Protein AF-A0A939KSL9-F1 (afdb_monomer_lite)

pLDDT: mean 89.33, std 11.29, range [32.47, 98.69]

Secondary structure (DSSP, 8-state):
-TT-SS-SSS--TTTHHHHHHHHHTT--TTHHHHTTT-S-TT-S--SHHHHHHHHHHTTGGG-SS-SS---IIIIIHHHHHHHTT--THHHHTT-S-TT-S--SHHHHHHHHHHHTTS----HHHHH-SSSS-TTTTPEEEEEEEEEEEEETTEEEEE-SS---SSS-SEEEEE-SS--S--TT-EEEEEEEEEEE-TT-TTS-PPPEEEEEEEEEEEEEESSPPPPPPEEESTTSBPPPSS-IIIIIHHHHHTTTT-EEEEEEEEESSPPPTTSEEEEESGGGTT-SSB-TTSSB---SS---TTPEEEE--TTT-TT-------TT-EEEEEEEEEEEETTEEEEEESS----B--S-PPP--SPPP-TT---EEEEEEEEE-TTS-HHHHHHHHHIIIIIS---SEEEEEEE--TTTT--SS----TTTT-TTSS-S---

Structure (mmCIF, N/CA/C/O backbone):
data_AF-A0A939KSL9-F1
#
_entry.id   AF-A0A939KSL9-F1
#
loop_
_atom_site.group_PDB
_atom_site.id
_atom_site.type_symbol
_atom_site.label_atom_id
_atom_site.label_alt_id
_atom_site.label_comp_id
_atom_site.label_asym_id
_atom_site.label_entity_id
_atom_site.label_seq_id
_atom_site.pdbx_PDB_ins_code
_atom_site.Cartn_x
_atom_site.Cartn_y
_atom_site.Cartn_z
_atom_site.occupancy
_atom_site.B_iso_or_equiv
_atom_site.auth_seq_id
_atom_site.auth_comp_id
_atom_site.auth_asym_id
_atom_site.auth_atom_id
_atom_site.pdbx_PDB_model_num
ATOM 1 N N . MET A 1 1 ? -15.131 7.602 24.211 1.00 62.78 1 MET A N 1
ATOM 2 C CA . MET A 1 1 ? -15.513 7.446 25.630 1.00 62.78 1 MET A CA 1
ATOM 3 C C . MET A 1 1 ? -16.311 6.162 25.730 1.00 62.78 1 MET A C 1
ATOM 5 O O . MET A 1 1 ? -17.353 6.096 25.093 1.00 62.78 1 MET A O 1
ATOM 9 N N . THR A 1 2 ? -15.886 5.193 26.543 1.00 73.69 2 THR A N 1
ATOM 10 C CA . THR A 1 2 ? -16.504 3.852 26.642 1.00 73.69 2 THR A CA 1
ATOM 11 C C . THR A 1 2 ? -18.022 3.855 26.878 1.00 73.69 2 THR A C 1
ATOM 13 O O . THR A 1 2 ? -18.745 2.983 26.415 1.00 73.69 2 THR A O 1
ATOM 16 N N . TRP A 1 3 ? -18.537 4.860 27.586 1.00 85.31 3 TRP A N 1
ATOM 17 C CA . TRP A 1 3 ? -19.949 4.939 27.981 1.00 85.31 3 TRP A CA 1
ATOM 18 C C . TRP A 1 3 ? -20.827 5.797 27.052 1.00 85.31 3 TRP A C 1
ATOM 20 O O . TRP A 1 3 ? -22.041 5.865 27.239 1.00 85.31 3 TRP A O 1
ATOM 30 N N . ASP A 1 4 ? -20.230 6.443 26.048 1.00 87.38 4 ASP A N 1
ATOM 31 C CA . ASP A 1 4 ? -20.932 7.186 24.994 1.00 87.38 4 ASP A CA 1
ATOM 32 C C . ASP A 1 4 ? -21.335 6.204 23.887 1.00 87.38 4 ASP A C 1
ATOM 34 O O . ASP A 1 4 ? -20.560 5.899 22.975 1.00 87.38 4 ASP A O 1
ATOM 38 N N . LEU A 1 5 ? -22.530 5.636 24.025 1.00 87.19 5 LEU A N 1
ATOM 39 C CA . LEU A 1 5 ? -23.007 4.486 23.265 1.00 87.19 5 LEU A CA 1
ATOM 40 C C . LEU A 1 5 ? -23.417 4.867 21.842 1.00 87.19 5 LEU A C 1
ATOM 42 O O . LEU A 1 5 ? -23.200 4.082 20.918 1.00 87.19 5 LEU A O 1
ATOM 46 N N . ASP A 1 6 ? -23.962 6.068 21.637 1.00 86.25 6 ASP A N 1
ATOM 47 C CA . ASP A 1 6 ? -24.262 6.589 20.295 1.00 86.25 6 ASP A CA 1
ATOM 48 C C . ASP A 1 6 ? -23.074 7.343 19.655 1.00 86.25 6 ASP A C 1
ATOM 50 O O . ASP A 1 6 ? -23.085 7.639 18.453 1.00 86.25 6 ASP A O 1
ATOM 54 N N . GLY A 1 7 ? -22.010 7.589 20.426 1.00 85.75 7 GLY A N 1
ATOM 55 C CA . GLY A 1 7 ? -20.744 8.141 19.949 1.00 85.75 7 GLY A CA 1
ATOM 56 C C . GLY A 1 7 ? -20.835 9.624 19.598 1.00 85.75 7 GLY A C 1
ATOM 57 O O . GLY A 1 7 ? -20.157 10.078 18.672 1.00 85.75 7 GLY A O 1
ATOM 58 N N . ASN A 1 8 ? -21.721 10.373 20.257 1.00 82.44 8 ASN A N 1
ATOM 59 C CA . ASN A 1 8 ? -21.965 11.789 19.972 1.00 82.44 8 ASN A CA 1
ATOM 60 C C . ASN A 1 8 ? -21.000 12.746 20.715 1.00 82.44 8 ASN A C 1
ATOM 62 O O . ASN A 1 8 ? -21.068 13.971 20.535 1.00 82.44 8 ASN A O 1
ATOM 66 N N . GLY A 1 9 ? -20.124 12.203 21.562 1.00 80.75 9 GLY A N 1
ATOM 67 C CA . GLY A 1 9 ? -19.184 12.915 22.422 1.00 80.75 9 GLY A CA 1
ATOM 68 C C . GLY A 1 9 ? -19.764 13.369 23.766 1.00 80.75 9 GLY A C 1
ATOM 69 O O . GLY A 1 9 ? -19.126 14.173 24.455 1.00 80.75 9 GLY A O 1
ATOM 70 N N . ARG A 1 10 ? -20.974 12.934 24.145 1.00 83.75 10 ARG A N 1
ATOM 71 C CA . ARG A 1 10 ? -21.661 13.317 25.390 1.00 83.75 10 ARG A CA 1
ATOM 72 C C . ARG A 1 10 ? -22.447 12.154 25.971 1.00 83.75 10 ARG A C 1
ATOM 74 O O . ARG A 1 10 ? -23.261 11.557 25.288 1.00 83.75 10 ARG A O 1
ATOM 81 N N . LEU A 1 11 ? -22.297 11.979 27.279 1.00 87.69 11 LEU A N 1
ATOM 82 C CA . LEU A 1 11 ? -23.104 11.063 28.075 1.00 87.69 11 LEU A CA 1
ATOM 83 C C . LEU A 1 11 ? -24.486 11.675 28.366 1.00 87.69 11 LEU A C 1
ATOM 85 O O . LEU A 1 11 ? -24.571 12.706 29.042 1.00 87.69 11 LEU A O 1
ATOM 89 N N . ASP A 1 12 ? -25.563 11.052 27.888 1.00 87.69 12 ASP A N 1
ATOM 90 C CA . ASP A 1 12 ? -26.943 11.519 28.060 1.00 87.69 12 ASP A CA 1
ATOM 91 C C . ASP A 1 12 ? -27.935 10.377 28.371 1.00 87.69 12 ASP A C 1
ATOM 93 O O . ASP A 1 12 ? -27.934 9.294 27.787 1.00 87.69 12 ASP A O 1
ATOM 97 N N . ALA A 1 13 ? -28.836 10.614 29.330 1.00 89.88 13 ALA A N 1
ATOM 98 C CA . ALA A 1 13 ? -29.796 9.608 29.797 1.00 89.88 13 ALA A CA 1
ATOM 99 C C . ALA A 1 13 ? -30.855 9.215 28.748 1.00 89.88 13 ALA A C 1
ATOM 101 O O . ALA A 1 13 ? -31.442 8.134 28.838 1.00 89.88 13 ALA A O 1
ATOM 102 N N . LEU A 1 14 ? -31.159 10.102 27.798 1.00 87.56 14 LEU A N 1
ATOM 103 C CA . LEU A 1 14 ? -32.162 9.906 26.753 1.00 87.56 14 LEU A CA 1
ATOM 104 C C . LEU A 1 14 ? -31.592 9.231 25.507 1.00 87.56 14 LEU A C 1
ATOM 106 O O . LEU A 1 14 ? -32.386 8.658 24.757 1.00 87.56 14 LEU A O 1
ATOM 110 N N . THR A 1 15 ? -30.276 9.270 25.309 1.00 89.94 15 THR A N 1
ATOM 111 C CA . THR A 1 15 ? -29.587 8.512 24.261 1.00 89.94 15 THR A CA 1
ATOM 112 C C . THR A 1 15 ? -28.905 7.287 24.869 1.00 89.94 15 THR A C 1
ATOM 114 O O . THR A 1 15 ? -29.488 6.202 24.852 1.00 89.94 15 THR A O 1
ATOM 117 N N . ASP A 1 16 ? -27.771 7.447 25.550 1.00 89.25 16 ASP A N 1
ATOM 118 C CA . ASP A 1 16 ? -26.969 6.348 26.110 1.00 89.25 16 ASP A CA 1
ATOM 119 C C . ASP A 1 16 ? -27.738 5.539 27.158 1.00 89.25 16 ASP A C 1
ATOM 121 O O . ASP A 1 16 ? -27.824 4.310 27.101 1.00 89.25 16 ASP A O 1
ATOM 125 N N . GLY A 1 17 ? -28.397 6.225 28.095 1.00 89.44 17 GLY A N 1
ATOM 126 C CA . GLY A 1 17 ? -29.172 5.562 29.146 1.00 89.44 17 GLY A CA 1
ATOM 127 C C . GLY A 1 17 ? -30.304 4.687 28.597 1.00 89.44 17 GLY A C 1
ATOM 128 O O . GLY A 1 17 ? -30.648 3.662 29.186 1.00 89.44 17 GLY A O 1
ATOM 129 N N . ARG A 1 18 ? -30.878 5.052 27.445 1.00 87.69 18 ARG A N 1
ATOM 130 C CA . ARG A 1 18 ? -31.910 4.244 26.783 1.00 87.69 18 ARG A CA 1
ATOM 131 C C . ARG A 1 18 ? -31.327 3.077 26.009 1.00 87.69 18 ARG A C 1
ATOM 133 O O . ARG A 1 18 ? -31.924 2.001 26.047 1.00 87.69 18 ARG A O 1
ATOM 140 N N . LEU A 1 19 ? -30.200 3.281 25.330 1.00 89.12 19 LEU A N 1
ATOM 141 C CA . LEU A 1 19 ? -29.538 2.236 24.554 1.00 89.12 19 LEU A CA 1
ATOM 142 C C . LEU A 1 19 ? -29.119 1.068 25.450 1.00 89.12 19 LEU A C 1
ATOM 144 O O . LEU A 1 19 ? -29.474 -0.071 25.141 1.00 89.12 19 LEU A O 1
ATOM 148 N N . ILE A 1 20 ? -28.491 1.337 26.604 1.00 87.25 20 ILE A N 1
ATOM 149 C CA . ILE A 1 20 ? -28.108 0.262 27.532 1.00 87.25 20 ILE A CA 1
ATOM 150 C C . ILE A 1 20 ? -29.333 -0.476 28.078 1.00 87.25 20 ILE A C 1
ATOM 152 O O . ILE A 1 20 ? -29.357 -1.701 28.125 1.00 87.25 20 ILE A O 1
ATOM 156 N N . VAL A 1 21 ? -30.392 0.251 28.453 1.00 87.00 21 VAL A N 1
ATOM 157 C CA . VAL A 1 21 ? -31.592 -0.357 29.036 1.00 87.00 21 VAL A CA 1
ATOM 158 C C . VAL A 1 21 ? -32.284 -1.228 27.992 1.00 87.00 21 VAL A C 1
ATOM 160 O O . VAL A 1 21 ? -32.668 -2.355 28.296 1.00 87.00 21 VAL A O 1
ATOM 163 N N . GLY A 1 22 ? -32.404 -0.740 26.755 1.00 84.88 22 GLY A N 1
ATOM 164 C CA . GLY A 1 22 ? -32.956 -1.509 25.645 1.00 84.88 22 GLY A CA 1
ATOM 165 C C . GLY A 1 22 ? -32.161 -2.786 25.371 1.00 84.88 22 GLY A C 1
ATOM 166 O O . GLY A 1 22 ? -32.752 -3.862 25.266 1.00 84.88 22 GLY A O 1
ATOM 167 N N . TYR A 1 23 ? -30.834 -2.681 25.328 1.00 85.25 23 TYR A N 1
ATOM 168 C CA . TYR A 1 23 ? -29.939 -3.818 25.127 1.00 85.25 23 TYR A CA 1
ATOM 169 C C . TYR A 1 23 ? -30.057 -4.863 26.244 1.00 85.25 23 TYR A C 1
ATOM 171 O O . TYR A 1 23 ? -30.270 -6.041 25.960 1.00 85.25 23 TYR A O 1
ATOM 179 N N . LEU A 1 24 ? -30.029 -4.442 27.513 1.00 85.62 24 LEU A N 1
ATOM 180 C CA . LEU A 1 24 ? -30.132 -5.348 28.663 1.00 85.62 24 LEU A CA 1
ATOM 181 C C . LEU A 1 24 ? -31.531 -5.964 28.835 1.00 85.62 24 LEU A C 1
ATOM 183 O O . LEU A 1 24 ? -31.664 -7.037 29.420 1.00 85.62 24 LEU A O 1
ATOM 187 N N . PHE A 1 25 ? -32.580 -5.348 28.280 1.00 83.44 25 PHE A N 1
ATOM 188 C CA . PHE A 1 25 ? -33.901 -5.978 28.146 1.00 83.44 25 PHE A CA 1
ATOM 189 C C . PHE A 1 25 ? -33.981 -7.013 27.007 1.00 83.44 25 PHE A C 1
ATOM 191 O O . PHE A 1 25 ? -35.041 -7.606 26.795 1.00 83.44 25 PHE A O 1
ATOM 198 N N . GLY A 1 26 ? -32.882 -7.254 26.285 1.00 74.88 26 GLY A N 1
ATOM 199 C CA . GLY A 1 26 ? -32.810 -8.227 25.197 1.00 74.88 26 GLY A CA 1
ATOM 200 C C . GLY A 1 26 ? -33.486 -7.757 23.910 1.00 74.88 26 GLY A C 1
ATOM 201 O O . GLY A 1 26 ? -33.899 -8.588 23.097 1.00 74.88 26 GLY A O 1
ATOM 202 N N . LEU A 1 27 ? -33.640 -6.442 23.715 1.00 71.12 27 LEU A N 1
ATOM 203 C CA . LEU A 1 27 ? -34.115 -5.910 22.440 1.00 71.12 27 LEU A CA 1
ATOM 204 C C . LEU A 1 27 ? -33.048 -6.154 21.362 1.00 71.12 27 LEU A C 1
ATOM 206 O O . LEU A 1 27 ? -31.877 -5.841 21.547 1.00 71.12 27 LEU A O 1
ATOM 210 N N . THR A 1 28 ? -33.465 -6.723 20.232 1.00 62.31 28 THR A N 1
ATOM 211 C CA . THR A 1 28 ? -32.606 -7.046 19.079 1.00 62.31 28 THR A CA 1
ATOM 212 C C . THR A 1 28 ? -33.155 -6.406 17.801 1.00 62.31 28 THR A C 1
ATOM 214 O O . THR A 1 28 ? -34.316 -5.981 17.764 1.00 62.31 28 THR A O 1
ATOM 217 N N . GLY A 1 29 ? -32.326 -6.321 16.753 1.00 62.28 29 GLY A N 1
ATOM 218 C CA . GLY A 1 29 ? -32.662 -5.622 15.506 1.00 62.28 29 GLY A CA 1
ATOM 219 C C . GLY A 1 29 ? -32.848 -4.119 15.728 1.00 62.28 29 GLY A C 1
ATOM 220 O O . GLY A 1 29 ? -32.265 -3.560 16.645 1.00 62.28 29 GLY A O 1
ATOM 221 N N . GLU A 1 30 ? -33.716 -3.467 14.952 1.00 60.66 30 GLU A N 1
ATOM 222 C CA . GLU A 1 30 ? -33.975 -2.015 15.041 1.00 60.66 30 GLU A CA 1
ATOM 223 C C . GLU A 1 30 ? -34.706 -1.560 16.319 1.00 60.66 30 GLU A C 1
ATOM 225 O O . GLU A 1 30 ? -34.912 -0.368 16.530 1.00 60.66 30 GLU A O 1
ATOM 230 N N . ALA A 1 31 ? -35.140 -2.471 17.193 1.00 62.88 31 ALA A N 1
ATOM 231 C CA . ALA A 1 31 ? -35.944 -2.126 18.368 1.00 62.88 31 ALA A CA 1
ATOM 232 C C . ALA A 1 31 ? -35.275 -1.141 19.364 1.00 62.88 31 ALA A C 1
ATOM 234 O O . ALA A 1 31 ? -35.998 -0.280 19.878 1.00 62.88 31 ALA A O 1
ATOM 235 N N . PRO A 1 32 ? -33.951 -1.197 19.631 1.00 58.12 32 PRO A N 1
ATOM 236 C CA . PRO A 1 32 ? -33.267 -0.223 20.489 1.00 58.12 32 PRO A CA 1
ATOM 237 C C . PRO A 1 32 ? -33.258 1.207 19.913 1.00 58.12 32 PRO A C 1
ATOM 239 O O . PRO A 1 32 ? -33.351 2.176 20.670 1.00 58.12 32 PRO A O 1
ATOM 242 N N . ILE A 1 33 ? -33.216 1.351 18.581 1.00 56.69 33 ILE A N 1
ATOM 243 C CA . ILE A 1 33 ? -33.162 2.650 17.882 1.00 56.69 33 ILE A CA 1
ATOM 244 C C . ILE A 1 33 ? -34.561 3.175 17.541 1.00 56.69 33 ILE A C 1
ATOM 246 O O . ILE A 1 33 ? -34.879 4.348 17.759 1.00 56.69 33 ILE A O 1
ATOM 250 N N . GLY A 1 34 ? -35.418 2.299 17.019 1.00 51.97 34 GLY A N 1
ATOM 251 C CA . GLY A 1 34 ? -36.643 2.649 16.309 1.00 51.97 34 GLY A CA 1
ATOM 252 C C . GLY A 1 34 ? -37.822 3.082 17.176 1.00 51.97 34 GLY A C 1
ATOM 253 O O . GLY A 1 34 ? -38.814 3.562 16.629 1.00 51.97 34 GLY A O 1
ATOM 254 N N . GLN A 1 35 ? -37.769 2.943 18.506 1.00 54.12 35 GLN A N 1
ATOM 255 C CA . GLN A 1 35 ? -38.936 3.295 19.321 1.00 54.12 35 GLN A CA 1
ATOM 256 C C . GLN A 1 35 ? -39.058 4.790 19.654 1.00 54.12 35 GLN A C 1
ATOM 258 O O . GLN A 1 35 ? -40.195 5.241 19.778 1.00 54.12 35 GLN A O 1
ATOM 263 N N . LEU A 1 36 ? -37.982 5.587 19.782 1.00 50.16 36 LEU A N 1
ATOM 264 C CA . LEU A 1 36 ? -38.104 6.936 20.381 1.00 50.16 36 LEU A CA 1
ATOM 265 C C . LEU A 1 36 ? -36.989 7.962 20.044 1.00 50.16 36 LEU A C 1
ATOM 267 O O . LEU A 1 36 ? -36.752 8.848 20.867 1.00 50.16 36 LEU A O 1
ATOM 271 N N . ASN A 1 37 ? -36.323 7.906 18.881 1.00 64.62 37 ASN A N 1
ATOM 272 C CA . ASN A 1 37 ? -35.124 8.729 18.598 1.00 64.62 37 ASN A CA 1
ATOM 273 C C . ASN A 1 37 ? -34.044 8.529 19.683 1.00 64.62 37 ASN A C 1
ATOM 275 O O . ASN A 1 37 ? -33.632 9.481 20.341 1.00 64.62 37 ASN A O 1
ATOM 279 N N . SER A 1 38 ? -33.641 7.277 19.919 1.00 74.94 38 SER A N 1
ATOM 280 C CA . SER A 1 38 ? -32.711 6.897 20.998 1.00 74.94 38 SER A CA 1
ATOM 281 C C . SER A 1 38 ? -31.243 7.290 20.751 1.00 74.94 38 SER A C 1
ATOM 283 O O . SER A 1 38 ? -30.382 6.864 21.509 1.00 74.94 38 SER A O 1
ATOM 285 N N . ILE A 1 39 ? -30.951 8.062 19.701 1.00 86.44 39 ILE A N 1
ATOM 286 C CA . ILE A 1 39 ? -29.606 8.538 19.344 1.00 86.44 39 ILE A CA 1
ATOM 287 C C . ILE A 1 39 ? -29.626 10.050 19.110 1.00 86.44 39 ILE A C 1
ATOM 289 O O . ILE A 1 39 ? -30.642 10.610 18.678 1.00 86.44 39 ILE A O 1
ATOM 293 N N . ALA A 1 40 ? -28.512 10.721 19.383 1.00 86.56 40 ALA A N 1
ATOM 294 C CA . ALA A 1 40 ? -28.361 12.150 19.157 1.00 86.56 40 ALA A CA 1
ATOM 295 C C . ALA A 1 40 ? -28.288 12.499 17.655 1.00 86.56 40 ALA A C 1
ATOM 297 O O . ALA A 1 40 ? -27.831 11.694 16.844 1.00 86.56 40 ALA A O 1
ATOM 298 N N . PRO A 1 41 ? -28.659 13.732 17.249 1.00 85.25 41 PRO A N 1
ATOM 299 C CA . PRO A 1 41 ? -28.536 14.174 15.855 1.00 85.25 41 PRO A CA 1
ATOM 300 C C . PRO A 1 41 ? -27.108 14.144 15.290 1.00 85.25 41 PRO A C 1
ATOM 302 O O . PRO A 1 41 ? -26.942 14.107 14.076 1.00 85.25 41 PRO A O 1
ATOM 305 N N . ASN A 1 42 ? -26.093 14.212 16.155 1.00 82.06 42 ASN A N 1
ATOM 306 C CA . ASN A 1 42 ? -24.672 14.146 15.810 1.00 82.06 42 ASN A CA 1
ATOM 307 C C . ASN A 1 42 ? -24.020 12.819 16.242 1.00 82.06 42 ASN A C 1
ATOM 309 O O . ASN A 1 42 ? -22.804 12.780 16.410 1.00 82.06 42 ASN A O 1
ATOM 313 N N . ALA A 1 43 ? -24.819 11.774 16.474 1.00 84.94 43 ALA A N 1
ATOM 314 C CA . ALA A 1 43 ? -24.319 10.435 16.758 1.00 84.94 43 ALA A CA 1
ATOM 315 C C . ALA A 1 43 ? -23.473 9.909 15.589 1.00 84.94 43 ALA A C 1
ATOM 317 O O . ALA A 1 43 ? -23.813 10.113 14.421 1.00 84.94 43 ALA A O 1
ATOM 318 N N . THR A 1 44 ? -22.387 9.212 15.911 1.00 79.81 44 THR A N 1
ATOM 319 C CA . THR A 1 44 ? -21.519 8.539 14.929 1.00 79.81 44 THR A CA 1
ATOM 320 C C . THR A 1 44 ? -21.919 7.072 14.746 1.00 79.81 44 THR A C 1
ATOM 322 O O . THR A 1 44 ? -21.790 6.522 13.649 1.00 79.81 44 THR A O 1
ATOM 325 N N . ARG A 1 45 ? -22.517 6.454 15.776 1.00 84.69 45 ARG A N 1
ATOM 326 C CA . ARG A 1 45 ? -23.131 5.119 15.714 1.00 84.69 45 ARG A CA 1
ATOM 327 C C . ARG A 1 45 ? -24.634 5.260 15.490 1.00 84.69 45 ARG A C 1
ATOM 329 O O . ARG A 1 45 ? -25.411 5.439 16.423 1.00 84.69 45 ARG A O 1
ATOM 336 N N . THR A 1 46 ? -25.042 5.222 14.224 1.00 85.12 46 THR A N 1
ATOM 337 C CA . THR A 1 46 ? -26.413 5.566 13.801 1.00 85.12 46 THR A CA 1
ATOM 338 C C . THR A 1 46 ? -27.297 4.367 13.455 1.00 85.12 46 THR A C 1
ATOM 340 O O . THR A 1 46 ? -28.497 4.547 13.248 1.00 85.12 46 THR A O 1
ATOM 343 N N . THR A 1 47 ? -26.739 3.153 13.405 1.00 80.19 47 THR A N 1
ATOM 344 C CA . THR A 1 47 ? -27.452 1.915 13.047 1.00 80.19 47 THR A CA 1
ATOM 345 C C . THR A 1 47 ? -27.510 0.940 14.217 1.00 80.19 47 THR A C 1
ATOM 347 O O . THR A 1 47 ? -26.667 0.976 15.119 1.00 80.19 47 THR A O 1
ATOM 350 N N . ALA A 1 48 ? -28.525 0.067 14.227 1.00 79.75 48 ALA A N 1
ATOM 351 C CA . ALA A 1 48 ? -28.751 -0.843 15.349 1.00 79.75 48 ALA A CA 1
ATOM 352 C C . ALA A 1 48 ? -27.601 -1.836 15.486 1.00 79.75 48 ALA A C 1
ATOM 354 O O . ALA A 1 48 ? -27.164 -2.114 16.601 1.00 79.75 48 ALA A O 1
ATOM 355 N N . ASP A 1 49 ? -27.067 -2.285 14.354 1.00 75.12 49 ASP A N 1
ATOM 356 C CA . ASP A 1 49 ? -25.927 -3.191 14.302 1.00 75.12 49 ASP A CA 1
ATOM 357 C C . ASP A 1 49 ? -24.667 -2.550 14.886 1.00 75.12 49 ASP A C 1
ATOM 359 O O . ASP A 1 49 ? -24.034 -3.166 15.738 1.00 75.12 49 ASP A O 1
ATOM 363 N N . ARG A 1 50 ? -24.362 -1.282 14.560 1.00 79.06 50 ARG A N 1
ATOM 364 C CA . ARG A 1 50 ? -23.212 -0.568 15.148 1.00 79.06 50 ARG A CA 1
ATOM 365 C C . ARG A 1 50 ? -23.329 -0.412 16.661 1.00 79.06 50 ARG A C 1
ATOM 367 O O . ARG A 1 50 ? -22.359 -0.630 17.382 1.00 79.06 50 ARG A O 1
ATOM 374 N N . ILE A 1 51 ? -24.515 -0.058 17.156 1.00 82.75 51 ILE A N 1
ATOM 375 C CA . ILE A 1 51 ? -24.737 0.121 18.597 1.00 82.75 51 ILE A CA 1
ATOM 376 C C . ILE A 1 51 ? -24.678 -1.220 19.334 1.00 82.75 51 ILE A C 1
ATOM 378 O O . ILE A 1 51 ? -24.052 -1.319 20.387 1.00 82.75 51 ILE A O 1
ATOM 382 N N . ILE A 1 52 ? -25.319 -2.261 18.798 1.00 82.00 52 ILE A N 1
ATOM 383 C CA . ILE A 1 52 ? -25.304 -3.600 19.401 1.00 82.00 52 ILE A CA 1
ATOM 384 C C . ILE A 1 52 ? -23.897 -4.201 19.338 1.00 82.00 52 ILE A C 1
ATOM 386 O O . ILE A 1 52 ? -23.478 -4.835 20.304 1.00 82.00 52 ILE A O 1
ATOM 390 N N . GLY A 1 53 ? -23.173 -4.008 18.235 1.00 77.62 53 GLY A N 1
ATOM 391 C CA . GLY A 1 53 ? -21.776 -4.409 18.085 1.00 77.62 53 GLY A CA 1
ATOM 392 C C . GLY A 1 53 ? -20.907 -3.771 19.162 1.00 77.62 53 GLY A C 1
ATOM 393 O O . GLY A 1 53 ? -20.243 -4.486 19.907 1.00 77.62 53 GLY A O 1
ATOM 394 N N . TYR A 1 54 ? -21.009 -2.452 19.328 1.00 80.38 54 TYR A N 1
ATOM 395 C CA . TYR A 1 54 ? -20.292 -1.732 20.377 1.00 80.38 54 TYR A CA 1
ATOM 396 C C . TYR A 1 54 ? -20.664 -2.212 21.789 1.00 80.38 54 TYR A C 1
ATOM 398 O O . TYR A 1 54 ? -19.801 -2.525 22.594 1.00 80.38 54 TYR A O 1
ATOM 406 N N . LEU A 1 55 ? -21.952 -2.382 22.096 1.00 84.75 55 LEU A N 1
ATOM 407 C CA . LEU A 1 55 ? -22.393 -2.891 23.405 1.00 84.75 55 LEU A CA 1
ATOM 408 C C . LEU A 1 55 ? -21.948 -4.330 23.697 1.00 84.75 55 LEU A C 1
ATOM 410 O O . LEU A 1 55 ? -21.889 -4.738 24.858 1.00 84.75 55 LEU A O 1
ATOM 414 N N . ARG A 1 56 ? -21.676 -5.125 22.658 1.00 83.44 56 ARG A N 1
ATOM 415 C CA . ARG A 1 56 ? -21.075 -6.454 22.806 1.00 83.44 56 ARG A CA 1
ATOM 416 C C . ARG A 1 56 ? -19.577 -6.380 23.046 1.00 83.44 56 ARG A C 1
ATOM 418 O O . ARG A 1 56 ? -19.083 -7.251 23.754 1.00 83.44 56 ARG A O 1
ATOM 425 N N . SER A 1 57 ? -18.885 -5.401 22.467 1.00 75.12 57 SER A N 1
ATOM 426 C CA . SER A 1 57 ? -17.451 -5.239 22.687 1.00 75.12 57 SER A CA 1
ATOM 427 C C . SER A 1 57 ? -17.157 -4.763 24.098 1.00 75.12 57 SER A C 1
ATOM 429 O O . SER A 1 57 ? -16.332 -5.362 24.765 1.00 75.12 57 SER A O 1
ATOM 431 N N . ILE A 1 58 ? -17.929 -3.795 24.600 1.00 79.75 58 ILE A N 1
ATOM 432 C CA . ILE A 1 58 ? -17.775 -3.283 25.969 1.00 79.75 58 ILE A CA 1
ATOM 433 C C . ILE A 1 58 ? -18.546 -4.109 27.012 1.00 79.75 58 ILE A C 1
ATOM 435 O O . ILE A 1 58 ? -18.981 -3.596 28.044 1.00 79.75 58 ILE A O 1
ATOM 439 N N . ARG A 1 59 ? -18.860 -5.375 26.704 1.00 84.06 59 ARG A N 1
ATOM 440 C CA . ARG A 1 59 ? -19.813 -6.164 27.495 1.00 84.06 59 ARG A CA 1
ATOM 441 C C . ARG A 1 59 ? -19.347 -6.325 28.937 1.00 84.06 59 ARG A C 1
ATOM 443 O O . ARG A 1 59 ? -20.174 -6.209 29.838 1.00 84.06 59 ARG A O 1
ATOM 450 N N . ASP A 1 60 ? -18.069 -6.603 29.147 1.00 82.31 60 ASP A N 1
ATOM 451 C CA . ASP A 1 60 ? -17.522 -6.839 30.483 1.00 82.31 60 ASP A CA 1
ATOM 452 C C . ASP A 1 60 ? -17.485 -5.541 31.309 1.00 82.31 60 ASP A C 1
ATOM 454 O O . ASP A 1 60 ? -17.602 -5.572 32.536 1.00 82.31 60 ASP A O 1
ATOM 458 N N . GLU A 1 61 ? -17.432 -4.390 30.637 1.00 87.12 61 GLU A N 1
ATOM 459 C CA . GLU A 1 61 ? -17.530 -3.063 31.231 1.00 87.12 61 GLU A CA 1
ATOM 460 C C . GLU A 1 61 ? -18.952 -2.741 31.710 1.00 87.12 61 GLU A C 1
ATOM 462 O O . GLU A 1 61 ? -19.132 -1.913 32.603 1.00 87.12 61 GLU A O 1
ATOM 467 N N . LEU A 1 62 ? -19.977 -3.406 31.160 1.00 89.62 62 LEU A N 1
ATOM 468 C CA . LEU A 1 62 ? -21.376 -3.171 31.524 1.00 89.62 62 LEU A CA 1
ATOM 469 C C . LEU A 1 62 ? -21.752 -3.697 32.916 1.00 89.62 62 LEU A C 1
ATOM 471 O O . LEU A 1 62 ? -22.846 -3.387 33.373 1.00 89.62 62 LEU A O 1
ATOM 475 N N . ASP A 1 63 ? -20.905 -4.474 33.593 1.00 93.56 63 ASP A N 1
ATOM 476 C CA . ASP A 1 63 ? -21.125 -4.910 34.980 1.00 93.56 63 ASP A CA 1
ATOM 477 C C . ASP A 1 63 ? -20.721 -3.782 35.947 1.00 93.56 63 ASP A C 1
ATOM 479 O O . ASP A 1 63 ? -19.607 -3.744 36.465 1.00 93.56 63 ASP A O 1
ATOM 483 N N . LEU A 1 64 ? -21.604 -2.814 36.200 1.00 93.31 64 LEU A N 1
ATOM 484 C CA . LEU A 1 64 ? -21.303 -1.667 37.058 1.00 93.31 64 LEU A CA 1
ATOM 485 C C . LEU A 1 64 ? -21.127 -2.074 38.522 1.00 93.31 64 LEU A C 1
ATOM 487 O O . LEU A 1 64 ? -20.290 -1.484 39.210 1.00 93.31 64 LEU A O 1
ATOM 491 N N . ASP A 1 65 ? -21.893 -3.041 39.031 1.00 94.81 65 ASP A N 1
ATOM 492 C CA . ASP A 1 65 ? -21.828 -3.426 40.448 1.00 94.81 65 ASP A CA 1
ATOM 493 C C . ASP A 1 65 ? -20.778 -4.514 40.761 1.00 94.81 65 ASP A C 1
ATOM 495 O O . ASP A 1 65 ? -20.385 -4.715 41.921 1.00 94.81 65 ASP A O 1
ATOM 499 N N . GLY A 1 66 ? -20.214 -5.124 39.721 1.00 95.31 66 GLY A N 1
ATOM 500 C CA . GLY A 1 66 ? -19.098 -6.057 39.795 1.00 95.31 66 GLY A CA 1
ATOM 501 C C . GLY A 1 66 ? -19.478 -7.400 40.397 1.00 95.31 66 GLY A C 1
ATOM 502 O O . GLY A 1 66 ? -18.669 -7.967 41.142 1.00 95.31 66 GLY A O 1
ATOM 503 N N . ASN A 1 67 ? -20.708 -7.865 40.189 1.00 94.50 67 ASN A N 1
ATOM 504 C CA . ASN A 1 67 ? -21.176 -9.173 40.652 1.00 94.50 67 ASN A CA 1
ATOM 505 C C . ASN A 1 67 ? -20.938 -10.301 39.623 1.00 94.50 67 ASN A C 1
ATOM 507 O O . ASN A 1 67 ? -21.219 -11.463 39.929 1.00 94.50 67 ASN A O 1
ATOM 511 N N . GLY A 1 68 ? -20.423 -9.982 38.431 1.00 92.19 68 GLY A N 1
ATOM 512 C CA . GLY A 1 68 ? -20.207 -10.913 37.323 1.00 92.19 68 GLY A CA 1
ATOM 513 C C . GLY A 1 68 ? -21.456 -11.218 36.486 1.00 92.19 68 GLY A C 1
ATOM 514 O O . GLY A 1 68 ? -21.397 -12.099 35.629 1.00 92.19 68 GLY A O 1
ATOM 515 N N . ASN A 1 69 ? -22.580 -10.535 36.724 1.00 92.12 69 ASN A N 1
ATOM 516 C CA . ASN A 1 69 ? -23.816 -10.638 35.952 1.00 92.12 69 ASN A CA 1
ATOM 517 C C . ASN A 1 69 ? -24.218 -9.253 35.446 1.00 92.12 69 ASN A C 1
ATOM 519 O O . ASN A 1 69 ? -24.440 -8.343 36.230 1.00 92.12 69 ASN A O 1
ATOM 523 N N . ILE A 1 70 ? -24.395 -9.121 34.136 1.00 90.69 70 ILE A N 1
ATOM 524 C CA . ILE A 1 70 ? -24.809 -7.859 33.527 1.00 90.69 70 ILE A CA 1
ATOM 525 C C . ILE A 1 70 ? -26.337 -7.850 33.442 1.00 90.69 70 ILE A C 1
ATOM 527 O O . ILE A 1 70 ? -26.916 -8.466 32.541 1.00 90.69 70 ILE A O 1
ATOM 531 N N . ASP A 1 71 ? -26.990 -7.156 34.369 1.00 88.44 71 ASP A N 1
ATOM 532 C CA . ASP A 1 71 ? -28.443 -7.155 34.518 1.00 88.44 71 ASP A CA 1
ATOM 533 C C . ASP A 1 71 ? -29.028 -5.737 34.442 1.00 88.44 71 ASP A C 1
ATOM 535 O O . ASP A 1 71 ? -28.521 -4.764 34.997 1.00 88.44 71 ASP A O 1
ATOM 539 N N . VAL A 1 72 ? -30.198 -5.595 33.811 1.00 90.81 72 VAL A N 1
ATOM 540 C CA . VAL A 1 72 ? -30.843 -4.275 33.667 1.00 90.81 72 VAL A CA 1
ATOM 541 C C . VAL A 1 72 ? -31.201 -3.627 35.011 1.00 90.81 72 VAL A C 1
ATOM 543 O O . VAL A 1 72 ? -31.223 -2.404 35.117 1.00 90.81 72 VAL A O 1
ATOM 546 N N . LEU A 1 73 ? -31.504 -4.429 36.038 1.00 91.38 73 LEU A N 1
ATOM 547 C CA . LEU A 1 73 ? -31.980 -3.938 37.337 1.00 91.38 73 LEU A CA 1
ATOM 548 C C . LEU A 1 73 ? -30.857 -3.483 38.272 1.00 91.38 73 LEU A C 1
ATOM 550 O O . LEU A 1 73 ? -31.128 -2.735 39.214 1.00 91.38 73 LEU A O 1
ATOM 554 N N . THR A 1 74 ? -29.634 -3.933 38.027 1.00 94.38 74 THR A N 1
ATOM 555 C CA . THR A 1 74 ? -28.450 -3.546 38.790 1.00 94.38 74 THR A CA 1
ATOM 556 C C . THR A 1 74 ? -27.637 -2.573 37.962 1.00 94.38 74 THR A C 1
ATOM 558 O O . THR A 1 74 ? -27.568 -1.395 38.292 1.00 94.38 74 THR A O 1
ATOM 561 N N . ASP A 1 75 ? -27.184 -2.990 36.792 1.00 93.50 75 ASP A N 1
ATOM 562 C CA . ASP A 1 75 ? -26.227 -2.238 35.991 1.00 93.50 75 ASP A CA 1
ATOM 563 C C . ASP A 1 75 ? -26.896 -1.153 35.156 1.00 93.50 75 ASP A C 1
ATOM 565 O O . ASP A 1 75 ? -26.551 0.028 35.249 1.00 93.50 75 ASP A O 1
ATOM 569 N N . GLY A 1 76 ? -27.949 -1.524 34.423 1.00 91.75 76 GLY A N 1
ATOM 570 C CA . GLY A 1 76 ? -28.713 -0.579 33.606 1.00 91.75 76 GLY A CA 1
ATOM 571 C C . GLY A 1 76 ? -29.328 0.553 34.437 1.00 91.75 76 GLY A C 1
ATOM 572 O O . GLY A 1 76 ? -29.286 1.719 34.040 1.00 91.75 76 GLY A O 1
ATOM 573 N N . ILE A 1 77 ? -29.865 0.237 35.623 1.00 93.31 77 ILE A N 1
ATOM 574 C CA . ILE A 1 77 ? -30.409 1.244 36.547 1.00 93.31 77 ILE A CA 1
ATOM 575 C C . ILE A 1 77 ? -29.298 2.110 37.150 1.00 93.31 77 ILE A C 1
ATOM 577 O O . ILE A 1 77 ? -29.503 3.322 37.261 1.00 93.31 77 ILE A O 1
ATOM 581 N N . LEU A 1 78 ? -28.157 1.535 37.548 1.00 95.19 78 LEU A N 1
ATOM 582 C CA . LEU A 1 78 ? -27.028 2.313 38.069 1.00 95.19 78 LEU A CA 1
ATOM 583 C C . LEU A 1 78 ? -26.529 3.317 37.028 1.00 95.19 78 LEU A C 1
ATOM 585 O O . LEU A 1 78 ? -26.389 4.498 37.353 1.00 95.19 78 LEU A O 1
ATOM 589 N N . TYR A 1 79 ? -26.353 2.880 35.779 1.00 93.50 79 TYR A N 1
ATOM 590 C CA . TYR A 1 79 ? -25.901 3.746 34.694 1.00 93.50 79 TYR A CA 1
ATOM 591 C C . TYR A 1 79 ? -26.925 4.843 34.381 1.00 93.50 79 TYR A C 1
ATOM 593 O O . TYR A 1 79 ? -26.590 6.027 34.349 1.00 93.50 79 TYR A O 1
ATOM 601 N N . LEU A 1 80 ? -28.212 4.491 34.262 1.00 92.81 80 LEU A N 1
ATOM 602 C CA . LEU A 1 80 ? -29.274 5.471 34.019 1.00 92.81 80 LEU A CA 1
ATOM 603 C C . LEU A 1 80 ? -29.367 6.516 35.142 1.00 92.81 80 LEU A C 1
ATOM 605 O O . LEU A 1 80 ? -29.544 7.705 34.879 1.00 92.81 80 LEU A O 1
ATOM 609 N N . ARG A 1 81 ? -29.247 6.097 36.405 1.00 95.19 81 ARG A N 1
ATOM 610 C CA . ARG A 1 81 ? -29.255 7.013 37.556 1.00 95.19 81 ARG A CA 1
ATOM 611 C C . ARG A 1 81 ? -28.043 7.931 37.558 1.00 95.19 81 ARG A C 1
ATOM 613 O O . ARG A 1 81 ? -28.201 9.116 37.850 1.00 95.19 81 ARG A O 1
ATOM 620 N N . TYR A 1 82 ? -26.872 7.403 37.217 1.00 94.25 82 TYR A N 1
ATOM 621 C CA . TYR A 1 82 ? -25.664 8.201 37.058 1.00 94.25 82 TYR A CA 1
ATOM 622 C C . TYR A 1 82 ? -25.860 9.300 36.004 1.00 94.25 82 TYR A C 1
ATOM 624 O O . TYR A 1 82 ? -25.666 10.474 36.316 1.00 94.25 82 TYR A O 1
ATOM 632 N N . LEU A 1 83 ? -26.360 8.950 34.812 1.00 92.75 83 LEU A N 1
ATOM 633 C CA . LEU A 1 83 ? -26.642 9.910 33.735 1.00 92.75 83 LEU A CA 1
ATOM 634 C C . LEU A 1 83 ? -27.700 10.956 34.122 1.00 92.75 83 LEU A C 1
ATOM 636 O O . LEU A 1 83 ? -27.639 12.106 33.694 1.00 92.75 83 LEU A O 1
ATOM 640 N N . LEU A 1 84 ? -28.665 10.580 34.965 1.00 93.56 84 LEU A N 1
ATOM 641 C CA . LEU A 1 84 ? -29.665 11.496 35.523 1.00 93.56 84 LEU A CA 1
ATOM 642 C C . LEU A 1 84 ? -29.131 12.362 36.684 1.00 93.56 84 LEU A C 1
ATOM 644 O O . LEU A 1 84 ? -29.890 13.151 37.251 1.00 93.56 84 LEU A O 1
ATOM 648 N N . GLY A 1 85 ? -27.855 12.226 37.059 1.00 92.44 85 GLY A N 1
ATOM 649 C CA . GLY A 1 85 ? -27.201 13.028 38.095 1.00 92.44 85 GLY A CA 1
ATOM 650 C C . GLY A 1 85 ? -27.509 12.598 39.533 1.00 92.44 85 GLY A C 1
ATOM 651 O O . GLY A 1 85 ? -27.336 13.389 40.464 1.00 92.44 85 GLY A O 1
ATOM 652 N N . PHE A 1 86 ? -27.983 11.368 39.745 1.00 95.25 86 PHE A N 1
ATOM 653 C CA . PHE A 1 86 ? -28.194 10.830 41.089 1.00 95.25 86 PHE A CA 1
ATOM 654 C C . PHE A 1 86 ? -26.843 10.578 41.767 1.00 95.25 86 PHE A C 1
ATOM 656 O O . PHE A 1 86 ? -25.891 10.106 41.150 1.00 95.25 86 PHE A O 1
ATOM 663 N N . THR A 1 87 ? -26.759 10.871 43.063 1.00 95.00 87 THR A N 1
ATOM 664 C CA . THR A 1 87 ? -25.523 10.742 43.849 1.00 95.00 87 THR A CA 1
ATOM 665 C C . THR A 1 87 ? -25.798 10.095 45.204 1.00 95.00 87 THR A C 1
ATOM 667 O O . THR A 1 87 ? -26.948 9.983 45.635 1.00 95.00 87 THR A O 1
ATOM 670 N N . GLY A 1 88 ? -24.741 9.648 45.890 1.00 93.88 88 GLY A N 1
ATOM 671 C CA . GLY A 1 88 ? -24.856 9.043 47.219 1.00 93.88 88 GLY A CA 1
ATOM 672 C C . GLY A 1 88 ? -25.781 7.823 47.229 1.00 93.88 88 GLY A C 1
ATOM 673 O O . GLY A 1 88 ? -25.824 7.051 46.275 1.00 93.88 88 GLY A O 1
ATOM 674 N N . GLU A 1 89 ? -26.554 7.640 48.300 1.00 94.44 89 GLU A N 1
ATOM 675 C CA . GLU A 1 89 ? -27.486 6.508 48.379 1.00 94.44 89 GLU A CA 1
ATOM 676 C C . GLU A 1 89 ? -28.526 6.497 47.255 1.00 94.44 89 GLU A C 1
ATOM 678 O O . GLU A 1 89 ? -28.989 5.425 46.882 1.00 94.44 89 GLU A O 1
ATOM 683 N N . ASP A 1 90 ? -28.908 7.649 46.702 1.00 96.44 90 ASP A N 1
ATOM 684 C CA . ASP A 1 90 ? -29.932 7.693 45.657 1.00 96.44 90 ASP A CA 1
ATOM 685 C C . ASP A 1 90 ? -29.435 7.068 44.342 1.00 96.44 90 ASP A C 1
ATOM 687 O O . ASP A 1 90 ? -30.244 6.540 43.577 1.00 96.44 90 ASP A O 1
ATOM 691 N N . LEU A 1 91 ? -28.114 7.036 44.118 1.00 95.88 91 LEU A N 1
ATOM 692 C CA . LEU A 1 91 ? -27.505 6.285 43.020 1.00 95.88 91 LEU A CA 1
ATOM 693 C C . LEU A 1 91 ? -27.683 4.772 43.232 1.00 95.88 91 LEU A C 1
ATOM 695 O O . LEU A 1 91 ? -28.215 4.083 42.365 1.00 95.88 91 LEU A O 1
ATOM 699 N N . THR A 1 92 ? -27.331 4.250 44.410 1.00 96.81 92 THR A N 1
ATOM 700 C CA . THR A 1 92 ? -27.207 2.797 44.640 1.00 96.81 92 THR A CA 1
ATOM 701 C C . THR A 1 92 ? -28.437 2.117 45.244 1.00 96.81 92 THR A C 1
ATOM 703 O O . THR A 1 92 ? -28.560 0.891 45.186 1.00 96.81 92 THR A O 1
ATOM 706 N N . ARG A 1 93 ? -29.380 2.862 45.835 1.00 95.75 93 ARG A N 1
ATOM 707 C CA . ARG A 1 93 ? -30.493 2.287 46.612 1.00 95.75 93 ARG A CA 1
ATOM 708 C C . ARG A 1 93 ? -31.343 1.338 45.765 1.00 95.75 93 ARG A C 1
ATOM 710 O O . ARG A 1 93 ? -32.057 1.769 44.857 1.00 95.75 93 ARG A O 1
ATOM 717 N N . GLY A 1 94 ? -31.291 0.050 46.110 1.00 93.38 94 GLY A N 1
ATOM 718 C CA . GLY A 1 94 ? -32.055 -1.014 45.453 1.00 93.38 94 GLY A CA 1
ATOM 719 C C . GLY A 1 94 ? -31.593 -1.365 44.036 1.00 93.38 94 GLY A C 1
ATOM 720 O O . GLY A 1 94 ? -32.336 -2.053 43.350 1.00 93.38 94 GLY A O 1
ATOM 721 N N . ALA A 1 95 ? -30.419 -0.885 43.615 1.00 95.12 95 ALA A N 1
ATOM 722 C CA . ALA A 1 95 ? -29.835 -1.115 42.290 1.00 95.12 95 ALA A CA 1
ATOM 723 C C . ALA A 1 95 ? -28.448 -1.781 42.370 1.00 95.12 95 ALA A C 1
ATOM 725 O O . ALA A 1 95 ? -27.690 -1.737 41.421 1.00 95.12 95 ALA A O 1
ATOM 726 N N . VAL A 1 96 ? -28.089 -2.355 43.520 1.00 96.25 96 VAL A N 1
ATOM 727 C CA . VAL A 1 96 ? -26.821 -3.068 43.731 1.00 96.25 96 VAL A CA 1
ATOM 728 C C . VAL A 1 96 ? -27.152 -4.488 44.172 1.00 96.25 96 VAL A C 1
ATOM 730 O O . VAL A 1 96 ? -27.936 -4.674 45.114 1.00 96.25 96 VAL A O 1
ATOM 733 N N . ALA A 1 97 ? -26.569 -5.480 43.507 1.00 95.06 97 ALA A N 1
ATOM 734 C CA . ALA A 1 97 ? -26.739 -6.885 43.821 1.00 95.06 97 ALA A CA 1
ATOM 735 C C . ALA A 1 97 ? -26.194 -7.231 45.211 1.00 95.06 97 ALA A C 1
ATOM 737 O O . ALA A 1 97 ? -25.355 -6.552 45.807 1.00 95.06 97 ALA A O 1
ATOM 738 N N . ARG A 1 98 ? -26.673 -8.344 45.769 1.00 94.31 98 ARG A N 1
ATOM 739 C CA . ARG A 1 98 ? -26.264 -8.775 47.114 1.00 94.31 98 ARG A CA 1
ATOM 740 C C . ARG A 1 98 ? -24.803 -9.241 47.157 1.00 94.31 98 ARG A C 1
ATOM 742 O O . ARG A 1 98 ? -24.147 -9.127 48.197 1.00 94.31 98 ARG A O 1
ATOM 749 N N . ASP A 1 99 ? -24.336 -9.801 46.056 1.00 95.00 99 ASP A N 1
ATOM 750 C CA . ASP A 1 99 ? -22.994 -10.311 45.795 1.00 95.00 99 ASP A CA 1
ATOM 751 C C . ASP A 1 99 ? -22.083 -9.304 45.078 1.00 95.00 99 ASP A C 1
ATOM 753 O O . ASP A 1 99 ? -20.906 -9.603 44.902 1.00 95.00 99 ASP A O 1
ATOM 757 N N . ALA A 1 100 ? -22.570 -8.088 44.801 1.00 96.56 100 ALA A N 1
ATOM 758 C CA . ALA A 1 100 ? -21.792 -6.993 44.224 1.00 96.56 100 ALA A CA 1
ATOM 759 C C . ALA A 1 100 ? -20.483 -6.726 44.982 1.00 96.56 100 ALA A C 1
ATOM 761 O O . ALA A 1 100 ? -20.440 -6.722 46.228 1.00 96.56 100 ALA A O 1
ATOM 762 N N . THR A 1 101 ? -19.424 -6.449 44.222 1.00 96.69 101 THR A N 1
ATOM 763 C CA . THR A 1 101 ? -18.104 -6.059 44.737 1.00 96.69 101 THR A CA 1
ATOM 764 C C . THR A 1 101 ? -17.964 -4.538 44.848 1.00 96.69 101 THR A C 1
ATOM 766 O O . THR A 1 101 ? -17.313 -4.053 45.781 1.00 96.69 101 THR A O 1
ATOM 769 N N . ARG A 1 102 ? -18.663 -3.775 43.996 1.00 96.38 102 ARG A N 1
ATOM 770 C CA . ARG A 1 102 ? -18.817 -2.315 44.060 1.00 96.38 102 ARG A CA 1
ATOM 771 C C . ARG A 1 102 ? -20.173 -1.978 44.682 1.00 96.38 102 ARG A C 1
ATOM 773 O O . ARG A 1 102 ? -21.225 -2.153 44.082 1.00 96.38 102 ARG A O 1
ATOM 780 N N . ARG A 1 103 ? -20.169 -1.527 45.940 1.00 95.06 103 ARG A N 1
ATOM 781 C CA . ARG A 1 103 ? -21.383 -1.455 46.782 1.00 95.06 103 ARG A CA 1
ATOM 782 C C . ARG A 1 103 ? -21.897 -0.057 47.075 1.00 95.06 103 ARG A C 1
ATOM 784 O O . ARG A 1 103 ? -23.007 0.092 47.587 1.00 95.06 103 ARG A O 1
ATOM 791 N N . ASN A 1 104 ? -21.086 0.963 46.837 1.00 94.75 104 ASN A N 1
ATOM 792 C CA . ASN A 1 104 ? -21.427 2.338 47.166 1.00 94.75 104 ASN A CA 1
ATOM 793 C C . ASN A 1 104 ? -21.236 3.262 45.960 1.00 94.75 104 ASN A C 1
ATOM 795 O O . ASN A 1 104 ? -20.574 2.913 44.987 1.00 94.75 104 ASN A O 1
ATOM 799 N N . ALA A 1 105 ? -21.841 4.447 46.035 1.00 96.00 105 ALA A N 1
ATOM 800 C CA . ALA A 1 105 ? -21.824 5.404 44.936 1.00 96.00 105 ALA A CA 1
ATOM 801 C C . ALA A 1 105 ? -20.407 5.835 44.546 1.00 96.00 105 ALA A C 1
ATOM 803 O O . ALA A 1 105 ? -20.151 6.054 43.373 1.00 96.00 105 ALA A O 1
ATOM 804 N N . GLU A 1 106 ? -19.490 5.927 45.508 1.00 95.44 106 GLU A N 1
ATOM 805 C CA . GLU A 1 106 ? -18.099 6.315 45.256 1.00 95.44 106 GLU A CA 1
ATOM 806 C C . GLU A 1 106 ? -17.383 5.274 44.391 1.00 95.44 106 GLU A C 1
ATOM 808 O O . GLU A 1 106 ? -16.718 5.645 43.434 1.00 95.44 106 GLU A O 1
ATOM 813 N N . GLN A 1 107 ? -17.567 3.982 44.674 1.00 95.69 107 GLN A N 1
ATOM 814 C CA . GLN A 1 107 ? -16.998 2.882 43.891 1.00 95.69 107 GLN A CA 1
ATOM 815 C C . GLN A 1 107 ? -17.604 2.797 42.488 1.00 95.69 107 GLN A C 1
ATOM 817 O O . GLN A 1 107 ? -16.868 2.595 41.528 1.00 95.69 107 GLN A O 1
ATOM 822 N N . ILE A 1 108 ? -18.924 2.974 42.366 1.00 94.50 108 ILE A N 1
ATOM 823 C CA . ILE A 1 108 ? -19.609 2.976 41.064 1.00 94.50 108 ILE A CA 1
ATOM 824 C C . ILE A 1 108 ? -19.148 4.164 40.218 1.00 94.50 108 ILE A C 1
ATOM 826 O O . ILE A 1 108 ? -18.787 3.998 39.059 1.00 94.50 108 ILE A O 1
ATOM 830 N N . VAL A 1 109 ? -19.115 5.366 40.799 1.00 92.81 109 VAL A N 1
ATOM 831 C CA . VAL A 1 109 ? -18.650 6.567 40.098 1.00 92.81 109 VAL A CA 1
ATOM 832 C C . VAL A 1 109 ? -17.168 6.454 39.758 1.00 92.81 109 VAL A C 1
ATOM 834 O O . VAL A 1 109 ? -16.793 6.843 38.663 1.00 92.81 109 VAL A O 1
ATOM 837 N N . ALA A 1 110 ? -16.329 5.905 40.640 1.00 89.88 110 ALA A N 1
ATOM 838 C CA . ALA A 1 110 ? -14.919 5.674 40.335 1.00 89.88 110 ALA A CA 1
ATOM 839 C C . ALA A 1 110 ? -14.749 4.727 39.142 1.00 89.88 110 ALA A C 1
ATOM 841 O O . ALA A 1 110 ? -13.990 5.052 38.241 1.00 89.88 110 ALA A O 1
ATOM 842 N N . TYR A 1 111 ? -15.503 3.626 39.100 1.00 90.19 111 TYR A N 1
ATOM 843 C CA . TYR A 1 111 ? -15.491 2.687 37.980 1.00 90.19 111 TYR A CA 1
ATOM 844 C C . TYR A 1 111 ? -15.940 3.340 36.668 1.00 90.19 111 TYR A C 1
ATOM 846 O O . TYR A 1 111 ? -15.258 3.232 35.656 1.00 90.19 111 TYR A O 1
ATOM 854 N N . LEU A 1 112 ? -17.041 4.098 36.701 1.00 87.69 112 LEU A N 1
ATOM 855 C CA . LEU A 1 112 ? -17.514 4.853 35.541 1.00 87.69 112 LEU A CA 1
ATOM 856 C C . LEU A 1 112 ? -16.491 5.903 35.095 1.00 87.69 112 LEU A C 1
ATOM 858 O O . LEU A 1 112 ? -16.256 6.049 33.904 1.00 87.69 112 LEU A O 1
ATOM 862 N N . LEU A 1 113 ? -15.845 6.605 36.029 1.00 81.69 113 LEU A N 1
ATOM 863 C CA . LEU A 1 113 ? -14.833 7.614 35.714 1.00 81.69 113 LEU A CA 1
ATOM 864 C C . LEU A 1 113 ? -13.522 7.010 35.191 1.00 81.69 113 LEU A C 1
ATOM 866 O O . LEU A 1 113 ? -12.865 7.624 34.352 1.00 81.69 113 LEU A O 1
ATOM 870 N N . GLU A 1 114 ? -13.139 5.833 35.678 1.00 73.62 114 GLU A N 1
ATOM 871 C CA . GLU A 1 114 ? -11.998 5.050 35.195 1.00 73.62 114 GLU A CA 1
ATOM 872 C C . GLU A 1 114 ? -12.265 4.543 33.776 1.00 73.62 114 GLU A C 1
ATOM 874 O O . GLU A 1 114 ? -11.465 4.785 32.878 1.00 73.62 114 GLU A O 1
ATOM 879 N N . ALA A 1 115 ? -13.453 3.993 33.531 1.00 64.00 115 ALA A N 1
ATOM 880 C CA . ALA A 1 115 ? -13.880 3.577 32.203 1.00 64.00 115 ALA A CA 1
ATOM 881 C C . ALA A 1 115 ? -14.126 4.763 31.243 1.00 64.00 115 ALA A C 1
ATOM 883 O O . ALA A 1 115 ? -13.954 4.624 30.042 1.00 64.00 115 ALA A O 1
ATOM 884 N N . THR A 1 116 ? -14.444 5.974 31.723 1.00 55.62 116 THR A N 1
ATOM 885 C CA . THR A 1 116 ? -14.425 7.188 30.871 1.00 55.62 116 THR A CA 1
ATOM 886 C C . THR A 1 116 ? -13.021 7.749 30.618 1.00 55.62 116 THR A C 1
ATOM 888 O O . THR A 1 116 ? -12.871 8.630 29.773 1.00 55.62 116 THR A O 1
ATOM 891 N N . GLN A 1 117 ? -12.009 7.277 31.355 1.00 45.81 117 GLN A N 1
ATOM 892 C CA . GLN A 1 117 ? -10.595 7.627 31.172 1.00 45.81 117 GLN A CA 1
ATOM 893 C C . GLN A 1 117 ? -9.829 6.612 30.323 1.00 45.81 117 GLN A C 1
ATOM 895 O O . GLN A 1 117 ? -8.658 6.854 30.029 1.00 45.81 117 GLN A O 1
ATOM 900 N N . GLN A 1 118 ? -10.471 5.526 29.886 1.00 47.16 118 GLN A N 1
ATOM 901 C CA . GLN A 1 118 ? -9.967 4.742 28.772 1.00 47.16 118 GLN A CA 1
ATOM 902 C C . GLN A 1 118 ? -10.082 5.634 27.534 1.00 47.16 118 GLN A C 1
ATOM 904 O O . GLN A 1 118 ? -11.157 5.864 26.978 1.00 47.16 118 GLN A O 1
ATOM 909 N N . THR A 1 119 ? -8.972 6.283 27.202 1.00 53.12 119 THR A N 1
ATOM 910 C CA . THR A 1 119 ? -8.810 6.952 25.922 1.00 53.12 119 THR A CA 1
ATOM 911 C C . THR A 1 119 ? -8.979 5.867 24.872 1.00 53.12 119 THR A C 1
ATOM 913 O O . THR A 1 119 ? -8.165 4.946 24.857 1.00 53.12 119 THR A O 1
ATOM 916 N N . ASP A 1 120 ? -10.036 5.933 24.061 1.00 69.88 120 ASP A N 1
ATOM 917 C CA . ASP A 1 120 ? -10.139 5.096 22.864 1.00 69.88 120 ASP A CA 1
ATOM 918 C C . ASP A 1 120 ? -8.850 5.349 22.069 1.00 69.88 120 ASP A C 1
ATOM 920 O O . ASP A 1 120 ? -8.630 6.467 21.596 1.00 69.88 120 ASP A O 1
ATOM 924 N N . ILE A 1 121 ? -7.942 4.372 22.049 1.00 81.94 121 ILE A N 1
ATOM 925 C CA . ILE A 1 121 ? -6.660 4.503 21.361 1.00 81.94 121 ILE A CA 1
ATOM 926 C C . ILE A 1 121 ? -6.982 4.439 19.869 1.00 81.94 121 ILE A C 1
ATOM 928 O O . ILE A 1 121 ? -7.490 3.423 19.397 1.00 81.94 121 ILE A O 1
ATOM 932 N N . SER A 1 122 ? -6.720 5.525 19.141 1.00 89.00 122 SER A N 1
ATOM 933 C CA . SER A 1 122 ? -6.847 5.522 17.681 1.00 89.00 122 SER A CA 1
ATOM 934 C C . SER A 1 122 ? -5.633 4.869 17.030 1.00 89.00 122 SER A C 1
ATOM 936 O O . SER A 1 122 ? -4.551 4.811 17.627 1.00 89.00 122 SER A O 1
ATOM 938 N N . ILE A 1 123 ? -5.775 4.434 15.778 1.00 94.94 123 ILE A N 1
ATOM 939 C CA . ILE A 1 123 ? -4.633 3.935 15.007 1.00 94.94 123 ILE A CA 1
ATOM 940 C C . ILE A 1 123 ? -3.589 5.042 14.847 1.00 94.94 123 ILE A C 1
ATOM 942 O O . ILE A 1 123 ? -2.396 4.793 15.017 1.00 94.94 123 ILE A O 1
ATOM 946 N N . GLY A 1 124 ? -4.029 6.286 14.648 1.00 92.62 124 GLY A N 1
ATOM 947 C CA . GLY A 1 124 ? -3.133 7.438 14.647 1.00 92.62 124 GLY A CA 1
ATOM 948 C C . GLY A 1 124 ? -2.332 7.624 15.937 1.00 92.62 124 GLY A C 1
ATOM 949 O O . GLY A 1 124 ? -1.188 8.070 15.880 1.00 92.62 124 GLY A O 1
ATOM 950 N N . ASP A 1 125 ? -2.883 7.305 17.108 1.00 91.25 125 ASP A N 1
ATOM 951 C CA . ASP A 1 125 ? -2.124 7.381 18.363 1.00 91.25 125 ASP A CA 1
ATOM 952 C C . ASP A 1 125 ? -1.094 6.249 18.463 1.00 91.25 125 ASP A C 1
ATOM 954 O O . ASP A 1 125 ? 0.016 6.485 18.943 1.00 91.25 125 ASP A O 1
ATOM 958 N N . ILE A 1 126 ? -1.436 5.055 17.961 1.00 95.06 126 ILE A N 1
ATOM 959 C CA . ILE A 1 126 ? -0.517 3.911 17.863 1.00 95.06 126 ILE A CA 1
ATOM 960 C C . ILE A 1 126 ? 0.639 4.231 16.928 1.00 95.06 126 ILE A C 1
ATOM 962 O O . ILE A 1 126 ? 1.778 3.974 17.294 1.00 95.06 126 ILE A O 1
ATOM 966 N N . GLN A 1 127 ? 0.371 4.809 15.762 1.00 95.00 127 GLN A N 1
ATOM 967 C CA . GLN A 1 127 ? 1.411 5.202 14.815 1.00 95.00 127 GLN A CA 1
ATOM 968 C C . GLN A 1 127 ? 2.311 6.298 15.406 1.00 95.00 127 GLN A C 1
ATOM 970 O O . GLN A 1 127 ? 3.529 6.157 15.500 1.00 95.00 127 GLN A O 1
ATOM 975 N N . GLY A 1 128 ? 1.709 7.382 15.902 1.00 90.88 128 GLY A N 1
ATOM 976 C CA . GLY A 1 128 ? 2.456 8.558 16.345 1.00 90.88 128 GLY A CA 1
ATOM 977 C C . GLY A 1 128 ? 3.161 9.282 15.187 1.00 90.88 128 GLY A C 1
ATOM 978 O O . GLY A 1 128 ? 3.055 8.909 14.028 1.00 90.88 128 GLY A O 1
ATOM 979 N N . SER A 1 129 ? 3.857 10.380 15.487 1.00 87.19 129 SER A N 1
ATOM 980 C CA . SER A 1 129 ? 4.477 11.249 14.467 1.00 87.19 129 SER A CA 1
ATOM 981 C C . SER A 1 129 ? 5.969 10.963 14.234 1.00 87.19 129 SER A C 1
ATOM 983 O O . SER A 1 129 ? 6.698 11.843 13.778 1.00 87.19 129 SER A O 1
ATOM 985 N N . GLY A 1 130 ? 6.472 9.823 14.704 1.00 86.06 130 GLY A N 1
ATOM 986 C CA . GLY A 1 130 ? 7.890 9.464 14.651 1.00 86.06 130 GLY A CA 1
ATOM 987 C C . GLY A 1 130 ? 8.094 8.138 13.934 1.00 86.06 130 GLY A C 1
ATOM 988 O O . GLY A 1 130 ? 7.145 7.394 13.757 1.00 86.06 130 GLY A O 1
ATOM 989 N N . ALA A 1 131 ? 9.345 7.813 13.604 1.00 86.06 131 ALA A N 1
ATOM 990 C CA . ALA A 1 131 ? 9.714 6.570 12.911 1.00 86.06 131 ALA A CA 1
ATOM 991 C C . ALA A 1 131 ? 9.520 5.277 13.737 1.00 86.06 131 ALA A C 1
ATOM 993 O O . ALA A 1 131 ? 9.967 4.216 13.328 1.00 86.06 131 ALA A O 1
ATOM 994 N N . THR A 1 132 ? 8.970 5.379 14.949 1.00 92.75 132 THR A N 1
ATOM 995 C CA . THR A 1 132 ? 8.627 4.239 15.805 1.00 92.75 132 THR A CA 1
ATOM 996 C C . THR A 1 132 ? 7.405 4.594 16.632 1.00 92.75 132 THR A C 1
ATOM 998 O O . THR A 1 132 ? 7.340 5.700 17.190 1.00 92.75 132 THR A O 1
ATOM 1001 N N . SER A 1 133 ? 6.520 3.625 16.817 1.00 96.19 133 SER A N 1
ATOM 1002 C CA . SER A 1 133 ? 5.318 3.753 17.623 1.00 96.19 133 SER A CA 1
ATOM 1003 C C . SER A 1 133 ? 5.612 4.126 19.088 1.00 96.19 133 SER A C 1
ATOM 1005 O O . SER A 1 133 ? 6.456 3.494 19.738 1.00 96.19 133 SER A O 1
ATOM 1007 N N . PRO A 1 134 ? 4.868 5.078 19.691 1.00 95.25 134 PRO A N 1
ATOM 1008 C CA . PRO A 1 134 ? 4.902 5.313 21.136 1.00 95.25 134 PRO A CA 1
ATOM 1009 C C . PRO A 1 134 ? 4.291 4.166 21.963 1.00 95.25 134 PRO A C 1
ATOM 1011 O O . PRO A 1 134 ? 4.440 4.167 23.184 1.00 95.25 134 PRO A O 1
ATOM 1014 N N . PHE A 1 135 ? 3.633 3.199 21.316 1.00 95.50 135 PHE A N 1
ATOM 1015 C CA . PHE A 1 135 ? 3.037 2.011 21.931 1.00 95.50 135 PHE A CA 1
ATOM 1016 C C . PHE A 1 135 ? 3.856 0.738 21.676 1.00 95.50 135 PHE A C 1
ATOM 1018 O O . PHE A 1 135 ? 3.417 -0.344 22.051 1.00 95.50 135 PHE A O 1
ATOM 1025 N N . ALA A 1 136 ? 5.044 0.823 21.068 1.00 96.69 136 ALA A N 1
ATOM 1026 C CA . ALA A 1 136 ? 5.864 -0.351 20.777 1.00 96.69 136 ALA A CA 1
ATOM 1027 C C . ALA A 1 136 ? 6.119 -1.216 22.033 1.00 96.69 136 ALA A C 1
ATOM 1029 O O . ALA A 1 136 ? 6.720 -0.773 23.012 1.00 96.69 136 ALA A O 1
ATOM 1030 N N . GLY A 1 137 ? 5.687 -2.480 21.978 1.00 92.62 137 GLY A N 1
ATOM 1031 C CA . GLY A 1 137 ? 5.766 -3.455 23.069 1.00 92.62 137 GLY A CA 1
ATOM 1032 C C . GLY A 1 137 ? 4.566 -3.462 24.025 1.00 92.62 137 GLY A C 1
ATOM 1033 O O . GLY A 1 137 ? 4.478 -4.367 24.856 1.00 92.62 137 GLY A O 1
ATOM 1034 N N . GLU A 1 138 ? 3.647 -2.506 23.906 1.00 93.50 138 GLU A N 1
ATOM 1035 C CA . GLU A 1 138 ? 2.432 -2.422 24.715 1.00 93.50 138 GLU A CA 1
ATOM 1036 C C . GLU A 1 138 ? 1.284 -3.226 24.091 1.00 93.50 138 GLU A C 1
ATOM 1038 O O . GLU A 1 138 ? 1.219 -3.447 22.877 1.00 93.50 138 GLU A O 1
ATOM 1043 N N . VAL A 1 139 ? 0.353 -3.663 24.941 1.00 91.75 139 VAL A N 1
ATOM 1044 C CA . VAL A 1 139 ? -0.905 -4.276 24.505 1.00 91.75 139 VAL A CA 1
ATOM 1045 C C . VAL A 1 139 ? -1.951 -3.181 24.346 1.00 91.75 139 VAL A C 1
ATOM 1047 O O . VAL A 1 139 ? -2.231 -2.446 25.293 1.00 91.75 139 VAL A O 1
ATOM 1050 N N . VAL A 1 140 ? -2.544 -3.103 23.160 1.00 89.56 140 VAL A N 1
ATOM 1051 C CA . VAL A 1 140 ? -3.705 -2.259 22.868 1.00 89.56 140 VAL A CA 1
ATOM 1052 C C . VAL A 1 140 ? -4.966 -3.115 22.859 1.00 89.56 140 VAL A C 1
ATOM 1054 O O . VAL A 1 140 ? -4.924 -4.311 22.561 1.00 89.56 140 VAL A O 1
ATOM 1057 N N . THR A 1 141 ? -6.091 -2.519 23.239 1.00 86.88 141 THR A N 1
ATOM 1058 C CA . THR A 1 141 ? -7.369 -3.220 23.393 1.00 86.88 141 THR A CA 1
ATOM 1059 C C . THR A 1 141 ? -8.460 -2.454 22.672 1.00 86.88 141 THR A C 1
ATOM 1061 O O . THR A 1 141 ? -8.537 -1.235 22.808 1.00 86.88 141 THR A O 1
ATOM 1064 N N . ASP A 1 142 ? -9.270 -3.191 21.918 1.00 86.50 142 ASP A N 1
ATOM 1065 C CA . ASP A 1 142 ? -10.434 -2.711 21.178 1.00 86.50 142 ASP A CA 1
ATOM 1066 C C . ASP A 1 142 ? -10.164 -1.473 20.312 1.00 86.50 142 ASP A C 1
ATOM 1068 O O . ASP A 1 142 ? -10.938 -0.517 20.298 1.00 86.50 142 ASP A O 1
ATOM 1072 N N . VAL A 1 143 ? -9.058 -1.498 19.564 1.00 92.00 143 VAL A N 1
ATOM 1073 C CA . VAL A 1 143 ? -8.709 -0.453 18.596 1.00 92.00 143 VAL A CA 1
ATOM 1074 C C . VAL A 1 143 ? -9.690 -0.524 17.423 1.00 92.00 143 VAL A C 1
ATOM 1076 O O . VAL A 1 143 ? -9.724 -1.552 16.737 1.00 92.00 143 VAL A O 1
ATOM 1079 N N . PRO A 1 144 ? -10.501 0.519 17.177 1.00 89.38 144 PRO A N 1
ATOM 1080 C CA . PRO A 1 144 ? -11.473 0.512 16.095 1.00 89.38 144 PRO A CA 1
ATOM 1081 C C . PRO A 1 144 ? -10.835 0.808 14.738 1.00 89.38 144 PRO A C 1
ATOM 1083 O O . PRO A 1 144 ? -9.899 1.595 14.641 1.00 89.38 144 PRO A O 1
ATOM 1086 N N . GLY A 1 145 ? -11.404 0.250 13.671 1.00 94.25 145 GLY A N 1
ATOM 1087 C CA . GLY A 1 145 ? -11.054 0.635 12.305 1.00 94.25 145 GLY A CA 1
ATOM 1088 C C . GLY A 1 145 ? -11.889 -0.066 11.237 1.00 94.25 145 GLY A C 1
ATOM 1089 O O . GLY A 1 145 ? -12.669 -0.973 11.532 1.00 94.25 145 GLY A O 1
ATOM 1090 N N . ILE A 1 146 ? -11.711 0.364 9.988 1.00 97.31 146 ILE A N 1
ATOM 1091 C CA . ILE A 1 146 ? -12.259 -0.284 8.792 1.00 97.31 146 ILE A CA 1
ATOM 1092 C C . ILE A 1 146 ? -11.158 -1.093 8.111 1.00 97.31 146 ILE A C 1
ATOM 1094 O O . ILE A 1 146 ? -10.069 -0.571 7.865 1.00 97.31 146 ILE A O 1
ATOM 1098 N N . VAL A 1 147 ? -11.446 -2.352 7.789 1.00 98.50 147 VAL A N 1
ATOM 1099 C CA . VAL A 1 147 ? -10.556 -3.210 7.002 1.00 98.50 147 VAL A CA 1
ATOM 1100 C C . VAL A 1 147 ? -10.505 -2.691 5.564 1.00 98.50 147 VAL A C 1
ATOM 1102 O O . VAL A 1 147 ? -11.534 -2.624 4.888 1.00 98.50 147 VAL A O 1
ATOM 1105 N N . THR A 1 148 ? -9.321 -2.316 5.082 1.00 97.94 148 THR A N 1
ATOM 1106 C CA . THR A 1 148 ? -9.125 -1.747 3.734 1.00 97.94 148 THR A CA 1
ATOM 1107 C C . THR A 1 148 ? -8.566 -2.750 2.729 1.00 97.94 148 THR A C 1
ATOM 1109 O O . THR A 1 148 ? -8.811 -2.606 1.533 1.00 97.94 148 THR A O 1
ATOM 1112 N N . ALA A 1 149 ? -7.847 -3.770 3.200 1.00 97.31 149 ALA A N 1
ATOM 1113 C CA . ALA A 1 149 ? -7.256 -4.829 2.386 1.00 97.31 149 ALA A CA 1
ATOM 1114 C C . ALA A 1 149 ? -6.969 -6.066 3.248 1.00 97.31 149 ALA A C 1
ATOM 1116 O O . ALA A 1 149 ? -6.635 -5.918 4.421 1.00 97.31 149 ALA A O 1
ATOM 1117 N N . VAL A 1 150 ? -7.060 -7.270 2.681 1.00 97.12 150 VAL A N 1
ATOM 1118 C CA . VAL A 1 150 ? -6.784 -8.542 3.377 1.00 97.12 150 VAL A CA 1
ATOM 1119 C C . VAL A 1 150 ? -5.780 -9.343 2.556 1.00 97.12 150 VAL A C 1
ATOM 1121 O O . VAL A 1 150 ? -5.948 -9.462 1.349 1.00 97.12 150 VAL A O 1
ATOM 1124 N N . VAL A 1 151 ? -4.746 -9.868 3.208 1.00 95.31 151 VAL A N 1
ATOM 1125 C CA . VAL A 1 151 ? -3.661 -10.652 2.595 1.00 95.31 151 VAL A CA 1
ATOM 1126 C C . VAL A 1 151 ? -3.486 -11.986 3.330 1.00 95.31 151 VAL A C 1
ATOM 1128 O O . VAL A 1 151 ? -4.148 -12.255 4.335 1.00 95.31 151 VAL A O 1
ATOM 1131 N N . ASP A 1 152 ? -2.590 -12.838 2.839 1.00 94.56 152 ASP A N 1
ATOM 1132 C CA . ASP A 1 152 ? -2.382 -14.207 3.324 1.00 94.56 152 ASP A CA 1
ATOM 1133 C C . ASP A 1 152 ? -1.959 -14.341 4.799 1.00 94.56 152 ASP A C 1
ATOM 1135 O O . ASP A 1 152 ? -2.087 -15.423 5.373 1.00 94.56 152 ASP A O 1
ATOM 1139 N N . ASN A 1 153 ? -1.464 -13.273 5.425 1.00 95.44 153 ASN A N 1
ATOM 1140 C CA . ASN A 1 153 ? -0.928 -13.283 6.788 1.00 95.44 153 ASN A CA 1
ATOM 1141 C C . ASN A 1 153 ? -1.493 -12.180 7.703 1.00 95.44 153 ASN A C 1
ATOM 1143 O O . ASN A 1 153 ? -0.996 -11.995 8.824 1.00 95.44 153 ASN A O 1
ATOM 1147 N N . GLY A 1 154 ? -2.498 -11.436 7.239 1.00 97.75 154 GLY A N 1
ATOM 1148 C CA . GLY A 1 154 ? -3.031 -10.288 7.961 1.00 97.75 154 GLY A CA 1
ATOM 1149 C C . GLY A 1 154 ? -3.956 -9.413 7.128 1.00 97.75 154 GLY A C 1
ATOM 1150 O O . GLY A 1 154 ? -4.497 -9.823 6.103 1.00 97.75 154 GLY A O 1
ATOM 1151 N N . PHE A 1 155 ? -4.161 -8.187 7.589 1.00 98.44 155 PHE A N 1
ATOM 1152 C CA . PHE A 1 155 ? -5.019 -7.212 6.925 1.00 98.44 155 PHE A CA 1
ATOM 1153 C C . PHE A 1 155 ? -4.606 -5.785 7.275 1.00 98.44 155 PHE A C 1
ATOM 1155 O O . PHE A 1 155 ? -3.975 -5.529 8.299 1.00 98.44 155 PHE A O 1
ATOM 1162 N N . TYR A 1 156 ? -4.980 -4.848 6.415 1.00 98.44 156 TYR A N 1
ATOM 1163 C CA . TYR A 1 156 ? -4.808 -3.419 6.626 1.00 98.44 156 TYR A CA 1
ATOM 1164 C C . TYR A 1 156 ? -6.062 -2.858 7.287 1.00 98.44 156 TYR A C 1
ATOM 1166 O O . TYR A 1 156 ? -7.183 -3.115 6.841 1.00 98.44 156 TYR A O 1
ATOM 1174 N N . LEU A 1 157 ? -5.864 -2.100 8.360 1.00 98.50 157 LEU A N 1
ATOM 1175 C CA . LEU A 1 157 ? -6.908 -1.480 9.163 1.00 98.50 157 LEU A CA 1
ATOM 1176 C C . LEU A 1 157 ? -6.683 0.030 9.182 1.00 98.50 157 LEU A C 1
ATOM 1178 O O . LEU A 1 157 ? -5.553 0.477 9.363 1.00 98.50 157 LEU A O 1
ATOM 1182 N N . GLN A 1 158 ? -7.740 0.820 9.021 1.00 97.69 158 GLN A N 1
ATOM 1183 C CA . GLN A 1 158 ? -7.625 2.277 9.004 1.00 97.69 158 GLN A CA 1
ATOM 1184 C C . GLN A 1 158 ? -8.741 2.959 9.796 1.00 97.69 158 GLN A C 1
ATOM 1186 O O . GLN A 1 158 ? -9.894 2.521 9.771 1.00 97.69 158 GLN A O 1
ATOM 1191 N N . ASP A 1 159 ? -8.408 4.060 10.474 1.00 92.12 159 ASP A N 1
ATOM 1192 C CA . ASP A 1 159 ? -9.394 4.897 11.152 1.00 92.12 159 ASP A CA 1
ATOM 1193 C C . ASP A 1 159 ? -10.422 5.413 10.115 1.00 92.12 159 ASP A C 1
ATOM 1195 O O . ASP A 1 159 ? -10.035 5.887 9.040 1.00 92.12 159 ASP A O 1
ATOM 1199 N N . PRO A 1 160 ? -11.737 5.399 10.414 1.00 78.69 160 PRO A N 1
ATOM 1200 C CA . PRO A 1 160 ? -12.754 5.914 9.492 1.00 78.69 160 PRO A CA 1
ATOM 1201 C C . PRO A 1 160 ? -12.577 7.400 9.139 1.00 78.69 160 PRO A C 1
ATOM 1203 O O . PRO A 1 160 ? -13.003 7.844 8.074 1.00 78.69 160 PRO A O 1
ATOM 1206 N N . ALA A 1 161 ? -11.988 8.182 10.048 1.00 75.06 161 ALA A N 1
ATOM 1207 C CA . ALA A 1 161 ? -11.657 9.583 9.835 1.00 75.06 161 ALA A CA 1
ATOM 1208 C C . ALA A 1 161 ? -10.145 9.722 9.647 1.00 75.06 161 ALA A C 1
ATOM 1210 O O . ALA A 1 161 ? -9.376 9.366 10.536 1.00 75.06 161 ALA A O 1
ATOM 1211 N N . ILE A 1 162 ? -9.728 10.284 8.513 1.00 71.00 162 ILE A N 1
ATOM 1212 C CA . ILE A 1 162 ? -8.318 10.598 8.275 1.00 71.00 162 ILE A CA 1
ATOM 1213 C C . ILE A 1 162 ? -7.883 11.675 9.276 1.00 71.00 162 ILE A C 1
ATOM 1215 O O . ILE A 1 162 ? -8.572 12.687 9.450 1.00 71.00 162 ILE A O 1
ATOM 1219 N N . GLY A 1 163 ? -6.748 11.451 9.939 1.00 67.19 163 GLY A N 1
ATOM 1220 C CA . GLY A 1 163 ? -6.134 12.418 10.843 1.00 67.19 163 GLY A CA 1
ATOM 1221 C C . GLY A 1 163 ? -5.700 13.718 10.149 1.00 67.19 163 GLY A C 1
ATOM 1222 O O . GLY A 1 163 ? -6.000 14.003 8.994 1.00 67.19 163 GLY A O 1
ATOM 1223 N N . ASN A 1 164 ? -4.935 14.543 10.857 1.00 67.56 164 ASN A N 1
ATOM 1224 C CA . ASN A 1 164 ? -4.420 15.823 10.345 1.00 67.56 164 ASN A CA 1
ATOM 1225 C C . ASN A 1 164 ? -3.245 15.684 9.343 1.00 67.56 164 ASN A C 1
ATOM 1227 O O . ASN A 1 164 ? -2.668 16.702 8.957 1.00 67.56 164 ASN A O 1
ATOM 1231 N N . GLY A 1 165 ? -2.882 14.455 8.952 1.00 75.12 165 GLY A N 1
ATOM 1232 C CA . GLY A 1 165 ? -1.801 14.144 8.012 1.00 75.12 165 GLY A CA 1
ATOM 1233 C C . GLY A 1 165 ? -0.384 14.187 8.595 1.00 75.12 165 GLY A C 1
ATOM 1234 O O . GLY A 1 165 ? 0.566 14.046 7.829 1.00 75.12 165 GLY A O 1
ATOM 1235 N N . ASP A 1 166 ? -0.221 14.389 9.912 1.00 77.62 166 ASP A N 1
ATOM 1236 C CA . ASP A 1 166 ? 1.092 14.353 10.588 1.00 77.62 166 ASP A CA 1
ATOM 1237 C C . ASP A 1 166 ? 1.553 12.947 10.995 1.00 77.62 166 ASP A C 1
ATOM 1239 O O . ASP A 1 166 ? 2.714 12.752 11.353 1.00 77.62 166 ASP A O 1
ATOM 1243 N N . ARG A 1 167 ? 0.639 11.983 10.920 1.00 86.19 167 ARG A N 1
ATOM 1244 C CA . ARG A 1 167 ? 0.834 10.572 11.222 1.00 86.19 167 ARG A CA 1
ATOM 1245 C C . ARG A 1 167 ? -0.136 9.733 10.417 1.00 86.19 167 ARG A C 1
ATOM 1247 O O . ARG A 1 167 ? -1.206 10.222 10.035 1.00 86.19 167 ARG A O 1
ATOM 1254 N N . SER A 1 168 ? 0.233 8.478 10.206 1.00 94.12 168 SER A N 1
ATOM 1255 C CA . SER A 1 168 ? -0.653 7.535 9.549 1.00 94.12 168 SER A CA 1
ATOM 1256 C C . SER A 1 168 ? -1.910 7.293 10.391 1.00 94.12 168 SER A C 1
ATOM 1258 O O . SER A 1 168 ? -1.864 7.294 11.616 1.00 94.12 168 SER A O 1
ATOM 1260 N N . SER A 1 169 ? -3.048 7.111 9.725 1.00 95.06 169 SER A N 1
ATOM 1261 C CA . SER A 1 169 ? -4.284 6.597 10.335 1.00 95.06 169 SER A CA 1
ATOM 1262 C C . SER A 1 169 ? -4.551 5.137 9.946 1.00 95.06 169 SER A C 1
ATOM 1264 O O . SER A 1 169 ? -5.622 4.614 10.234 1.00 95.06 169 SER A O 1
ATOM 1266 N N . GLY A 1 170 ? -3.607 4.505 9.246 1.00 97.12 170 GLY A N 1
ATOM 1267 C CA . GLY A 1 170 ? -3.621 3.104 8.845 1.00 97.12 170 GLY A CA 1
ATOM 1268 C C . GLY A 1 170 ? -2.590 2.292 9.625 1.00 97.12 170 GLY A C 1
ATOM 1269 O O . GLY A 1 170 ? -1.622 2.832 10.155 1.00 97.12 170 GLY A O 1
ATOM 1270 N N . ILE A 1 171 ? -2.809 0.987 9.726 1.00 98.06 171 ILE A N 1
ATOM 1271 C CA . ILE A 1 171 ? -1.892 0.044 10.364 1.00 98.06 171 ILE A CA 1
ATOM 1272 C C . ILE A 1 171 ? -2.083 -1.344 9.768 1.00 98.06 171 ILE A C 1
ATOM 1274 O O . ILE A 1 171 ? -3.189 -1.723 9.375 1.00 98.06 171 ILE A O 1
ATOM 1278 N N . PHE A 1 172 ? -1.007 -2.120 9.725 1.00 98.50 172 PHE A N 1
ATOM 1279 C CA . PHE A 1 172 ? -1.101 -3.532 9.399 1.00 98.50 172 PHE A CA 1
ATOM 1280 C C . PHE A 1 172 ? -1.376 -4.361 10.661 1.00 98.50 172 PHE A C 1
ATOM 1282 O O . PHE A 1 172 ? -0.743 -4.174 11.704 1.00 98.50 172 PHE A O 1
ATOM 1289 N N . VAL A 1 173 ? -2.324 -5.291 10.575 1.00 98.69 173 VAL A N 1
ATOM 1290 C CA . VAL A 1 173 ? -2.634 -6.253 11.635 1.00 98.69 173 VAL A CA 1
ATOM 1291 C C . VAL A 1 173 ? -2.123 -7.620 11.198 1.00 98.69 173 VAL A C 1
ATOM 1293 O O . VAL A 1 173 ? -2.692 -8.258 10.312 1.00 98.69 173 VAL A O 1
ATOM 1296 N N . PHE A 1 174 ? -1.039 -8.070 11.825 1.00 98.38 174 PHE A N 1
ATOM 1297 C CA . PHE A 1 174 ? -0.397 -9.345 11.530 1.00 98.38 174 PHE A CA 1
ATOM 1298 C C . PHE A 1 174 ? -1.028 -10.469 12.353 1.00 98.38 174 PHE A C 1
ATOM 1300 O O . PHE A 1 174 ? -0.886 -10.518 13.578 1.00 98.38 174 PHE A O 1
ATOM 1307 N N . THR A 1 175 ? -1.679 -11.407 11.672 1.00 97.81 175 THR A N 1
ATOM 1308 C CA . THR A 1 175 ? -2.328 -12.578 12.282 1.00 97.81 175 THR A CA 1
ATOM 1309 C C . THR A 1 175 ? -1.551 -13.874 12.055 1.00 97.81 175 THR A C 1
ATOM 1311 O O . THR A 1 175 ? -1.831 -14.873 12.714 1.00 97.81 175 THR A O 1
ATOM 1314 N N . GLY A 1 176 ? -0.554 -13.867 11.164 1.00 95.62 176 GLY A N 1
ATOM 1315 C CA . GLY A 1 176 ? 0.295 -15.020 10.838 1.00 95.62 176 GLY A CA 1
ATOM 1316 C C . GLY A 1 176 ? -0.299 -15.980 9.805 1.00 95.62 176 GLY A C 1
ATOM 1317 O O . GLY A 1 176 ? 0.461 -16.677 9.143 1.00 95.62 176 GLY A O 1
ATOM 1318 N N . ASP A 1 177 ? -1.619 -15.951 9.638 1.00 93.88 177 ASP A N 1
ATOM 1319 C CA . ASP A 1 177 ? -2.410 -16.623 8.605 1.00 93.88 177 ASP A CA 1
ATOM 1320 C C . ASP A 1 177 ? -3.549 -15.683 8.167 1.00 93.88 177 ASP A C 1
ATOM 1322 O O . ASP A 1 177 ? -3.847 -14.708 8.867 1.00 93.88 177 ASP A O 1
ATOM 1326 N N . ALA A 1 178 ? -4.216 -15.995 7.055 1.00 91.38 178 ALA A N 1
ATOM 1327 C CA . ALA A 1 178 ? -5.322 -15.209 6.519 1.00 91.38 178 ALA A CA 1
ATOM 1328 C C . ALA A 1 178 ? -6.489 -15.153 7.531 1.00 91.38 178 ALA A C 1
ATOM 1330 O O . ALA A 1 178 ? -7.023 -16.207 7.904 1.00 91.38 178 ALA A O 1
ATOM 1331 N N . PRO A 1 179 ? -6.892 -13.960 8.001 1.00 94.62 179 PRO A N 1
ATOM 1332 C CA . PRO A 1 179 ? -7.977 -13.820 8.964 1.00 94.62 179 PRO A CA 1
ATOM 1333 C C . PRO A 1 179 ? -9.360 -13.924 8.305 1.00 94.62 179 PRO A C 1
ATOM 1335 O O . PRO A 1 179 ? -9.525 -13.650 7.122 1.00 94.62 179 PRO A O 1
ATOM 1338 N N . ASP A 1 180 ? -10.377 -14.280 9.096 1.00 95.31 180 ASP A N 1
ATOM 1339 C CA . ASP A 1 180 ? -11.786 -14.362 8.664 1.00 95.31 180 ASP A CA 1
ATOM 1340 C C . ASP A 1 180 ? -12.471 -12.982 8.743 1.00 95.31 180 ASP A C 1
ATOM 1342 O O . ASP A 1 180 ? -13.452 -12.790 9.461 1.00 95.31 180 ASP A O 1
ATOM 1346 N N . VAL A 1 181 ? -11.881 -11.995 8.063 1.00 97.56 181 VAL A N 1
ATOM 1347 C CA . VAL A 1 181 ? -12.439 -10.649 7.846 1.00 97.56 181 VAL A CA 1
ATOM 1348 C C . VAL A 1 181 ? -12.419 -10.336 6.357 1.00 97.56 181 VAL A C 1
ATOM 1350 O O . VAL A 1 181 ? -11.631 -10.908 5.604 1.00 97.56 181 VAL A O 1
ATOM 1353 N N . ILE A 1 182 ? -13.263 -9.405 5.928 1.00 96.62 182 ILE A N 1
ATOM 1354 C CA . ILE A 1 182 ? -13.288 -8.913 4.550 1.00 96.62 182 ILE A CA 1
ATOM 1355 C C . ILE A 1 182 ? -13.074 -7.400 4.511 1.00 96.62 182 ILE A C 1
ATOM 1357 O O . ILE A 1 182 ? -13.298 -6.693 5.494 1.00 96.62 182 ILE A O 1
ATOM 1361 N N . ALA A 1 183 ? -12.640 -6.883 3.358 1.00 96.62 183 ALA A N 1
ATOM 1362 C CA . ALA A 1 183 ? -12.622 -5.441 3.134 1.00 96.62 183 ALA A CA 1
ATOM 1363 C C . ALA A 1 183 ? -14.013 -4.846 3.415 1.00 96.62 183 ALA A C 1
ATOM 1365 O O . ALA A 1 183 ? -15.026 -5.478 3.115 1.00 96.62 183 ALA A O 1
ATOM 1366 N N . ALA A 1 184 ? -14.043 -3.633 3.972 1.00 96.50 184 ALA A N 1
ATOM 1367 C CA . ALA A 1 184 ? -15.238 -2.940 4.462 1.00 96.50 184 ALA A CA 1
ATOM 1368 C C . ALA A 1 184 ? -15.874 -3.489 5.759 1.00 96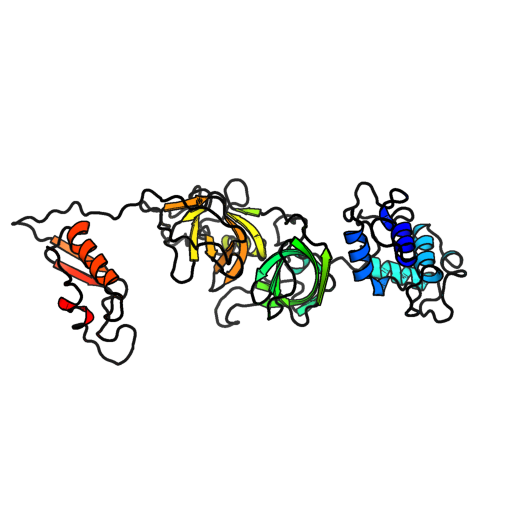.50 184 ALA A C 1
ATOM 1370 O O . ALA A 1 184 ? -16.902 -2.957 6.203 1.00 96.50 184 ALA A O 1
ATOM 1371 N N . ASP A 1 185 ? -15.261 -4.470 6.425 1.00 97.62 185 ASP A N 1
ATOM 1372 C CA . ASP A 1 185 ? -15.609 -4.779 7.813 1.00 97.62 185 ASP A CA 1
ATOM 1373 C C . ASP A 1 185 ? -15.165 -3.648 8.753 1.00 97.62 185 ASP A C 1
ATOM 1375 O O . ASP A 1 185 ? -14.040 -3.156 8.686 1.00 97.62 185 ASP A O 1
ATOM 1379 N N . GLU A 1 186 ? -16.058 -3.243 9.654 1.00 94.75 186 GLU A N 1
ATOM 1380 C CA . GLU A 1 186 ? -15.735 -2.430 10.825 1.00 94.75 186 GLU A CA 1
ATOM 1381 C C . GLU A 1 186 ? -15.415 -3.378 11.976 1.00 94.75 186 GLU A C 1
ATOM 1383 O O . GLU A 1 186 ? -16.255 -4.198 12.362 1.00 94.75 186 GLU A O 1
ATOM 1388 N N . VAL A 1 187 ? -14.210 -3.273 12.527 1.00 94.44 187 VAL A N 1
ATOM 1389 C CA . VAL A 1 187 ? -13.703 -4.208 13.533 1.00 94.44 187 VAL A CA 1
ATOM 1390 C C . VAL A 1 187 ? -13.138 -3.483 14.747 1.00 94.44 187 VAL A C 1
ATOM 1392 O O . VAL A 1 187 ? -12.759 -2.315 14.676 1.00 94.44 187 VAL A O 1
ATOM 1395 N N . LEU A 1 188 ? -13.052 -4.213 15.856 1.00 91.31 188 LEU A N 1
ATOM 1396 C CA . LEU A 1 188 ? -12.196 -3.884 16.990 1.00 91.31 188 LEU A CA 1
ATOM 1397 C C . LEU A 1 188 ? -11.062 -4.896 17.054 1.00 91.31 188 LEU A C 1
ATOM 1399 O O . LEU A 1 188 ? -11.309 -6.105 17.001 1.00 91.31 188 LEU A O 1
ATOM 1403 N N . VAL A 1 189 ? -9.835 -4.400 17.175 1.00 96.12 189 VAL A N 1
ATOM 1404 C CA . VAL A 1 189 ? -8.627 -5.221 17.224 1.00 96.12 189 VAL A CA 1
ATOM 1405 C C . VAL A 1 189 ? -7.915 -5.016 18.553 1.00 96.12 189 VAL A C 1
ATOM 1407 O O . VAL A 1 189 ? -7.632 -3.889 18.954 1.00 96.12 189 VAL A O 1
ATOM 1410 N N . SER A 1 190 ? -7.584 -6.115 19.224 1.00 94.25 190 SER A N 1
ATOM 1411 C CA . SER A 1 190 ? -6.660 -6.108 20.361 1.00 94.25 190 SER A CA 1
ATOM 1412 C C . SER A 1 190 ? -5.424 -6.928 20.027 1.00 94.25 190 SER A C 1
ATOM 1414 O O . SER A 1 190 ? -5.513 -7.928 19.317 1.00 94.25 190 SER A O 1
ATOM 1416 N N . GLY A 1 191 ? -4.271 -6.524 20.550 1.00 96.44 191 GLY A N 1
ATOM 1417 C CA . GLY A 1 191 ? -3.005 -7.211 20.312 1.00 96.44 191 GLY A CA 1
ATOM 1418 C C . GLY A 1 191 ? -1.817 -6.421 20.844 1.00 96.44 191 GLY A C 1
ATOM 1419 O O . GLY A 1 191 ? -1.974 -5.401 21.514 1.00 96.44 191 GLY A O 1
ATOM 1420 N N . THR A 1 192 ? -0.609 -6.895 20.562 1.00 97.81 192 THR A N 1
ATOM 1421 C CA . THR A 1 192 ? 0.637 -6.209 20.923 1.00 97.81 192 THR A CA 1
ATOM 1422 C C . THR A 1 192 ? 1.126 -5.359 19.761 1.00 97.81 192 THR A C 1
ATOM 1424 O O . THR A 1 192 ? 1.266 -5.860 18.646 1.00 97.81 192 THR A O 1
ATOM 1427 N N . VAL A 1 193 ? 1.440 -4.093 20.020 1.00 98.44 193 VAL A N 1
ATOM 1428 C CA . VAL A 1 193 ? 2.055 -3.212 19.022 1.00 98.44 193 VAL A CA 1
ATOM 1429 C C . VAL A 1 193 ? 3.543 -3.538 18.899 1.00 98.44 193 VAL A C 1
ATOM 1431 O O . VAL A 1 193 ? 4.237 -3.719 19.902 1.00 98.44 193 VAL A O 1
ATOM 1434 N N . SER A 1 194 ? 4.060 -3.618 17.676 1.00 97.38 194 SER A N 1
ATOM 1435 C CA . SER A 1 194 ? 5.470 -3.927 17.419 1.00 97.38 194 SER A CA 1
ATOM 1436 C C . SER A 1 194 ? 6.013 -3.218 16.184 1.00 97.38 194 SER A C 1
ATOM 1438 O O . SER A 1 194 ? 5.275 -2.965 15.239 1.00 97.38 194 SER A O 1
ATOM 1440 N N . GLU A 1 195 ? 7.323 -2.980 16.198 1.00 97.06 195 GLU A N 1
ATOM 1441 C CA . GLU A 1 195 ? 8.107 -2.549 15.041 1.00 97.06 195 GLU A CA 1
ATOM 1442 C C . GLU A 1 195 ? 8.578 -3.783 14.264 1.00 97.06 195 GLU A C 1
ATOM 1444 O O . GLU A 1 195 ? 9.416 -4.556 14.748 1.00 97.06 195 GLU A O 1
ATOM 1449 N N . PHE A 1 196 ? 8.042 -3.989 13.065 1.00 96.19 196 PHE A N 1
ATOM 1450 C CA . PHE A 1 196 ? 8.416 -5.101 12.200 1.00 96.19 196 PHE A CA 1
ATOM 1451 C C . PHE A 1 196 ? 9.428 -4.662 11.148 1.00 96.19 196 PHE A C 1
ATOM 1453 O O . PHE A 1 196 ? 9.184 -3.728 10.402 1.00 96.19 196 PHE A O 1
ATOM 1460 N N . ILE A 1 197 ? 10.559 -5.364 11.050 1.00 95.62 197 ILE A N 1
ATOM 1461 C CA . ILE A 1 197 ? 11.574 -5.110 10.019 1.00 95.62 197 ILE A CA 1
ATOM 1462 C C . ILE A 1 197 ? 11.549 -6.280 9.030 1.00 95.62 197 ILE A C 1
ATOM 1464 O O . ILE A 1 197 ? 11.984 -7.380 9.405 1.00 95.62 197 ILE A O 1
ATOM 1468 N N . PRO A 1 198 ? 11.103 -6.086 7.773 1.00 92.56 198 PRO A N 1
ATOM 1469 C CA . PRO A 1 198 ? 11.098 -7.153 6.778 1.00 92.56 198 PRO A CA 1
ATOM 1470 C C . PRO A 1 198 ? 12.487 -7.774 6.597 1.00 92.56 198 PRO A C 1
ATOM 1472 O O . PRO A 1 198 ? 13.487 -7.076 6.443 1.00 92.56 198 PRO A O 1
ATOM 1475 N N . GLY A 1 199 ? 12.574 -9.104 6.648 1.00 91.56 199 GLY A N 1
ATOM 1476 C CA . GLY A 1 199 ? 13.848 -9.836 6.578 1.00 91.56 199 GLY A CA 1
ATOM 1477 C C . GLY A 1 199 ? 14.751 -9.697 7.818 1.00 91.56 199 GLY A C 1
ATOM 1478 O O . GLY A 1 199 ? 15.832 -10.286 7.861 1.00 91.56 199 GLY A O 1
ATOM 1479 N N . GLY A 1 200 ? 14.301 -8.975 8.847 1.00 93.00 200 GLY A N 1
ATOM 1480 C CA . GLY A 1 200 ? 14.941 -8.855 10.151 1.00 93.00 200 GLY A CA 1
ATOM 1481 C C . GLY A 1 200 ? 15.933 -7.689 10.285 1.00 93.00 200 GLY A C 1
ATOM 1482 O O . GLY A 1 200 ? 16.305 -7.057 9.294 1.00 93.00 200 GLY A O 1
ATOM 1483 N N . PRO A 1 201 ? 16.426 -7.418 11.512 1.00 90.56 201 PRO A N 1
ATOM 1484 C CA . PRO A 1 201 ? 17.176 -6.197 11.843 1.00 90.56 201 PRO A CA 1
ATOM 1485 C C . PRO A 1 201 ? 18.513 -5.999 11.109 1.00 90.56 201 PRO A C 1
ATOM 1487 O O . PRO A 1 201 ? 19.104 -4.928 11.185 1.00 90.56 201 PRO A O 1
ATOM 1490 N N . SER A 1 202 ? 19.034 -7.026 10.430 1.00 92.69 202 SER A N 1
ATOM 1491 C CA . SER A 1 202 ? 20.306 -6.964 9.696 1.00 92.69 202 SER A CA 1
ATOM 1492 C C . SER A 1 202 ? 20.172 -6.506 8.240 1.00 92.69 202 SER A C 1
ATOM 1494 O O . SER A 1 202 ? 21.177 -6.455 7.536 1.00 92.69 202 SER A O 1
ATOM 1496 N N . THR A 1 203 ? 18.957 -6.227 7.764 1.00 89.19 203 THR A N 1
ATOM 1497 C CA . THR A 1 203 ? 18.673 -5.941 6.345 1.00 89.19 203 THR A CA 1
ATOM 1498 C C . THR A 1 203 ? 18.782 -4.465 5.961 1.00 89.19 203 THR A C 1
ATOM 1500 O O . THR A 1 203 ? 18.719 -4.159 4.775 1.00 89.19 203 THR A O 1
ATOM 1503 N N . ASN A 1 204 ? 18.972 -3.557 6.929 1.00 88.38 204 ASN A N 1
ATOM 1504 C CA . ASN A 1 204 ? 18.860 -2.097 6.758 1.00 88.38 204 ASN A CA 1
ATOM 1505 C C . ASN A 1 204 ? 17.491 -1.619 6.230 1.00 88.38 204 ASN A C 1
ATOM 1507 O O . ASN A 1 204 ? 17.377 -0.474 5.798 1.00 88.38 204 ASN A O 1
ATOM 1511 N N . ASN A 1 205 ? 16.468 -2.474 6.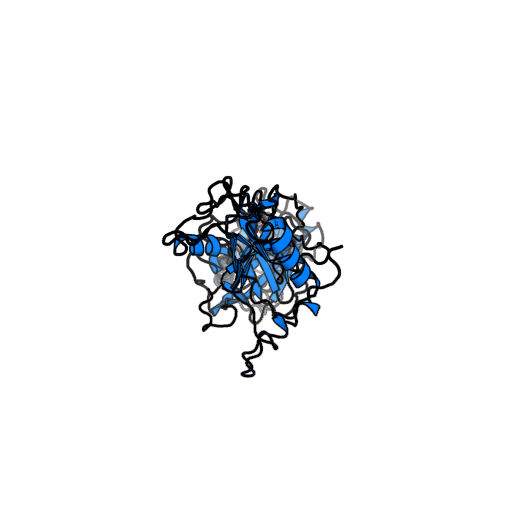269 1.00 92.69 205 ASN A N 1
ATOM 1512 C CA . ASN A 1 205 ? 15.089 -2.072 6.025 1.00 92.69 205 ASN A CA 1
ATOM 1513 C C . ASN A 1 205 ? 14.589 -1.156 7.148 1.00 92.69 205 ASN A C 1
ATOM 1515 O O . ASN A 1 205 ? 15.048 -1.257 8.291 1.00 92.69 205 ASN A O 1
ATOM 1519 N N . LEU A 1 206 ? 13.633 -0.293 6.809 1.00 92.25 206 LEU A N 1
ATOM 1520 C CA . LEU A 1 206 ? 12.846 0.445 7.793 1.00 92.25 206 LEU A CA 1
ATOM 1521 C C . LEU A 1 206 ? 11.968 -0.532 8.584 1.00 92.25 206 LEU A C 1
ATOM 1523 O O . LEU A 1 206 ? 11.649 -1.626 8.097 1.00 92.25 206 LEU A O 1
ATOM 1527 N N . SER A 1 207 ? 11.640 -0.159 9.820 1.00 94.75 207 SER A N 1
ATOM 1528 C CA . SER A 1 207 ? 10.563 -0.825 10.540 1.00 94.75 207 SER A CA 1
ATOM 1529 C C . SER A 1 207 ? 9.220 -0.279 10.079 1.00 94.75 207 SER A C 1
ATOM 1531 O O . SER A 1 207 ? 9.150 0.854 9.627 1.00 94.75 207 SER A O 1
ATOM 1533 N N . THR A 1 208 ? 8.181 -1.095 10.203 1.00 96.12 208 THR A N 1
ATOM 1534 C CA . THR A 1 208 ? 6.790 -0.661 10.107 1.00 96.12 208 THR A CA 1
ATOM 1535 C C . THR A 1 208 ? 6.058 -0.952 11.403 1.00 96.12 208 THR A C 1
ATOM 1537 O O . THR A 1 208 ? 6.309 -1.990 12.035 1.00 96.12 208 THR A O 1
ATOM 1540 N N . THR A 1 209 ? 5.105 -0.103 11.769 1.00 97.62 209 THR A N 1
ATOM 1541 C CA . THR A 1 209 ? 4.260 -0.331 12.938 1.00 97.62 209 THR A CA 1
ATOM 1542 C C . THR A 1 209 ? 3.166 -1.342 12.599 1.00 97.62 209 THR A C 1
ATOM 1544 O O . THR A 1 209 ? 2.456 -1.233 11.601 1.00 97.62 209 THR A O 1
ATOM 1547 N N . GLN A 1 210 ? 2.987 -2.347 13.454 1.00 98.25 210 GLN A N 1
ATOM 1548 C CA . GLN A 1 210 ? 1.904 -3.320 13.307 1.00 98.25 210 GLN A CA 1
ATOM 1549 C C . GLN A 1 210 ? 1.301 -3.720 14.653 1.00 98.25 210 GLN A C 1
ATOM 1551 O O . GLN A 1 210 ? 1.982 -3.692 15.684 1.00 98.25 210 GLN A O 1
ATOM 1556 N N . ILE A 1 211 ? 0.048 -4.179 14.632 1.00 98.62 211 ILE A N 1
ATOM 1557 C CA . ILE A 1 211 ? -0.563 -4.924 15.742 1.00 98.62 211 ILE A CA 1
ATOM 1558 C C . ILE A 1 211 ? -0.398 -6.418 15.453 1.00 98.62 211 ILE A C 1
ATOM 1560 O O . ILE A 1 211 ? -0.758 -6.885 14.378 1.00 98.62 211 ILE A O 1
ATOM 1564 N N . GLY A 1 212 ? 0.142 -7.177 16.403 1.00 97.50 212 GLY A N 1
ATOM 1565 C CA . GLY A 1 212 ? 0.361 -8.617 16.267 1.00 97.50 212 GLY A CA 1
ATOM 1566 C C . GLY A 1 212 ? 0.357 -9.348 17.611 1.00 97.50 212 GLY A C 1
ATOM 1567 O O . GLY A 1 212 ? -0.243 -8.897 18.587 1.00 97.50 212 GLY A O 1
ATOM 1568 N N . GLY A 1 213 ? 1.050 -10.488 17.679 1.00 95.06 213 GLY A N 1
ATOM 1569 C CA . GLY A 1 213 ? 1.088 -11.328 18.881 1.00 95.06 213 GLY A CA 1
ATOM 1570 C C . GLY A 1 213 ? -0.187 -12.160 19.037 1.00 95.06 213 GLY A C 1
ATOM 1571 O O . GLY A 1 213 ? -0.604 -12.828 18.094 1.00 95.06 213 GLY A O 1
ATOM 1572 N N . GLU A 1 214 ? -0.798 -12.148 20.224 1.00 93.88 214 GLU A N 1
ATOM 1573 C CA . GLU A 1 214 ? -2.136 -12.723 20.422 1.00 93.88 214 GLU A CA 1
ATOM 1574 C C . GLU A 1 214 ? -3.193 -11.704 19.979 1.00 93.88 214 GLU A C 1
ATOM 1576 O O . GLU A 1 214 ? -3.630 -10.866 20.765 1.00 93.88 214 GLU A O 1
ATOM 1581 N N . VAL A 1 215 ? -3.564 -11.761 18.698 1.00 97.44 215 VAL A N 1
ATOM 1582 C CA . VAL A 1 215 ? -4.556 -10.854 18.111 1.00 97.44 215 VAL A CA 1
ATOM 1583 C C . VAL A 1 215 ? -5.973 -11.374 18.355 1.00 97.44 215 VAL A C 1
ATOM 1585 O O . VAL A 1 215 ? -6.276 -12.534 18.066 1.00 97.44 215 VAL A O 1
ATOM 1588 N N . THR A 1 216 ? -6.862 -10.507 18.839 1.00 95.19 216 THR A N 1
ATOM 1589 C CA . THR A 1 216 ? -8.311 -10.747 18.850 1.00 95.19 216 THR A CA 1
ATOM 1590 C C . THR A 1 216 ? -9.011 -9.736 17.953 1.00 95.19 216 THR A C 1
ATOM 1592 O O . THR A 1 216 ? -8.640 -8.565 17.908 1.00 95.19 216 THR A O 1
ATOM 1595 N N . ILE A 1 217 ? -10.019 -10.208 17.219 1.00 96.62 217 ILE A N 1
ATOM 1596 C CA . ILE A 1 217 ? -10.768 -9.407 16.251 1.00 96.62 217 ILE A CA 1
ATOM 1597 C C . ILE A 1 217 ? -12.253 -9.589 16.540 1.00 96.62 217 ILE A C 1
ATOM 1599 O O . ILE A 1 217 ? -12.750 -10.718 16.576 1.00 96.62 217 ILE A O 1
ATOM 1603 N N . ALA A 1 218 ? -12.964 -8.484 16.735 1.00 91.06 218 ALA A N 1
ATOM 1604 C CA . ALA A 1 218 ? -14.416 -8.465 16.836 1.00 91.06 218 ALA A CA 1
ATOM 1605 C C . ALA A 1 218 ? -14.999 -7.677 15.661 1.00 91.06 218 ALA A C 1
ATOM 1607 O O . ALA A 1 218 ? -14.865 -6.457 15.606 1.00 91.06 218 ALA A O 1
ATOM 1608 N N . VAL A 1 219 ? -15.668 -8.370 14.736 1.00 93.19 219 VAL A N 1
ATOM 1609 C CA . VAL A 1 219 ? -16.399 -7.726 13.635 1.00 93.19 219 VAL A CA 1
ATOM 1610 C C . VAL A 1 219 ? -17.684 -7.105 14.178 1.00 93.19 219 VAL A C 1
ATOM 1612 O O . VAL A 1 219 ? -18.533 -7.793 14.752 1.00 93.19 219 VAL A O 1
ATOM 1615 N N . LEU A 1 220 ? -17.815 -5.790 14.015 1.00 83.44 220 LEU A N 1
ATOM 1616 C CA . LEU A 1 220 ? -18.964 -5.005 14.458 1.00 83.44 220 LEU A CA 1
ATOM 1617 C C . LEU A 1 220 ? -20.026 -4.901 13.365 1.00 83.44 220 LEU A C 1
ATOM 1619 O O . LEU A 1 220 ? -21.220 -5.020 13.648 1.00 83.44 220 LEU A O 1
ATOM 1623 N N . SER A 1 221 ? -19.593 -4.657 12.129 1.00 86.44 221 SER A N 1
ATOM 1624 C CA . SER A 1 221 ? -20.454 -4.550 10.954 1.00 86.44 221 SER A CA 1
ATOM 1625 C C . SER A 1 221 ? -19.661 -4.818 9.670 1.00 86.44 221 SER A C 1
ATOM 1627 O O . SER A 1 221 ? -18.436 -4.761 9.687 1.00 86.44 221 SER A O 1
ATOM 1629 N N . SER A 1 222 ? -20.362 -5.082 8.569 1.00 93.62 222 SER A N 1
ATOM 1630 C CA . SER A 1 222 ? -19.785 -5.363 7.245 1.00 93.62 222 SER A CA 1
ATOM 1631 C C . SER A 1 222 ? -20.375 -4.425 6.191 1.00 93.62 222 SER A C 1
ATOM 1633 O O . SER A 1 222 ? -21.366 -3.741 6.459 1.00 93.62 222 SER A O 1
ATOM 1635 N N . ASP A 1 223 ? -19.786 -4.410 4.990 1.00 94.00 223 ASP A N 1
ATOM 1636 C CA . ASP A 1 223 ? -20.216 -3.580 3.851 1.00 94.00 223 ASP A CA 1
ATOM 1637 C C . ASP A 1 223 ? -20.239 -2.066 4.157 1.00 94.00 223 ASP A C 1
ATOM 1639 O O . ASP A 1 223 ? -21.072 -1.306 3.647 1.00 94.00 223 ASP A O 1
ATOM 1643 N N . ASN A 1 224 ? -19.325 -1.600 5.011 1.00 92.50 224 ASN A N 1
ATOM 1644 C CA . ASN A 1 224 ? -19.174 -0.179 5.299 1.00 92.50 224 ASN A CA 1
ATOM 1645 C C . ASN A 1 224 ? -18.527 0.578 4.125 1.00 92.50 224 ASN A C 1
ATOM 1647 O O . ASN A 1 224 ? -17.771 0.012 3.339 1.00 92.50 224 ASN A O 1
ATOM 1651 N N . PRO A 1 225 ? -18.748 1.896 4.004 1.00 91.56 225 PRO A N 1
ATOM 1652 C CA . PRO A 1 225 ? -17.902 2.715 3.148 1.00 91.56 225 PRO A CA 1
ATOM 1653 C C . PRO A 1 225 ? -16.437 2.599 3.588 1.00 91.56 225 PRO A C 1
ATOM 1655 O O . PRO A 1 225 ? -16.139 2.750 4.775 1.00 91.56 225 PRO A O 1
ATOM 1658 N N . LEU A 1 226 ? -15.535 2.367 2.633 1.00 94.75 226 LEU A N 1
ATOM 1659 C CA . LEU A 1 226 ? -14.101 2.480 2.888 1.00 94.75 226 LEU A CA 1
ATOM 1660 C C . LEU A 1 226 ? -13.744 3.933 3.252 1.00 94.75 226 LEU A C 1
ATOM 1662 O O . LEU A 1 226 ? -14.414 4.859 2.777 1.00 94.75 226 LEU A O 1
ATOM 1666 N N . PRO A 1 227 ? -12.693 4.151 4.065 1.00 93.19 227 PRO A N 1
ATOM 1667 C CA . PRO A 1 227 ? -12.125 5.479 4.262 1.00 93.19 227 PRO A CA 1
ATOM 1668 C C . PRO A 1 227 ? -11.787 6.133 2.918 1.00 93.19 227 PRO A C 1
ATOM 1670 O O . PRO A 1 227 ? -11.368 5.455 1.979 1.00 93.19 227 PRO A O 1
ATOM 1673 N N . GLU A 1 228 ? -11.963 7.451 2.820 1.00 92.56 228 GLU A N 1
ATOM 1674 C CA . GLU A 1 228 ? -11.573 8.193 1.618 1.00 92.56 228 GLU A CA 1
ATOM 1675 C C . GLU A 1 228 ? -10.058 8.017 1.385 1.00 92.56 228 GLU A C 1
ATOM 1677 O O . GLU A 1 228 ? -9.275 8.247 2.311 1.00 92.56 228 GLU A O 1
ATOM 1682 N N . PRO A 1 229 ? -9.609 7.573 0.197 1.00 95.62 229 PRO A N 1
ATOM 1683 C CA . PRO A 1 229 ? -8.185 7.414 -0.056 1.00 95.62 229 PRO A CA 1
ATOM 1684 C C . PRO A 1 229 ? -7.457 8.759 -0.025 1.00 95.62 229 PRO A C 1
ATOM 1686 O O . PRO A 1 229 ? -7.942 9.756 -0.564 1.00 95.62 229 PRO A O 1
ATOM 1689 N N . VAL A 1 230 ? -6.244 8.788 0.528 1.00 95.69 230 VAL A N 1
ATOM 1690 C CA . VAL A 1 230 ? -5.386 9.973 0.402 1.00 95.69 230 VAL A CA 1
ATOM 1691 C C . VAL A 1 230 ? -4.860 10.060 -1.029 1.00 95.69 230 VAL A C 1
ATOM 1693 O O . VAL A 1 230 ? -4.158 9.167 -1.499 1.00 95.69 230 VAL A O 1
ATOM 1696 N N . VAL A 1 231 ? -5.179 11.150 -1.722 1.00 96.94 231 VAL A N 1
ATOM 1697 C CA . VAL A 1 231 ? -4.687 11.398 -3.082 1.00 96.94 231 VAL A CA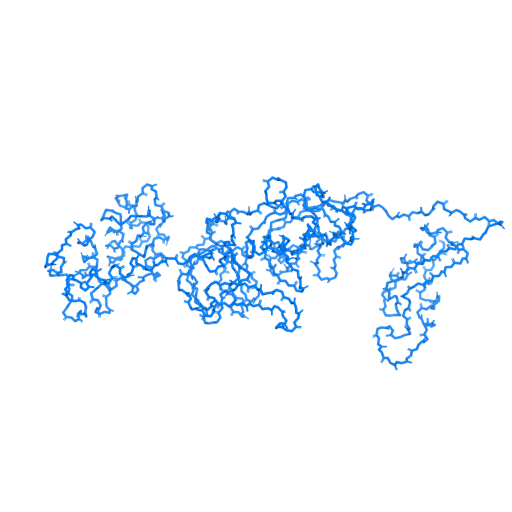 1
ATOM 1698 C C . VAL A 1 231 ? -3.198 11.747 -3.042 1.00 96.94 231 VAL A C 1
ATOM 1700 O O . VAL A 1 231 ? -2.792 12.662 -2.324 1.00 96.94 231 VAL A O 1
ATOM 1703 N N . ILE A 1 232 ? -2.391 11.036 -3.823 1.00 96.69 232 ILE A N 1
ATOM 1704 C CA . ILE A 1 232 ? -0.975 11.294 -4.077 1.00 96.69 232 ILE A CA 1
ATOM 1705 C C . ILE A 1 232 ? -0.866 11.920 -5.468 1.00 96.69 232 ILE A C 1
ATOM 1707 O O . ILE A 1 232 ? -1.204 11.288 -6.467 1.00 96.69 232 ILE A O 1
ATOM 1711 N N . GLY A 1 233 ? -0.397 13.166 -5.510 1.00 95.00 233 GLY A N 1
ATOM 1712 C CA . GLY A 1 233 ? -0.350 13.987 -6.718 1.00 95.00 233 GLY A CA 1
ATOM 1713 C C . GLY A 1 233 ? -0.602 15.469 -6.429 1.00 95.00 233 GLY A C 1
ATOM 1714 O O . GLY A 1 233 ? -0.723 15.887 -5.274 1.00 95.00 233 GLY A O 1
ATOM 1715 N N . ALA A 1 234 ? -0.689 16.276 -7.481 1.00 92.44 234 ALA A N 1
ATOM 1716 C CA . ALA A 1 234 ? -0.733 17.736 -7.441 1.00 92.44 234 ALA A CA 1
ATOM 1717 C C . ALA A 1 234 ? -1.955 18.303 -6.699 1.00 92.44 234 ALA A C 1
ATOM 1719 O O . ALA A 1 234 ? -1.853 19.351 -6.061 1.00 92.44 234 ALA A O 1
ATOM 1720 N N . GLU A 1 235 ? -3.094 17.607 -6.762 1.00 91.38 235 GLU A N 1
ATOM 1721 C CA . GLU A 1 235 ? -4.347 17.981 -6.083 1.00 91.38 235 GLU A CA 1
ATOM 1722 C C . GLU A 1 235 ? -4.459 17.396 -4.661 1.00 91.38 235 GLU A C 1
ATOM 1724 O O . GLU A 1 235 ? -5.427 17.662 -3.947 1.00 91.38 235 GLU A O 1
ATOM 1729 N N . GLY A 1 236 ? -3.474 16.601 -4.236 1.00 92.94 236 GLY A N 1
ATOM 1730 C CA . GLY A 1 236 ? -3.437 15.946 -2.933 1.00 92.94 236 GLY A CA 1
ATOM 1731 C C . GLY A 1 236 ? -2.104 16.161 -2.224 1.00 92.94 236 GLY A C 1
ATOM 1732 O O . GLY A 1 236 ? -1.632 17.287 -2.046 1.00 92.94 236 GLY A O 1
ATOM 1733 N N . ARG A 1 237 ? -1.495 15.066 -1.771 1.00 92.12 237 ARG A N 1
ATOM 1734 C CA . ARG A 1 237 ? -0.156 15.074 -1.192 1.00 92.12 237 ARG A CA 1
ATOM 1735 C C . ARG A 1 237 ? 0.889 15.010 -2.300 1.00 92.12 237 ARG A C 1
ATOM 1737 O O . ARG A 1 237 ? 1.031 13.999 -2.982 1.00 92.12 237 ARG A O 1
ATOM 1744 N N . VAL A 1 238 ? 1.645 16.095 -2.431 1.00 91.88 238 VAL A N 1
ATOM 1745 C CA . VAL A 1 238 ? 2.760 16.210 -3.376 1.00 91.88 238 VAL A CA 1
ATOM 1746 C C . VAL A 1 238 ? 3.978 15.471 -2.826 1.00 91.88 238 VAL A C 1
ATOM 1748 O O . VAL A 1 238 ? 4.370 15.708 -1.679 1.00 91.88 238 VAL A O 1
ATOM 1751 N N . LEU A 1 239 ? 4.581 14.599 -3.637 1.00 91.44 239 LEU A N 1
ATOM 1752 C CA . LEU A 1 239 ? 5.783 13.869 -3.240 1.00 91.44 239 LEU A CA 1
ATOM 1753 C C . LEU A 1 239 ? 7.006 14.802 -3.177 1.00 91.44 239 LEU A C 1
ATOM 1755 O O . LEU A 1 239 ? 7.145 15.698 -4.016 1.00 91.44 239 LEU A O 1
ATOM 1759 N N . PRO A 1 240 ? 7.928 14.586 -2.228 1.00 89.44 240 PRO A N 1
ATOM 1760 C CA . PRO A 1 240 ? 9.268 15.161 -2.289 1.00 89.44 240 PRO A CA 1
ATOM 1761 C C . PRO A 1 240 ? 10.002 14.688 -3.550 1.00 89.44 240 PRO A C 1
ATOM 1763 O O . PRO A 1 240 ? 9.826 13.545 -3.956 1.00 89.44 240 PRO A O 1
ATOM 1766 N N . THR A 1 241 ? 10.858 15.537 -4.129 1.00 84.06 241 THR A N 1
ATOM 1767 C CA . THR A 1 241 ? 11.526 15.256 -5.421 1.00 84.06 241 THR A CA 1
ATOM 1768 C C . THR A 1 241 ? 13.057 15.343 -5.362 1.00 84.06 241 THR A C 1
ATOM 1770 O O . THR A 1 241 ? 13.710 15.501 -6.379 1.00 84.06 241 THR A O 1
ATOM 1773 N N . GLN A 1 242 ? 13.671 15.399 -4.175 1.00 75.00 242 GLN A N 1
ATOM 1774 C CA . GLN A 1 242 ? 15.136 15.559 -4.068 1.00 75.00 242 GLN A CA 1
ATOM 1775 C C . GLN A 1 242 ? 15.718 14.784 -2.887 1.00 75.00 242 GLN A C 1
ATOM 1777 O O . GLN A 1 242 ? 16.644 13.986 -3.030 1.00 75.00 242 GLN A O 1
ATOM 1782 N N . ILE A 1 243 ? 15.169 15.005 -1.691 1.00 74.25 243 ILE A N 1
ATOM 1783 C CA . ILE A 1 243 ? 15.714 14.464 -0.446 1.00 74.25 243 ILE A CA 1
ATOM 1784 C C . ILE A 1 243 ? 14.964 13.180 -0.073 1.00 74.25 243 ILE A C 1
ATOM 1786 O O . ILE A 1 243 ? 13.783 13.221 0.254 1.00 74.25 243 ILE A O 1
ATOM 1790 N N . ILE A 1 244 ? 15.662 12.035 -0.073 1.00 65.00 244 ILE A N 1
ATOM 1791 C CA . ILE A 1 244 ? 15.093 10.768 0.425 1.00 65.00 244 ILE A CA 1
ATOM 1792 C C . ILE A 1 244 ? 14.838 10.842 1.933 1.00 65.00 244 ILE A C 1
ATOM 1794 O O . ILE A 1 244 ? 13.774 10.450 2.387 1.00 65.00 244 ILE A O 1
ATOM 1798 N N . ALA A 1 245 ? 15.804 11.330 2.714 1.00 63.91 245 ALA A N 1
ATOM 1799 C CA . ALA A 1 245 ? 15.697 11.424 4.168 1.00 63.91 245 ALA A CA 1
ATOM 1800 C C . ALA A 1 245 ? 16.113 12.830 4.641 1.00 63.91 245 ALA A C 1
ATOM 1802 O O . ALA A 1 245 ? 17.218 13.266 4.296 1.00 63.91 245 ALA A O 1
ATOM 1803 N N . PRO A 1 246 ? 15.285 13.536 5.431 1.00 62.84 246 PRO A N 1
ATOM 1804 C CA . PRO A 1 246 ? 14.067 13.030 6.076 1.00 62.84 246 PRO A CA 1
ATOM 1805 C C . PRO A 1 246 ? 12.834 13.005 5.153 1.00 62.84 246 PRO A C 1
ATOM 1807 O O . PRO A 1 246 ? 11.982 12.144 5.313 1.00 62.84 246 PRO A O 1
ATOM 1810 N N . ASP A 1 247 ? 12.786 13.877 4.144 1.00 73.25 247 ASP A N 1
ATOM 1811 C CA . ASP A 1 247 ? 11.537 14.252 3.469 1.00 73.25 247 ASP A CA 1
ATOM 1812 C C . ASP A 1 247 ? 10.774 13.088 2.803 1.00 73.25 247 ASP A C 1
ATOM 1814 O O . ASP A 1 247 ? 9.574 12.943 3.024 1.00 73.25 247 ASP A O 1
ATOM 1818 N N . GLY A 1 248 ? 11.441 12.257 1.994 1.00 79.75 248 GLY A N 1
ATOM 1819 C CA . GLY A 1 248 ? 10.814 11.121 1.305 1.00 79.75 248 GLY A CA 1
ATOM 1820 C C . GLY A 1 248 ? 10.342 10.015 2.251 1.00 79.75 248 GLY A C 1
ATOM 1821 O O . GLY A 1 248 ? 9.223 9.532 2.114 1.00 79.75 248 GLY A O 1
ATOM 1822 N N . ILE A 1 249 ? 11.172 9.629 3.222 1.00 85.50 249 ILE A N 1
ATOM 1823 C CA . ILE A 1 249 ? 10.814 8.617 4.224 1.00 85.50 249 ILE A CA 1
ATOM 1824 C C . ILE A 1 249 ? 9.655 9.128 5.080 1.00 85.50 249 ILE A C 1
ATOM 1826 O O . ILE A 1 249 ? 8.624 8.470 5.123 1.00 85.50 249 ILE A O 1
ATOM 1830 N N . ASP A 1 250 ? 9.755 10.330 5.653 1.00 87.44 250 ASP A N 1
ATOM 1831 C CA . ASP A 1 250 ? 8.700 10.908 6.497 1.00 87.44 250 ASP A CA 1
ATOM 1832 C C . ASP A 1 250 ? 7.361 11.033 5.742 1.00 87.44 250 ASP A C 1
ATOM 1834 O O . ASP A 1 250 ? 6.287 10.844 6.321 1.00 87.44 250 ASP A O 1
ATOM 1838 N N . PHE A 1 251 ? 7.404 11.321 4.433 1.00 91.38 251 PHE A N 1
ATOM 1839 C CA . PHE A 1 251 ? 6.211 11.325 3.587 1.00 91.38 251 PHE A CA 1
ATOM 1840 C C . PHE A 1 251 ? 5.508 9.966 3.599 1.00 91.38 251 PHE A C 1
ATOM 1842 O O . PHE A 1 251 ? 4.307 9.911 3.867 1.00 91.38 251 PHE A O 1
ATOM 1849 N N . TRP A 1 252 ? 6.237 8.885 3.330 1.00 92.69 252 TRP A N 1
ATOM 1850 C CA . TRP A 1 252 ? 5.652 7.549 3.240 1.00 92.69 252 TRP A CA 1
ATOM 1851 C C . TRP A 1 252 ? 5.308 6.948 4.606 1.00 92.69 252 TRP A C 1
ATOM 1853 O O . TRP A 1 252 ? 4.256 6.329 4.730 1.00 92.69 252 TRP A O 1
ATOM 1863 N N . GLU A 1 253 ? 6.111 7.212 5.637 1.00 90.88 253 GLU A N 1
ATOM 1864 C CA . GLU A 1 253 ? 5.816 6.859 7.036 1.00 90.88 253 GLU A CA 1
ATOM 1865 C C . GLU A 1 253 ? 4.475 7.464 7.482 1.00 90.88 253 GLU A C 1
ATOM 1867 O O . GLU A 1 253 ? 3.612 6.788 8.038 1.00 90.88 253 GLU A O 1
ATOM 1872 N N . SER A 1 254 ? 4.214 8.731 7.133 1.00 92.62 254 SER A N 1
ATOM 1873 C CA . SER A 1 254 ? 2.931 9.379 7.446 1.00 92.62 254 SER A CA 1
ATOM 1874 C C . SER A 1 254 ? 1.721 8.810 6.683 1.00 92.62 254 SER A C 1
ATOM 1876 O O . SER A 1 254 ? 0.599 9.260 6.914 1.00 92.62 254 SER A O 1
ATOM 1878 N N . LEU A 1 255 ? 1.934 7.858 5.769 1.00 95.00 255 LEU A N 1
ATOM 1879 C CA . LEU A 1 255 ? 0.906 7.142 5.011 1.00 95.00 255 LEU A CA 1
ATOM 1880 C C . LEU A 1 255 ? 0.930 5.627 5.260 1.00 95.00 255 LEU A C 1
ATOM 1882 O O . LEU A 1 255 ? 0.169 4.910 4.616 1.00 95.00 255 LEU A O 1
ATOM 1886 N N . GLU A 1 256 ? 1.785 5.124 6.154 1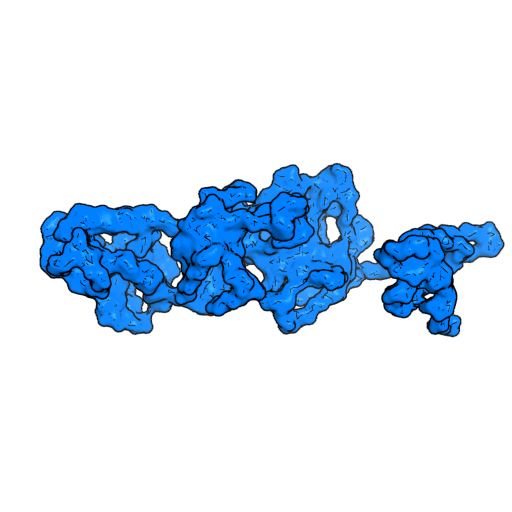.00 95.25 256 GLU A N 1
ATOM 1887 C CA . GLU A 1 256 ? 1.976 3.690 6.381 1.00 95.25 256 GLU A CA 1
ATOM 1888 C C . GLU A 1 256 ? 0.647 2.957 6.617 1.00 95.25 256 GLU A C 1
ATOM 1890 O O . GLU A 1 256 ? -0.127 3.316 7.497 1.00 95.25 256 GLU A O 1
ATOM 1895 N N . GLY A 1 257 ? 0.346 1.920 5.838 1.00 96.75 257 GLY A N 1
ATOM 1896 C CA . GLY A 1 257 ? -0.885 1.142 5.987 1.00 96.75 257 GLY A CA 1
ATOM 1897 C C . GLY A 1 257 ? -2.170 1.852 5.545 1.00 96.75 257 GLY A C 1
ATOM 1898 O O . GLY A 1 257 ? -3.235 1.238 5.584 1.00 96.75 257 GLY A O 1
ATOM 1899 N N . MET A 1 258 ? -2.109 3.120 5.122 1.00 97.75 258 MET A N 1
ATOM 1900 C CA . MET A 1 258 ? -3.285 3.860 4.660 1.00 97.75 258 MET A CA 1
ATOM 1901 C C . MET A 1 258 ? -3.673 3.485 3.233 1.00 97.75 258 MET A C 1
ATOM 1903 O O . MET A 1 258 ? -2.834 3.152 2.398 1.00 97.75 258 MET A O 1
ATOM 1907 N N . LEU A 1 259 ? -4.960 3.629 2.935 1.00 97.50 259 LEU A N 1
ATOM 1908 C CA . LEU A 1 259 ? -5.506 3.635 1.591 1.00 97.50 259 LEU A CA 1
ATOM 1909 C C . LEU A 1 259 ? -5.155 4.959 0.900 1.00 97.50 259 LEU A C 1
ATOM 1911 O O . LEU A 1 259 ? -5.471 6.047 1.392 1.00 97.50 259 LEU A O 1
ATOM 1915 N N . VAL A 1 260 ? -4.515 4.866 -0.260 1.00 97.88 260 VAL A N 1
ATOM 1916 C CA . VAL A 1 260 ? -4.108 6.005 -1.089 1.00 97.88 260 VAL A CA 1
ATOM 1917 C C . VAL A 1 260 ? -4.640 5.857 -2.505 1.00 97.88 260 VAL A C 1
ATOM 1919 O O . VAL A 1 260 ? -5.023 4.767 -2.919 1.00 97.88 260 VAL A O 1
ATOM 1922 N N . THR A 1 261 ? -4.647 6.948 -3.265 1.00 98.25 261 THR A N 1
ATOM 1923 C CA . THR A 1 261 ? -4.816 6.914 -4.723 1.00 98.25 261 THR A CA 1
ATOM 1924 C C . THR A 1 261 ? -3.679 7.671 -5.381 1.00 98.25 261 THR A C 1
ATOM 1926 O O . THR A 1 261 ? -3.494 8.851 -5.106 1.00 98.25 261 THR A O 1
ATOM 1929 N N . VAL A 1 262 ? -2.915 6.999 -6.237 1.00 98.56 262 VAL A N 1
ATOM 1930 C CA . VAL A 1 262 ? -1.937 7.643 -7.116 1.00 98.56 262 VAL A CA 1
ATOM 1931 C C . VAL A 1 262 ? -2.693 8.187 -8.316 1.00 98.56 262 VAL A C 1
ATOM 1933 O O . VAL A 1 262 ? -3.228 7.397 -9.091 1.00 98.56 262 VAL A O 1
ATOM 1936 N N . SER A 1 263 ? -2.749 9.510 -8.451 1.00 98.00 263 SER A N 1
ATOM 1937 C CA . SER A 1 263 ? -3.446 10.150 -9.568 1.00 98.00 263 SER A CA 1
ATOM 1938 C C . SER A 1 263 ? -2.709 9.915 -10.878 1.00 98.00 263 SER A C 1
ATOM 1940 O O . SER A 1 263 ? -1.493 10.114 -10.925 1.00 98.00 263 SER A O 1
ATOM 1942 N N . ASP A 1 264 ? -3.438 9.561 -11.939 1.00 97.81 264 ASP A N 1
ATOM 1943 C CA . ASP A 1 264 ? -2.942 9.537 -13.322 1.00 97.81 264 ASP A CA 1
ATOM 1944 C C . ASP A 1 264 ? -1.523 8.935 -13.462 1.00 97.81 264 ASP A C 1
ATOM 1946 O O . ASP A 1 264 ? -0.600 9.553 -14.006 1.00 97.81 264 ASP A O 1
ATOM 1950 N N . ALA A 1 265 ? -1.313 7.738 -12.919 1.00 98.44 265 ALA A N 1
ATOM 1951 C CA . ALA A 1 265 ? -0.006 7.106 -12.873 1.00 98.44 265 ALA A CA 1
ATOM 1952 C C . ALA A 1 265 ? 0.559 6.846 -14.284 1.00 98.44 265 ALA A C 1
ATOM 1954 O O . ALA A 1 265 ? -0.148 6.389 -15.184 1.00 98.44 265 ALA A O 1
ATOM 1955 N N . VAL A 1 266 ? 1.861 7.082 -14.469 1.00 98.25 266 VAL A N 1
ATOM 1956 C CA . VAL A 1 266 ? 2.604 6.729 -15.694 1.00 98.25 266 VAL A CA 1
ATOM 1957 C C . VAL A 1 266 ? 3.766 5.803 -15.363 1.00 98.25 266 VAL A C 1
ATOM 1959 O O . VAL A 1 266 ? 4.492 6.039 -14.396 1.00 98.25 266 VAL A O 1
ATOM 1962 N N . ALA A 1 267 ? 3.957 4.753 -16.157 1.00 98.44 267 ALA A N 1
ATOM 1963 C CA . ALA A 1 267 ? 5.051 3.808 -15.989 1.00 98.44 267 ALA A CA 1
ATOM 1964 C C . ALA A 1 267 ? 6.407 4.442 -16.333 1.00 98.44 267 ALA A C 1
ATOM 1966 O O . ALA A 1 267 ? 6.606 4.983 -17.421 1.00 98.44 267 ALA A O 1
ATOM 1967 N N . VAL A 1 268 ? 7.373 4.304 -15.426 1.00 97.69 268 VAL A N 1
ATOM 1968 C CA . VAL A 1 268 ? 8.793 4.637 -15.646 1.00 97.69 268 VAL A CA 1
ATOM 1969 C C . VAL A 1 268 ? 9.688 3.394 -15.697 1.00 97.69 268 VAL A C 1
ATOM 1971 O O . VAL A 1 268 ? 10.902 3.507 -15.869 1.00 97.69 268 VAL A O 1
ATOM 1974 N N . SER A 1 269 ? 9.091 2.207 -15.580 1.00 95.88 269 SER A N 1
ATOM 1975 C CA . SER A 1 269 ? 9.702 0.901 -15.833 1.00 95.88 269 SER A CA 1
ATOM 1976 C C . SER A 1 269 ? 8.701 -0.019 -16.536 1.00 95.88 269 SER A C 1
ATOM 1978 O O . SER A 1 269 ? 7.496 0.188 -16.384 1.00 95.88 269 SER A O 1
ATOM 1980 N N . PRO A 1 270 ? 9.158 -1.069 -17.240 1.00 95.94 270 PRO A N 1
ATOM 1981 C CA . PRO A 1 270 ? 8.266 -2.163 -17.587 1.00 95.94 270 PRO A CA 1
ATOM 1982 C C . PRO A 1 270 ? 7.801 -2.921 -16.333 1.00 95.94 270 PRO A C 1
ATOM 1984 O O . PRO A 1 270 ? 8.431 -2.803 -15.271 1.00 95.94 270 PRO A O 1
ATOM 1987 N N . THR A 1 271 ? 6.732 -3.714 -16.459 1.00 97.69 271 THR A N 1
ATOM 1988 C CA . THR A 1 271 ? 6.325 -4.660 -15.406 1.00 97.69 271 THR A CA 1
ATOM 1989 C C . THR A 1 271 ? 7.461 -5.650 -15.145 1.00 97.69 271 THR A C 1
ATOM 1991 O O . THR A 1 271 ? 7.962 -6.297 -16.065 1.00 97.69 271 THR A O 1
ATOM 1994 N N . THR A 1 272 ? 7.908 -5.763 -13.894 1.00 95.38 272 THR A N 1
ATOM 1995 C CA . THR A 1 272 ? 8.989 -6.689 -13.533 1.00 95.38 272 THR A CA 1
ATOM 1996 C C . THR A 1 272 ? 8.467 -8.120 -13.406 1.00 95.38 272 THR A C 1
ATOM 1998 O O . THR A 1 272 ? 7.280 -8.362 -13.197 1.00 95.38 272 THR A O 1
ATOM 2001 N N . ARG A 1 273 ? 9.378 -9.101 -13.413 1.00 91.25 273 ARG A N 1
ATOM 2002 C CA . ARG A 1 273 ? 9.056 -10.511 -13.114 1.00 91.25 273 ARG A CA 1
ATOM 2003 C C . ARG A 1 273 ? 8.480 -10.751 -11.709 1.00 91.25 273 ARG A C 1
ATOM 2005 O O . ARG A 1 273 ? 8.066 -11.865 -11.411 1.00 91.25 273 ARG A O 1
ATOM 2012 N N . PHE A 1 274 ? 8.542 -9.747 -10.835 1.00 92.75 274 PHE A N 1
ATOM 2013 C CA . PHE A 1 274 ? 7.990 -9.774 -9.480 1.00 92.75 274 PHE A CA 1
ATOM 2014 C C . PHE A 1 274 ? 6.636 -9.053 -9.399 1.00 92.75 274 PHE A C 1
ATOM 2016 O O . PHE A 1 274 ? 6.160 -8.766 -8.303 1.00 92.75 274 PHE A O 1
ATOM 2023 N N . ASN A 1 275 ? 6.024 -8.770 -10.556 1.00 95.44 275 ASN A N 1
ATOM 2024 C CA . ASN A 1 275 ? 4.762 -8.050 -10.689 1.00 95.44 275 ASN A CA 1
ATOM 2025 C C . ASN A 1 275 ? 4.821 -6.637 -10.085 1.00 95.44 275 ASN A C 1
ATOM 2027 O O . ASN A 1 275 ? 3.880 -6.161 -9.454 1.00 95.44 275 ASN A O 1
ATOM 2031 N N . GLU A 1 276 ? 5.952 -5.961 -10.274 1.00 97.12 276 GLU A N 1
ATOM 2032 C CA . GLU A 1 276 ? 6.167 -4.593 -9.806 1.00 97.12 276 GLU A CA 1
ATOM 2033 C C . GLU A 1 276 ? 6.133 -3.637 -10.993 1.00 97.12 276 GLU A C 1
ATOM 2035 O O . GLU A 1 276 ? 6.677 -3.941 -12.056 1.00 97.12 276 GLU A O 1
ATOM 2040 N N . ILE A 1 277 ? 5.552 -2.457 -10.801 1.00 98.00 277 ILE A N 1
ATOM 2041 C CA . ILE A 1 277 ? 5.606 -1.365 -11.773 1.00 98.00 277 ILE A CA 1
ATOM 2042 C C . ILE A 1 277 ? 6.090 -0.124 -11.035 1.00 98.00 277 ILE A C 1
ATOM 2044 O O . ILE A 1 277 ? 5.491 0.286 -10.043 1.00 98.00 277 ILE A O 1
ATOM 2048 N N . TYR A 1 278 ? 7.172 0.493 -11.505 1.00 97.88 278 TYR A N 1
ATOM 2049 C CA . TYR A 1 278 ? 7.579 1.798 -11.000 1.00 97.88 278 TYR A CA 1
ATOM 2050 C C . TYR A 1 278 ? 6.882 2.891 -11.798 1.00 97.88 278 TYR A C 1
ATOM 2052 O O . TYR A 1 278 ? 6.915 2.884 -13.030 1.00 97.88 278 TYR A O 1
ATOM 2060 N N . THR A 1 279 ? 6.272 3.838 -11.096 1.00 98.25 279 THR A N 1
ATOM 2061 C CA . THR A 1 279 ? 5.451 4.895 -11.679 1.00 98.25 279 THR A CA 1
ATOM 2062 C C . THR A 1 279 ? 5.799 6.275 -11.129 1.00 98.25 279 THR A C 1
ATOM 2064 O O . THR A 1 279 ? 6.549 6.425 -10.159 1.00 98.25 279 THR A O 1
ATOM 2067 N N . LEU A 1 280 ? 5.240 7.294 -11.778 1.00 97.94 280 LEU A N 1
ATOM 2068 C CA . LEU A 1 280 ? 5.111 8.656 -11.266 1.00 97.94 280 LEU A CA 1
ATOM 2069 C C . LEU A 1 280 ? 3.629 9.041 -11.248 1.00 97.94 280 LEU A C 1
ATOM 2071 O O . LEU A 1 280 ? 2.880 8.600 -12.121 1.00 97.94 280 LEU A O 1
ATOM 2075 N N . ALA A 1 281 ? 3.227 9.880 -10.293 1.00 97.75 281 ALA A N 1
ATOM 2076 C CA . ALA A 1 281 ? 1.894 10.484 -10.262 1.00 97.75 281 ALA A CA 1
ATOM 2077 C C . ALA A 1 281 ? 1.739 11.581 -11.335 1.00 97.75 281 ALA A C 1
ATOM 2079 O O . ALA A 1 281 ? 2.731 12.088 -11.867 1.00 97.75 281 ALA A O 1
ATOM 2080 N N . ASP A 1 282 ? 0.496 11.955 -11.640 1.00 97.56 282 ASP A N 1
ATOM 2081 C CA . ASP A 1 282 ? 0.105 13.063 -12.523 1.00 97.56 282 ASP A CA 1
ATOM 2082 C C . ASP A 1 282 ? 0.772 13.021 -13.908 1.00 97.56 282 ASP A C 1
ATOM 2084 O O . ASP A 1 282 ? 1.181 14.042 -14.469 1.00 97.56 282 ASP A O 1
ATOM 2088 N N . ASN A 1 283 ? 0.937 11.823 -14.470 1.00 96.12 283 ASN A N 1
ATOM 2089 C CA . ASN A 1 283 ? 1.693 11.570 -15.694 1.00 96.12 283 ASN A CA 1
ATOM 2090 C C . ASN A 1 283 ? 3.129 12.140 -15.671 1.00 96.12 283 ASN A C 1
ATOM 2092 O O . ASN A 1 283 ? 3.658 12.565 -16.702 1.00 96.12 283 ASN A O 1
ATOM 2096 N N . GLY A 1 284 ? 3.757 12.173 -14.494 1.00 95.19 284 GLY A N 1
ATOM 2097 C CA . GLY A 1 284 ? 5.097 12.717 -14.272 1.00 95.19 284 GLY A CA 1
ATOM 2098 C C . GLY A 1 284 ? 5.146 14.237 -14.098 1.00 95.19 284 GLY A C 1
ATOM 2099 O O . GLY A 1 284 ? 6.238 14.810 -14.058 1.00 95.19 284 GLY A O 1
ATOM 2100 N N . LEU A 1 285 ? 4.002 14.923 -14.005 1.00 94.38 285 LEU A N 1
ATOM 2101 C CA . LEU A 1 285 ? 3.979 16.360 -13.749 1.00 94.38 285 LEU A CA 1
ATOM 2102 C C . LEU A 1 285 ? 4.572 16.664 -12.366 1.00 94.38 285 LEU A C 1
ATOM 2104 O O . LEU A 1 285 ? 4.100 16.182 -11.346 1.00 94.38 285 LEU A O 1
ATOM 2108 N N . GLY A 1 286 ? 5.596 17.517 -12.331 1.00 90.19 286 GLY A N 1
ATOM 2109 C CA . GLY A 1 286 ? 6.253 17.920 -11.084 1.00 90.19 286 GLY A CA 1
ATOM 2110 C C . GLY A 1 286 ? 7.399 17.009 -10.640 1.00 90.19 286 GLY A C 1
ATOM 2111 O O . GLY A 1 286 ? 8.155 17.426 -9.768 1.00 90.19 286 GLY A O 1
ATOM 2112 N N . ALA A 1 287 ? 7.586 15.847 -11.273 1.00 94.12 287 ALA A N 1
ATOM 2113 C CA . ALA A 1 287 ? 8.754 14.998 -11.050 1.00 94.12 287 ALA A CA 1
ATOM 2114 C C . ALA A 1 287 ? 10.039 15.643 -11.598 1.00 94.12 287 ALA A C 1
ATOM 2116 O O . ALA A 1 287 ? 10.020 16.377 -12.597 1.00 94.12 287 ALA A O 1
ATOM 2117 N N . THR A 1 288 ? 11.171 15.347 -10.965 1.00 93.56 288 THR A N 1
ATOM 2118 C CA . THR A 1 288 ? 12.507 15.700 -11.452 1.00 93.56 288 THR A CA 1
ATOM 2119 C C . THR A 1 288 ? 13.169 14.478 -12.087 1.00 93.56 288 THR A C 1
ATOM 2121 O O . THR A 1 288 ? 12.569 13.418 -12.213 1.00 93.56 288 THR A O 1
ATOM 2124 N N . GLY A 1 289 ? 14.345 14.649 -12.698 1.00 93.00 289 GLY A N 1
ATOM 2125 C CA . GLY A 1 289 ? 15.076 13.536 -13.321 1.00 93.00 289 GLY A CA 1
ATOM 2126 C C . GLY A 1 289 ? 14.435 12.881 -14.560 1.00 93.00 289 GLY A C 1
ATOM 2127 O O . GLY A 1 289 ? 15.091 12.045 -15.185 1.00 93.00 289 GLY A O 1
ATOM 2128 N N . VAL A 1 290 ? 13.208 13.244 -14.962 1.00 95.00 290 VAL A N 1
ATOM 2129 C CA . VAL A 1 290 ? 12.517 12.642 -16.118 1.00 95.00 290 VAL A CA 1
ATOM 2130 C C . VAL A 1 290 ? 13.321 12.870 -17.400 1.00 95.00 290 VAL A C 1
ATOM 2132 O O . VAL A 1 290 ? 13.610 14.004 -17.795 1.00 95.00 290 VAL A O 1
ATOM 2135 N N . ASN A 1 291 ? 13.710 11.780 -18.055 1.00 93.88 291 ASN A N 1
ATOM 2136 C CA . ASN A 1 291 ? 14.538 11.800 -19.254 1.00 93.88 291 ASN A CA 1
ATOM 2137 C C . ASN A 1 291 ? 13.700 11.731 -20.540 1.00 93.88 291 ASN A C 1
ATOM 2139 O O . ASN A 1 291 ? 12.495 11.492 -20.524 1.00 93.88 291 ASN A O 1
ATOM 2143 N N . SER A 1 292 ? 14.344 11.930 -21.693 1.00 92.81 292 SER A N 1
ATOM 2144 C CA . SER A 1 292 ? 13.662 11.971 -22.997 1.00 92.81 292 SER A CA 1
ATOM 2145 C C . SER A 1 292 ? 13.026 10.646 -23.429 1.00 92.81 292 SER A C 1
ATOM 2147 O O . SER A 1 292 ? 12.353 10.617 -24.454 1.00 92.81 292 SER A O 1
ATOM 2149 N N . ARG A 1 293 ? 13.264 9.556 -22.691 1.00 93.31 293 ARG A N 1
ATOM 2150 C CA . ARG A 1 293 ? 12.673 8.234 -22.924 1.00 93.31 293 ARG A CA 1
ATOM 2151 C C . ARG A 1 293 ? 11.529 7.931 -21.948 1.00 93.31 293 ARG A C 1
ATOM 2153 O O . ARG A 1 293 ? 11.055 6.808 -21.941 1.00 93.31 293 ARG A O 1
ATOM 2160 N N . GLY A 1 294 ? 11.112 8.892 -21.119 1.00 93.12 294 GLY A N 1
ATOM 2161 C CA . GLY A 1 294 ? 10.013 8.735 -20.158 1.00 93.12 294 GLY A CA 1
ATOM 2162 C C . GLY A 1 294 ? 10.403 8.085 -18.828 1.00 93.12 294 GLY A C 1
ATOM 2163 O O . GLY A 1 294 ? 9.602 8.088 -17.903 1.00 93.12 294 GLY A O 1
ATOM 2164 N N . GLY A 1 295 ? 11.629 7.571 -18.695 1.00 94.44 295 GLY A N 1
ATOM 2165 C CA . GLY A 1 295 ? 12.148 7.078 -17.418 1.00 94.44 295 GLY A CA 1
ATOM 2166 C C . GLY A 1 295 ? 12.648 8.211 -16.517 1.00 94.44 295 GLY A C 1
ATOM 2167 O O . GLY A 1 295 ? 12.748 9.361 -16.947 1.00 94.44 295 GLY A O 1
ATOM 2168 N N . ILE A 1 296 ? 13.042 7.874 -15.288 1.00 94.38 296 ILE A N 1
ATOM 2169 C CA . ILE A 1 296 ? 13.606 8.824 -14.320 1.00 94.38 296 ILE A CA 1
ATOM 2170 C C . ILE A 1 296 ? 15.089 8.525 -14.046 1.00 94.38 296 ILE A C 1
ATOM 2172 O O . ILE A 1 296 ? 15.473 7.396 -13.737 1.00 94.38 296 ILE A O 1
ATOM 2176 N N . THR A 1 297 ? 15.949 9.528 -14.222 1.00 94.38 297 THR A N 1
ATOM 2177 C CA . THR A 1 297 ? 17.409 9.398 -14.126 1.00 94.38 297 THR A CA 1
ATOM 2178 C C . THR A 1 297 ? 17.898 9.857 -12.762 1.00 94.38 297 THR A C 1
ATOM 2180 O O . THR A 1 297 ? 17.726 11.014 -12.400 1.00 94.38 297 THR A O 1
ATOM 2183 N N . ILE A 1 298 ? 18.577 8.966 -12.043 1.00 91.81 298 ILE A N 1
ATOM 2184 C CA . ILE A 1 298 ? 19.278 9.288 -10.795 1.00 91.81 298 ILE A CA 1
ATOM 2185 C C . ILE A 1 298 ? 20.369 10.352 -11.006 1.00 91.81 298 ILE A C 1
ATOM 2187 O O . ILE A 1 298 ? 21.144 10.292 -11.966 1.00 91.81 298 ILE A O 1
ATOM 2191 N N . ALA A 1 299 ? 20.471 11.293 -10.074 1.00 90.88 299 ALA A N 1
ATOM 2192 C CA . ALA A 1 299 ? 21.521 12.299 -9.994 1.00 90.88 299 ALA A CA 1
ATOM 2193 C C . ALA A 1 299 ? 22.190 12.286 -8.609 1.00 90.88 299 ALA A C 1
ATOM 2195 O O . ALA A 1 299 ? 21.754 11.617 -7.677 1.00 90.88 299 ALA A O 1
ATOM 2196 N N . SER A 1 300 ? 23.300 13.013 -8.459 1.00 89.06 300 SER A N 1
ATOM 2197 C CA . SER A 1 300 ? 24.063 13.043 -7.200 1.00 89.06 300 SER A CA 1
ATOM 2198 C C . SER A 1 300 ? 23.302 13.644 -6.013 1.00 89.06 300 SER A C 1
ATOM 2200 O O . SER A 1 300 ? 23.654 13.383 -4.866 1.00 89.06 300 SER A O 1
ATOM 2202 N N . ASP A 1 301 ? 22.320 14.490 -6.300 1.00 86.50 301 ASP A N 1
ATOM 2203 C CA . ASP A 1 301 ? 21.491 15.256 -5.370 1.00 86.50 301 ASP A CA 1
ATOM 2204 C C . ASP A 1 301 ? 19.996 14.926 -5.500 1.00 86.50 301 ASP A C 1
ATOM 2206 O O . ASP A 1 301 ? 19.182 15.523 -4.802 1.00 86.50 301 ASP A O 1
ATOM 2210 N N . ASP A 1 302 ? 19.653 13.968 -6.363 1.00 89.38 302 ASP A N 1
ATOM 2211 C CA . ASP A 1 302 ? 18.288 13.518 -6.604 1.00 89.38 302 ASP A CA 1
ATOM 2212 C C . ASP A 1 302 ? 18.286 12.007 -6.852 1.00 89.38 302 ASP A C 1
ATOM 2214 O O . ASP A 1 302 ? 18.735 11.507 -7.886 1.00 89.38 302 ASP A O 1
ATOM 2218 N N . PHE A 1 303 ? 17.811 11.273 -5.853 1.00 89.19 303 PHE A N 1
ATOM 2219 C CA . PHE A 1 303 ? 17.675 9.820 -5.911 1.00 89.19 303 PHE A CA 1
ATOM 2220 C C . PHE A 1 303 ? 16.232 9.384 -6.210 1.00 89.19 303 PHE A C 1
ATOM 2222 O O . PHE A 1 303 ? 15.898 8.215 -6.015 1.00 89.19 303 PHE A O 1
ATOM 2229 N N . ASN A 1 304 ? 15.412 10.306 -6.720 1.00 91.88 304 ASN A N 1
ATOM 2230 C CA . ASN A 1 304 ? 14.042 10.104 -7.176 1.00 91.88 304 ASN A CA 1
ATOM 2231 C C . ASN A 1 304 ? 13.066 9.609 -6.083 1.00 91.88 304 ASN A C 1
ATOM 2233 O O . ASN A 1 304 ? 12.438 8.556 -6.263 1.00 91.88 304 ASN A O 1
ATOM 2237 N N . PRO A 1 305 ? 12.943 10.297 -4.926 1.00 91.12 305 PRO A N 1
ATOM 2238 C CA . PRO A 1 305 ? 11.983 9.928 -3.878 1.00 91.12 305 PRO A CA 1
ATOM 2239 C C . PRO A 1 305 ? 10.509 9.985 -4.322 1.00 91.12 305 PRO A C 1
ATOM 2241 O O . PRO A 1 305 ? 9.658 9.375 -3.676 1.00 91.12 305 PRO A O 1
ATOM 2244 N N . GLU A 1 306 ? 10.207 10.662 -5.430 1.00 92.44 306 GLU A N 1
ATOM 2245 C CA . GLU A 1 306 ? 8.882 10.734 -6.046 1.00 92.44 306 GLU A CA 1
ATOM 2246 C C . GLU A 1 306 ? 8.493 9.479 -6.840 1.00 92.44 306 GLU A C 1
ATOM 2248 O O . GLU A 1 306 ? 7.360 9.374 -7.312 1.00 92.44 306 GLU A O 1
ATOM 2253 N N . ARG A 1 307 ? 9.419 8.529 -7.024 1.00 94.19 307 ARG A N 1
ATOM 2254 C CA . ARG A 1 307 ? 9.132 7.267 -7.705 1.00 94.19 307 ARG A CA 1
ATOM 2255 C C . ARG A 1 307 ? 8.263 6.390 -6.813 1.00 94.19 307 ARG A C 1
ATOM 2257 O O . ARG A 1 307 ? 8.671 6.000 -5.720 1.00 94.19 307 ARG A O 1
ATOM 2264 N N . ILE A 1 308 ? 7.115 5.985 -7.334 1.00 97.31 308 ILE A N 1
ATOM 2265 C CA . ILE A 1 308 ? 6.152 5.151 -6.623 1.00 97.31 308 ILE A CA 1
ATOM 2266 C C . ILE A 1 308 ? 6.303 3.715 -7.114 1.00 97.31 308 ILE A C 1
ATOM 2268 O O . ILE A 1 308 ? 6.347 3.463 -8.316 1.00 97.31 308 ILE A O 1
ATOM 2272 N N . LYS A 1 309 ? 6.414 2.756 -6.195 1.00 97.88 309 LYS A N 1
ATOM 2273 C CA . LYS A 1 309 ? 6.365 1.332 -6.535 1.00 97.88 309 LYS A CA 1
ATOM 2274 C C . LYS A 1 309 ? 4.923 0.850 -6.405 1.00 97.88 309 LYS A C 1
ATOM 2276 O O . LYS A 1 309 ? 4.361 0.903 -5.316 1.00 97.88 309 LYS A O 1
ATOM 2281 N N . ILE A 1 310 ? 4.348 0.352 -7.490 1.00 98.38 310 ILE A N 1
ATOM 2282 C CA . ILE A 1 310 ? 3.097 -0.404 -7.479 1.00 98.38 310 ILE A CA 1
ATOM 2283 C C . ILE A 1 310 ? 3.466 -1.882 -7.381 1.00 98.38 310 ILE A C 1
ATOM 2285 O O . ILE A 1 310 ? 4.187 -2.396 -8.237 1.00 98.38 310 ILE A O 1
ATOM 2289 N N . GLN A 1 311 ? 3.012 -2.554 -6.328 1.00 97.25 311 GLN A N 1
ATOM 2290 C CA . GLN A 1 311 ? 3.202 -3.989 -6.137 1.00 97.25 311 GLN A CA 1
ATOM 2291 C C . GLN A 1 311 ? 1.877 -4.685 -6.423 1.00 97.25 311 GLN A C 1
ATOM 2293 O O . GLN A 1 311 ? 0.924 -4.541 -5.664 1.00 97.25 311 GLN A O 1
ATOM 2298 N N . LEU A 1 312 ? 1.819 -5.432 -7.522 1.00 95.44 312 LEU A N 1
ATOM 2299 C CA . LEU A 1 312 ? 0.636 -6.201 -7.881 1.00 95.44 312 LEU A CA 1
ATOM 2300 C C . LEU A 1 312 ? 0.681 -7.518 -7.113 1.00 95.44 312 LEU A C 1
ATOM 2302 O O . LEU A 1 312 ? 1.636 -8.291 -7.234 1.00 95.44 312 LEU A O 1
ATOM 2306 N N . ASP A 1 313 ? -0.338 -7.723 -6.290 1.00 89.00 313 ASP A N 1
ATOM 2307 C CA . ASP A 1 313 ? -0.472 -8.873 -5.411 1.00 89.00 313 ASP A CA 1
ATOM 2308 C C . ASP A 1 313 ? -1.716 -9.674 -5.808 1.00 89.00 313 ASP A C 1
ATOM 2310 O O . ASP A 1 313 ? -2.828 -9.140 -5.852 1.00 89.00 313 ASP A O 1
ATOM 2314 N N . GLY A 1 314 ? -1.512 -10.954 -6.121 1.00 86.00 314 GLY A N 1
ATOM 2315 C CA . GLY A 1 314 ? -2.589 -11.858 -6.517 1.00 86.00 314 GLY A CA 1
ATOM 2316 C C . GLY A 1 314 ? -3.555 -12.171 -5.376 1.00 86.00 314 GLY A C 1
ATOM 2317 O O . GLY A 1 314 ? -4.685 -12.562 -5.650 1.00 86.00 314 GLY A O 1
ATOM 2318 N N . ASP A 1 315 ? -3.155 -11.965 -4.119 1.00 86.81 315 ASP A N 1
ATOM 2319 C CA . ASP A 1 315 ? -4.047 -12.161 -2.975 1.00 86.81 315 ASP A CA 1
ATOM 2320 C C . ASP A 1 315 ? -5.063 -11.017 -2.847 1.00 86.81 315 ASP A C 1
ATOM 2322 O O . ASP A 1 315 ? -6.199 -11.235 -2.424 1.00 86.81 315 ASP A O 1
ATOM 2326 N N . LEU A 1 316 ? -4.687 -9.804 -3.269 1.00 93.12 316 LEU A N 1
ATOM 2327 C CA . LEU A 1 316 ? -5.559 -8.627 -3.230 1.00 93.12 316 LEU A CA 1
ATOM 2328 C C . LEU A 1 316 ? -6.477 -8.531 -4.445 1.00 93.12 316 LEU A C 1
ATOM 2330 O O . LEU A 1 316 ? -7.630 -8.120 -4.314 1.00 93.12 316 LEU A O 1
ATOM 2334 N N . LEU A 1 317 ? -5.972 -8.903 -5.621 1.00 93.94 317 LEU A N 1
ATOM 2335 C CA . LEU A 1 317 ? -6.705 -8.839 -6.882 1.00 93.94 317 LEU A CA 1
ATOM 2336 C C . LEU A 1 317 ? -6.558 -10.159 -7.665 1.00 93.94 317 LEU A C 1
ATOM 2338 O O . LEU A 1 317 ? -5.900 -10.188 -8.706 1.00 93.94 317 LEU A O 1
ATOM 2342 N N . PRO A 1 318 ? -7.172 -11.262 -7.195 1.00 91.12 318 PRO A N 1
ATOM 2343 C CA . PRO A 1 318 ? -6.976 -12.597 -7.775 1.00 91.12 318 PRO A CA 1
ATOM 2344 C C . PRO A 1 318 ? -7.511 -12.746 -9.203 1.00 91.12 318 PRO A C 1
ATOM 2346 O O . PRO A 1 318 ? -7.020 -13.588 -9.954 1.00 91.12 318 PRO A O 1
ATOM 2349 N N . ASP A 1 319 ? -8.507 -11.939 -9.574 1.00 92.75 319 ASP A N 1
ATOM 2350 C CA . ASP A 1 319 ? -9.127 -11.949 -10.903 1.00 92.75 319 ASP A CA 1
ATOM 2351 C C . ASP A 1 319 ? -8.542 -10.877 -11.845 1.00 92.75 319 ASP A C 1
ATOM 2353 O O . ASP A 1 319 ? -8.944 -10.796 -13.007 1.00 92.75 319 ASP A O 1
ATOM 2357 N N . PHE A 1 320 ? -7.590 -10.063 -11.371 1.00 94.25 320 PHE A N 1
ATOM 2358 C CA . PHE A 1 320 ? -6.994 -9.001 -12.173 1.00 94.25 320 PHE A CA 1
ATOM 2359 C C . PHE A 1 320 ? -5.856 -9.538 -13.040 1.00 94.25 320 PHE A C 1
ATOM 2361 O O . PHE A 1 320 ? -4.824 -10.004 -12.549 1.00 94.25 320 PHE A O 1
ATOM 2368 N N . ASP A 1 321 ? -6.021 -9.414 -14.355 1.00 93.50 321 ASP A N 1
ATOM 2369 C CA . ASP A 1 321 ? -4.962 -9.706 -15.314 1.00 93.50 321 ASP A CA 1
ATOM 2370 C C . ASP A 1 321 ? -3.840 -8.663 -15.180 1.00 93.50 321 ASP A C 1
ATOM 2372 O O . ASP A 1 321 ? -3.944 -7.543 -15.681 1.00 93.50 321 ASP A O 1
ATOM 2376 N N . ILE A 1 322 ? -2.752 -9.048 -14.503 1.00 93.31 322 ILE A N 1
ATOM 2377 C CA . ILE A 1 322 ? -1.576 -8.203 -14.243 1.00 93.31 322 ILE A CA 1
ATOM 2378 C C . ILE A 1 322 ? -1.069 -7.587 -15.560 1.00 93.31 322 ILE A C 1
ATOM 2380 O O . ILE A 1 322 ? -0.538 -8.312 -16.417 1.00 93.31 322 ILE A O 1
ATOM 2384 N N . PRO A 1 323 ? -1.169 -6.255 -15.733 1.00 94.88 323 PRO A N 1
ATOM 2385 C CA . PRO A 1 323 ? -0.808 -5.624 -16.987 1.00 94.88 323 PRO A CA 1
ATOM 2386 C C . PRO A 1 323 ? 0.700 -5.711 -17.218 1.00 94.88 323 PRO A C 1
ATOM 2388 O O . PRO A 1 323 ? 1.511 -5.463 -16.323 1.00 94.88 323 PRO A O 1
ATOM 2391 N N . GLN A 1 324 ? 1.076 -6.043 -18.451 1.00 96.25 324 GLN A N 1
ATOM 2392 C CA . GLN A 1 324 ? 2.451 -5.939 -18.931 1.00 96.25 324 GLN A CA 1
ATOM 2393 C C . GLN A 1 324 ? 2.613 -4.571 -19.585 1.00 96.25 324 GLN A C 1
ATOM 2395 O O . GLN A 1 324 ? 2.157 -4.371 -20.710 1.00 96.25 324 GLN A O 1
ATOM 2400 N N . VAL A 1 325 ? 3.199 -3.627 -18.850 1.00 97.44 325 VAL A N 1
ATOM 2401 C CA . VAL A 1 325 ? 3.401 -2.251 -19.315 1.00 97.44 325 VAL A CA 1
ATOM 2402 C C . VAL A 1 325 ? 4.843 -2.015 -19.734 1.00 97.44 325 VAL A C 1
ATOM 2404 O O . VAL A 1 325 ? 5.749 -2.728 -19.303 1.00 97.44 325 VAL A O 1
ATOM 2407 N N . ASN A 1 326 ? 5.050 -0.982 -20.542 1.00 96.69 326 ASN A N 1
ATOM 2408 C CA . ASN A 1 326 ? 6.344 -0.412 -20.890 1.00 96.69 326 ASN A CA 1
ATOM 2409 C C . ASN A 1 326 ? 6.467 1.026 -20.371 1.00 96.69 326 ASN A C 1
ATOM 2411 O O . ASN A 1 326 ? 5.497 1.658 -19.956 1.00 96.69 326 ASN A O 1
ATOM 2415 N N . VAL A 1 327 ? 7.689 1.562 -20.408 1.00 96.75 327 VAL A N 1
ATOM 2416 C CA . VAL A 1 327 ? 7.949 2.962 -20.043 1.00 96.75 327 VAL A CA 1
ATOM 2417 C C . VAL A 1 327 ? 7.089 3.898 -20.899 1.00 96.75 327 VAL A C 1
ATOM 2419 O O . VAL A 1 327 ? 7.153 3.855 -22.126 1.00 96.75 327 VAL A O 1
ATOM 2422 N N . GLY A 1 328 ? 6.338 4.781 -20.242 1.00 96.94 328 GLY A N 1
ATOM 2423 C CA . GLY A 1 328 ? 5.449 5.755 -20.874 1.00 96.94 328 GLY A CA 1
ATOM 2424 C C . GLY A 1 328 ? 3.986 5.322 -20.984 1.00 96.94 328 GLY A C 1
ATOM 2425 O O . GLY A 1 328 ? 3.152 6.175 -21.292 1.00 96.94 328 GLY A O 1
ATOM 2426 N N . ASP A 1 329 ? 3.659 4.058 -20.704 1.00 98.44 329 ASP A N 1
ATOM 2427 C CA . ASP A 1 329 ? 2.266 3.614 -20.603 1.00 98.44 329 ASP A CA 1
ATOM 2428 C C . ASP A 1 329 ? 1.562 4.338 -19.447 1.00 98.44 329 ASP A C 1
ATOM 2430 O O . ASP A 1 329 ? 2.153 4.584 -18.390 1.00 98.44 329 ASP A O 1
ATOM 2434 N N . ARG A 1 330 ? 0.289 4.688 -19.645 1.00 98.12 330 ARG A N 1
ATOM 2435 C CA . ARG A 1 330 ? -0.552 5.369 -18.649 1.00 98.12 330 ARG A CA 1
ATOM 2436 C C . ARG A 1 330 ? -1.436 4.352 -17.951 1.00 98.12 330 ARG A C 1
ATOM 2438 O O . ARG A 1 330 ? -2.005 3.487 -18.605 1.00 98.12 330 ARG A O 1
ATOM 2445 N N . LEU A 1 331 ? -1.552 4.456 -16.636 1.00 98.06 331 LEU A N 1
ATOM 2446 C CA . LEU A 1 331 ? -2.269 3.501 -15.790 1.00 98.06 331 LEU A CA 1
ATOM 2447 C C . LEU A 1 331 ? -3.527 4.116 -15.147 1.00 98.06 331 LEU A C 1
ATOM 2449 O O . LEU A 1 331 ? -4.244 3.425 -14.428 1.00 98.06 331 LEU A O 1
ATOM 2453 N N . GLY A 1 332 ? -3.798 5.402 -15.404 1.00 97.44 332 GLY A N 1
ATOM 2454 C CA . GLY A 1 332 ? -4.883 6.138 -14.753 1.00 97.44 332 GLY A CA 1
ATOM 2455 C C . GLY A 1 332 ? -4.699 6.206 -13.236 1.00 97.44 332 GLY A C 1
ATOM 2456 O O . GLY A 1 332 ? -3.577 6.131 -12.735 1.00 97.44 332 GLY A O 1
ATOM 2457 N N . ASP A 1 333 ? -5.800 6.347 -12.505 1.00 98.06 333 ASP A N 1
ATOM 2458 C CA . ASP A 1 333 ? -5.768 6.356 -11.044 1.00 98.06 333 ASP A CA 1
ATOM 2459 C C . ASP A 1 333 ? -5.563 4.939 -10.490 1.00 98.06 333 ASP A C 1
ATOM 2461 O O . ASP A 1 333 ? -6.260 4.001 -10.880 1.00 98.06 333 ASP A O 1
ATOM 2465 N N . ILE A 1 334 ? -4.635 4.790 -9.541 1.00 98.50 334 ILE A N 1
ATOM 2466 C CA . ILE A 1 334 ? -4.375 3.516 -8.854 1.00 98.50 334 ILE A CA 1
ATOM 2467 C C . ILE A 1 334 ? -4.656 3.683 -7.364 1.00 98.50 334 ILE A C 1
ATOM 2469 O O . ILE A 1 334 ? -3.913 4.374 -6.664 1.00 98.50 334 ILE A O 1
ATOM 2473 N N . THR A 1 335 ? -5.700 3.019 -6.868 1.00 98.31 335 THR A N 1
ATOM 2474 C CA . THR A 1 335 ? -6.055 2.997 -5.442 1.00 98.31 335 THR A CA 1
ATOM 2475 C C . THR A 1 335 ? -5.512 1.740 -4.766 1.00 98.31 335 THR A C 1
ATOM 2477 O O . THR A 1 335 ? -5.692 0.632 -5.273 1.00 98.31 335 THR A O 1
ATOM 2480 N N . GLY A 1 336 ? -4.866 1.893 -3.610 1.00 98.12 336 GLY A N 1
ATOM 2481 C CA . GLY A 1 336 ? -4.281 0.766 -2.887 1.00 98.12 336 GLY A CA 1
ATOM 2482 C C . GLY A 1 336 ? -3.809 1.097 -1.477 1.00 98.12 336 GLY A C 1
ATOM 2483 O O . GLY A 1 336 ? -3.726 2.266 -1.102 1.00 98.12 336 GLY A O 1
ATOM 2484 N N . ALA A 1 337 ? -3.512 0.065 -0.690 1.00 97.88 337 ALA A N 1
ATOM 2485 C CA . ALA A 1 337 ? -2.947 0.216 0.649 1.00 97.88 337 ALA A CA 1
ATOM 2486 C C . ALA A 1 337 ? -1.427 0.442 0.580 1.00 97.88 337 ALA A C 1
ATOM 2488 O O . ALA A 1 337 ? -0.749 -0.135 -0.272 1.00 97.88 337 ALA A O 1
ATOM 2489 N N . ILE A 1 338 ? -0.874 1.259 1.476 1.00 97.81 338 ILE A N 1
ATOM 2490 C CA . ILE A 1 338 ? 0.578 1.436 1.596 1.00 97.81 338 ILE A CA 1
ATOM 2491 C C . ILE A 1 338 ? 1.180 0.297 2.414 1.00 97.81 338 ILE A C 1
ATOM 2493 O O . ILE A 1 338 ? 0.953 0.196 3.616 1.00 97.81 338 ILE A O 1
ATOM 2497 N N . GLY A 1 339 ? 1.998 -0.525 1.768 1.00 95.94 339 GLY A N 1
ATOM 2498 C CA . GLY A 1 339 ? 2.858 -1.506 2.421 1.00 95.94 339 GLY A CA 1
ATOM 2499 C C . GLY A 1 339 ? 4.334 -1.114 2.357 1.00 95.94 339 GLY A C 1
ATOM 2500 O O . GLY A 1 339 ? 4.719 -0.125 1.727 1.00 95.94 339 GLY A O 1
ATOM 2501 N N . TYR A 1 340 ? 5.182 -1.947 2.955 1.00 95.19 340 TYR A N 1
ATOM 2502 C CA . TYR A 1 340 ? 6.635 -1.821 2.872 1.00 95.19 340 TYR A CA 1
ATOM 2503 C C . TYR A 1 340 ? 7.284 -3.196 2.696 1.00 95.19 340 TYR A C 1
ATOM 2505 O O . T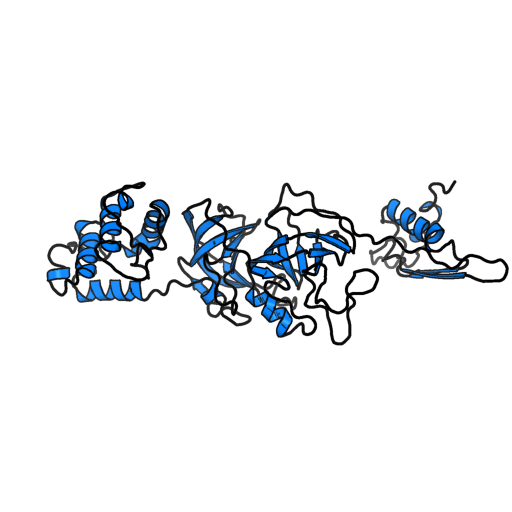YR A 1 340 ? 6.978 -4.150 3.412 1.00 95.19 340 TYR A O 1
ATOM 2513 N N . GLY A 1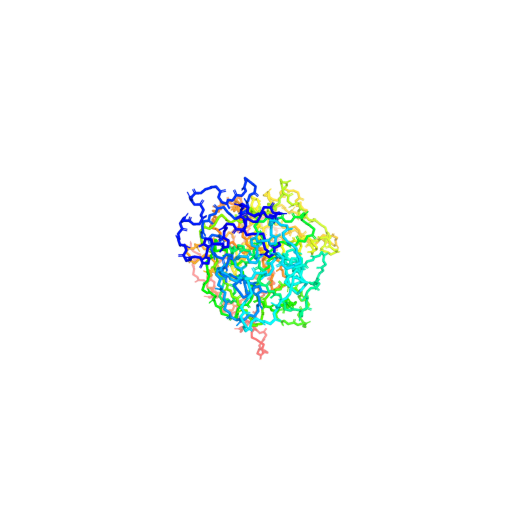 341 ? 8.199 -3.311 1.738 1.00 91.69 341 GLY A N 1
ATOM 2514 C CA . GLY A 1 341 ? 8.863 -4.572 1.430 1.00 91.69 341 GLY A CA 1
ATOM 2515 C C . GLY A 1 341 ? 10.098 -4.371 0.566 1.00 91.69 341 GLY A C 1
ATOM 2516 O O . GLY A 1 341 ? 10.163 -3.456 -0.253 1.00 91.69 341 GLY A O 1
ATOM 2517 N N . PHE A 1 342 ? 11.107 -5.227 0.757 1.00 88.88 342 PHE A N 1
ATOM 2518 C CA . PHE A 1 342 ? 12.359 -5.192 -0.016 1.00 88.88 342 PHE A CA 1
ATOM 2519 C C . PHE A 1 342 ? 12.986 -3.783 -0.104 1.00 88.88 342 PHE A C 1
ATOM 2521 O O . PHE A 1 342 ? 13.452 -3.357 -1.161 1.00 88.88 342 PHE A O 1
ATOM 2528 N N . GLY A 1 343 ? 12.967 -3.040 1.005 1.00 90.38 343 GLY A N 1
ATOM 2529 C CA . GLY A 1 343 ? 13.580 -1.715 1.114 1.00 90.38 343 GLY A CA 1
ATOM 2530 C C . GLY A 1 343 ? 12.774 -0.563 0.514 1.00 90.38 343 GLY A C 1
ATOM 2531 O O . GLY A 1 343 ? 13.312 0.536 0.405 1.00 90.38 343 GLY A O 1
ATOM 2532 N N . ASN A 1 344 ? 11.523 -0.785 0.100 1.00 92.38 344 ASN A N 1
ATOM 2533 C CA . ASN A 1 344 ? 10.697 0.234 -0.545 1.00 92.38 344 ASN A CA 1
ATOM 2534 C C . ASN A 1 344 ? 9.287 0.259 0.051 1.00 92.38 344 ASN A C 1
ATOM 2536 O O . ASN A 1 344 ? 8.686 -0.792 0.282 1.00 92.38 344 ASN A O 1
ATOM 2540 N N . PHE A 1 345 ? 8.738 1.463 0.209 1.00 94.69 345 PHE A N 1
ATOM 2541 C CA . PHE A 1 345 ? 7.291 1.629 0.296 1.00 94.69 345 PHE A CA 1
ATOM 2542 C C . PHE A 1 345 ? 6.653 1.243 -1.034 1.00 94.69 345 PHE A C 1
ATOM 2544 O O . PHE A 1 345 ? 7.241 1.444 -2.102 1.00 94.69 345 PHE A O 1
ATOM 2551 N N . GLN A 1 346 ? 5.462 0.667 -0.958 1.00 96.44 346 GLN A N 1
ATOM 2552 C CA . GLN A 1 346 ? 4.741 0.175 -2.120 1.00 96.44 346 GLN A CA 1
ATOM 2553 C C . GLN A 1 346 ? 3.245 0.413 -1.972 1.00 96.44 346 GLN A C 1
ATOM 2555 O O . GLN A 1 346 ? 2.680 0.218 -0.899 1.00 96.44 346 GLN A O 1
ATOM 2560 N N . VAL A 1 347 ? 2.607 0.808 -3.067 1.00 98.44 347 VAL A N 1
ATOM 2561 C CA . VAL A 1 347 ? 1.151 0.815 -3.183 1.00 98.44 347 VAL A CA 1
ATOM 2562 C C . VAL A 1 347 ? 0.732 -0.586 -3.603 1.00 98.44 347 VAL A C 1
ATOM 2564 O O . VAL A 1 347 ? 1.203 -1.087 -4.625 1.00 98.44 347 VAL A O 1
ATOM 2567 N N . LEU A 1 348 ? -0.133 -1.203 -2.809 1.00 98.00 348 LEU A N 1
ATOM 2568 C CA . LEU A 1 348 ? -0.735 -2.509 -3.043 1.00 98.00 348 LEU A CA 1
ATOM 2569 C C . LEU A 1 348 ? -2.160 -2.292 -3.562 1.00 98.00 348 LEU A C 1
ATOM 2571 O O . LEU A 1 348 ? -3.034 -1.958 -2.755 1.00 98.00 348 LEU A O 1
ATOM 2575 N N . PRO A 1 349 ? -2.413 -2.386 -4.881 1.00 98.25 349 PRO A N 1
ATOM 2576 C CA . PRO A 1 349 ? -3.717 -2.058 -5.440 1.00 98.25 349 PRO A CA 1
ATOM 2577 C C . PRO A 1 349 ? -4.835 -2.904 -4.832 1.00 98.25 349 PRO A C 1
ATOM 2579 O O . PRO A 1 349 ? -4.716 -4.121 -4.723 1.00 98.25 349 PRO A O 1
ATOM 2582 N N . THR A 1 350 ? -5.926 -2.243 -4.452 1.00 97.00 350 THR A N 1
ATOM 2583 C CA . THR A 1 350 ? -7.141 -2.876 -3.904 1.00 97.00 350 THR A CA 1
ATOM 2584 C C . THR A 1 350 ? -8.327 -2.774 -4.859 1.00 97.00 350 THR A C 1
ATOM 2586 O O . THR A 1 350 ? -9.414 -3.272 -4.572 1.00 97.00 350 THR A O 1
ATOM 2589 N N . ALA A 1 351 ? -8.118 -2.134 -6.010 1.00 95.62 351 ALA A N 1
ATOM 2590 C CA . ALA A 1 351 ? -9.055 -2.053 -7.114 1.00 95.62 351 ALA A CA 1
ATOM 2591 C C . ALA A 1 351 ? -8.310 -2.248 -8.439 1.00 95.62 351 ALA A C 1
ATOM 2593 O O . ALA A 1 351 ? -7.153 -1.846 -8.583 1.00 95.62 351 ALA A O 1
ATOM 2594 N N . GLU A 1 352 ? -8.991 -2.854 -9.409 1.00 96.44 352 GLU A N 1
ATOM 2595 C CA . GLU A 1 352 ? -8.489 -2.974 -10.776 1.00 96.44 352 GLU A CA 1
ATOM 2596 C C . GLU A 1 352 ? -8.321 -1.594 -11.423 1.00 96.44 352 GLU A C 1
ATOM 2598 O O . GLU A 1 352 ? -9.102 -0.670 -11.178 1.00 96.44 352 GLU A O 1
ATOM 2603 N N . PHE A 1 353 ? -7.335 -1.479 -12.308 1.00 96.50 353 PHE A N 1
ATOM 2604 C CA . PHE A 1 353 ? -7.078 -0.278 -13.097 1.00 96.50 353 PHE A CA 1
ATOM 2605 C C . PHE A 1 353 ? -6.818 -0.648 -14.559 1.00 96.50 353 PHE A C 1
ATOM 2607 O O . PHE A 1 353 ? -6.548 -1.799 -14.902 1.00 96.50 353 PHE A O 1
ATOM 2614 N N . THR A 1 354 ? -6.920 0.336 -15.445 1.00 92.88 354 THR A N 1
ATOM 2615 C CA . THR A 1 354 ? -6.745 0.143 -16.889 1.00 92.88 354 THR A CA 1
ATOM 2616 C C . THR A 1 354 ? -5.435 0.734 -17.364 1.00 92.88 354 THR A C 1
ATOM 2618 O O . THR A 1 354 ? -4.987 1.744 -16.832 1.00 92.88 354 THR A O 1
ATOM 2621 N N . THR A 1 355 ? -4.866 0.163 -18.422 1.00 96.94 355 THR A N 1
ATOM 2622 C CA . THR A 1 355 ? -3.650 0.687 -19.041 1.00 96.94 355 THR A CA 1
ATOM 2623 C C . THR A 1 355 ? -3.904 1.199 -20.455 1.00 96.94 355 THR A C 1
ATOM 2625 O O . THR A 1 355 ? -4.687 0.632 -21.220 1.00 96.94 355 THR A O 1
ATOM 2628 N N . GLU A 1 356 ? -3.224 2.285 -20.806 1.00 97.88 356 GLU A N 1
ATOM 2629 C CA . GLU A 1 356 ? -3.165 2.843 -22.151 1.00 97.88 356 GLU A CA 1
ATOM 2630 C C . GLU A 1 356 ? -1.702 2.852 -22.621 1.00 97.88 356 GLU A C 1
ATOM 2632 O O . GLU A 1 356 ? -0.854 3.426 -21.930 1.00 97.88 356 GLU A O 1
ATOM 2637 N N . PRO A 1 357 ? -1.385 2.241 -23.779 1.00 97.12 357 PRO A N 1
ATOM 2638 C CA . PRO A 1 357 ? -0.028 2.245 -24.310 1.00 97.12 357 PRO A CA 1
ATOM 2639 C C . PRO A 1 357 ? 0.503 3.660 -24.548 1.00 97.12 357 PRO A C 1
ATOM 2641 O O . PRO A 1 357 ? -0.210 4.527 -25.062 1.00 97.12 357 PRO A O 1
ATOM 2644 N N . GLY A 1 358 ? 1.767 3.876 -24.201 1.00 94.69 358 GLY A N 1
ATOM 2645 C CA . GLY A 1 358 ? 2.509 5.074 -24.561 1.00 94.69 358 GLY A CA 1
ATOM 2646 C C . GLY A 1 358 ? 2.953 5.070 -26.027 1.00 94.69 358 GLY A C 1
ATOM 2647 O O . GLY A 1 358 ? 2.805 4.091 -26.753 1.00 94.69 358 GLY A O 1
ATOM 2648 N N . ASP A 1 359 ? 3.561 6.177 -26.454 1.00 92.12 359 ASP A N 1
ATOM 2649 C CA . ASP A 1 359 ? 4.076 6.354 -27.823 1.00 92.12 359 ASP A CA 1
ATOM 2650 C C . ASP A 1 359 ? 5.569 5.972 -27.958 1.00 92.12 359 ASP A C 1
ATOM 2652 O O . ASP A 1 359 ? 6.235 6.343 -28.933 1.00 92.12 359 ASP A O 1
ATOM 2656 N N . LEU A 1 360 ? 6.152 5.325 -26.940 1.00 93.00 360 LEU A N 1
ATOM 2657 C CA . LEU A 1 360 ? 7.585 5.051 -26.905 1.00 93.00 360 LEU A CA 1
ATOM 2658 C C . LEU A 1 360 ? 7.933 3.847 -27.780 1.00 93.00 360 LEU A C 1
ATOM 2660 O O . LEU A 1 360 ? 7.729 2.700 -27.401 1.00 93.00 360 LEU A O 1
ATOM 2664 N N . GLU A 1 361 ? 8.567 4.121 -28.914 1.00 90.25 361 GLU A N 1
ATOM 2665 C CA . GLU A 1 361 ? 9.060 3.083 -29.818 1.00 90.25 361 GLU A CA 1
ATOM 2666 C C . GLU A 1 361 ? 10.561 2.790 -29.600 1.00 90.25 361 GLU A C 1
ATOM 2668 O O . GLU A 1 361 ? 11.332 3.684 -29.195 1.00 90.25 361 GLU A O 1
ATOM 2673 N N . PRO A 1 362 ? 11.021 1.558 -29.892 1.00 89.19 362 PRO A N 1
ATOM 2674 C CA . PRO A 1 362 ? 12.442 1.230 -29.964 1.00 89.19 362 PRO A CA 1
ATOM 2675 C C . PRO A 1 362 ? 13.203 2.159 -30.924 1.00 89.19 362 PRO A C 1
ATOM 2677 O O . PRO A 1 362 ? 12.734 2.480 -32.016 1.00 89.19 362 PRO A O 1
ATOM 2680 N N . GLU A 1 363 ? 14.402 2.604 -30.536 1.00 91.00 363 GLU A N 1
ATOM 2681 C CA . GLU A 1 363 ? 15.203 3.492 -31.389 1.00 91.00 363 GLU A CA 1
ATOM 2682 C C . GLU A 1 363 ? 15.847 2.734 -32.545 1.00 91.00 363 GLU A C 1
ATOM 2684 O O . GLU A 1 363 ? 16.314 1.609 -32.382 1.00 91.00 363 GLU A O 1
ATOM 2689 N N . ILE A 1 364 ? 15.932 3.388 -33.703 1.00 94.19 364 ILE A N 1
ATOM 2690 C CA . ILE A 1 364 ? 16.712 2.919 -34.848 1.00 94.19 364 ILE A CA 1
ATOM 2691 C C . ILE A 1 364 ? 17.837 3.921 -35.080 1.00 94.19 364 ILE A C 1
ATOM 2693 O O . ILE A 1 364 ? 17.608 5.132 -35.171 1.00 94.19 364 ILE A O 1
ATOM 2697 N N . THR A 1 365 ? 19.066 3.425 -35.184 1.00 94.00 365 THR A N 1
ATOM 2698 C CA . THR A 1 365 ? 20.227 4.280 -35.407 1.00 94.00 365 THR A CA 1
ATOM 2699 C C . THR A 1 365 ? 20.127 4.993 -36.760 1.00 94.00 365 THR A C 1
ATOM 2701 O O . THR A 1 365 ? 19.822 4.374 -37.782 1.00 94.00 365 THR A O 1
ATOM 2704 N N . PRO A 1 366 ? 20.446 6.297 -36.833 1.00 94.25 366 PRO A N 1
ATOM 2705 C CA . PRO A 1 366 ? 20.562 6.989 -38.114 1.00 94.25 366 PRO A CA 1
ATOM 2706 C C . PRO A 1 366 ? 21.875 6.646 -38.840 1.00 94.25 366 PRO A C 1
ATOM 2708 O O . PRO A 1 366 ? 22.103 7.112 -39.959 1.00 94.25 366 PRO A O 1
ATOM 2711 N N . ILE A 1 367 ? 22.780 5.893 -38.203 1.00 93.50 367 ILE A N 1
ATOM 2712 C CA . ILE A 1 367 ? 24.061 5.500 -38.788 1.00 93.50 367 ILE A CA 1
ATOM 2713 C C . ILE A 1 367 ? 23.806 4.407 -39.824 1.00 93.50 367 ILE A C 1
ATOM 2715 O O . ILE A 1 367 ? 23.370 3.309 -39.494 1.00 93.50 367 ILE A O 1
ATOM 2719 N N . ALA A 1 368 ? 24.107 4.716 -41.084 1.00 88.31 368 ALA A N 1
ATOM 2720 C CA . ALA A 1 368 ? 24.040 3.762 -42.180 1.00 88.31 368 ALA A CA 1
ATOM 2721 C C . ALA A 1 368 ? 25.434 3.184 -42.492 1.00 88.31 368 ALA A C 1
ATOM 2723 O O . ALA A 1 368 ? 26.421 3.936 -42.471 1.00 88.31 368 ALA A O 1
ATOM 2724 N N . PRO A 1 369 ? 25.526 1.892 -42.850 1.00 87.38 369 PRO A N 1
ATOM 2725 C CA . PRO A 1 369 ? 26.748 1.300 -43.380 1.00 87.38 369 PRO A CA 1
ATOM 2726 C C . PRO A 1 369 ? 27.258 2.048 -44.621 1.00 87.38 369 PRO A C 1
ATOM 2728 O O . PRO A 1 369 ? 26.480 2.508 -45.461 1.00 87.38 369 PRO A O 1
ATOM 2731 N N . SER A 1 370 ? 28.580 2.159 -44.766 1.00 90.94 370 SER A N 1
ATOM 2732 C CA . SER A 1 370 ? 29.223 2.731 -45.956 1.00 90.94 370 SER A CA 1
ATOM 2733 C C . SER A 1 370 ? 30.518 1.996 -46.259 1.00 90.94 370 SER A C 1
ATOM 2735 O O . SER A 1 370 ? 31.265 1.654 -45.353 1.00 90.94 370 SER A O 1
ATOM 2737 N N . VAL A 1 371 ? 30.830 1.822 -47.543 1.00 92.62 371 VAL A N 1
ATOM 2738 C CA . VAL A 1 371 ? 32.017 1.079 -48.010 1.00 92.62 371 VAL A CA 1
ATOM 2739 C C . VAL A 1 371 ? 33.358 1.694 -47.588 1.00 92.62 371 VAL A C 1
ATOM 2741 O O . VAL A 1 371 ? 34.394 1.043 -47.681 1.00 92.62 371 VAL A O 1
ATOM 2744 N N . ASP A 1 372 ? 33.355 2.961 -47.179 1.00 96.25 372 ASP A N 1
ATOM 2745 C CA . ASP A 1 372 ? 34.528 3.751 -46.798 1.00 96.25 372 ASP A CA 1
ATOM 2746 C C . ASP A 1 372 ? 34.525 4.169 -45.317 1.00 96.25 372 ASP A C 1
ATOM 2748 O O . ASP A 1 372 ? 35.346 4.993 -44.905 1.00 96.25 372 ASP A O 1
ATOM 2752 N N . LYS A 1 373 ? 33.613 3.615 -44.508 1.00 95.56 373 LYS A N 1
ATOM 2753 C CA . LYS A 1 373 ? 33.501 3.881 -43.068 1.00 95.56 373 LYS A CA 1
ATOM 2754 C C . LYS A 1 373 ? 33.420 2.567 -42.298 1.00 95.56 373 LYS A C 1
ATOM 2756 O O . LYS A 1 373 ? 33.020 1.557 -42.853 1.00 95.56 373 LYS A O 1
ATOM 2761 N N . LEU A 1 374 ? 33.806 2.614 -41.027 1.00 95.44 374 LEU A N 1
ATOM 2762 C CA . LEU A 1 374 ? 33.679 1.504 -40.086 1.00 95.44 374 LEU A CA 1
ATOM 2763 C C . LEU A 1 374 ? 32.626 1.880 -39.041 1.00 95.44 374 LEU A C 1
ATOM 2765 O O . LEU A 1 374 ? 32.762 2.930 -38.404 1.00 95.44 374 LEU A O 1
ATOM 2769 N N . THR A 1 375 ? 31.601 1.054 -38.867 1.00 95.88 375 THR A N 1
ATOM 2770 C CA . THR A 1 375 ? 30.590 1.212 -37.814 1.00 95.88 375 THR A CA 1
ATOM 2771 C C . THR A 1 375 ? 30.930 0.325 -36.618 1.00 95.88 375 THR A C 1
ATOM 2773 O O . THR A 1 375 ? 31.342 -0.824 -36.757 1.00 95.88 375 THR A O 1
ATOM 2776 N N . ILE A 1 376 ? 30.811 0.886 -35.415 1.00 95.12 376 ILE A N 1
ATOM 2777 C CA . ILE A 1 376 ? 31.132 0.191 -34.167 1.00 95.12 376 ILE A CA 1
ATOM 2778 C C . ILE A 1 376 ? 29.993 0.447 -33.186 1.00 95.12 376 ILE A C 1
ATOM 2780 O O . ILE A 1 376 ? 29.646 1.608 -32.958 1.00 95.12 376 ILE A O 1
ATOM 2784 N N . SER A 1 377 ? 29.443 -0.611 -32.593 1.00 94.50 377 SER A N 1
ATOM 2785 C CA . SER A 1 377 ? 28.493 -0.524 -31.484 1.00 94.50 377 SER A CA 1
ATOM 2786 C C . SER A 1 377 ? 29.087 -1.099 -30.197 1.00 94.50 377 SER A C 1
ATOM 2788 O O . SER A 1 377 ? 29.942 -1.986 -30.218 1.00 94.50 377 SER A O 1
ATOM 2790 N N . SER A 1 378 ? 28.625 -0.573 -29.065 1.00 95.31 378 SER A N 1
ATOM 2791 C CA . SER A 1 378 ? 28.783 -1.188 -27.748 1.00 95.31 378 SER A CA 1
ATOM 2792 C C . SER A 1 378 ? 27.389 -1.520 -27.253 1.00 95.31 378 SER A C 1
ATOM 2794 O O . SER A 1 378 ? 26.542 -0.626 -27.257 1.00 95.31 378 SER A O 1
ATOM 2796 N N . TYR A 1 379 ? 27.142 -2.770 -26.869 1.00 93.50 379 TYR A N 1
ATOM 2797 C CA . TYR A 1 379 ? 25.813 -3.205 -26.474 1.00 93.50 379 TYR A CA 1
ATOM 2798 C C . TYR A 1 379 ? 25.841 -4.158 -25.277 1.00 93.50 379 TYR A C 1
ATOM 2800 O O . TYR A 1 379 ? 26.507 -5.189 -25.305 1.00 93.50 379 TYR A O 1
ATOM 2808 N N . ASN A 1 380 ? 25.125 -3.804 -24.213 1.00 94.88 380 ASN A N 1
ATOM 2809 C CA . ASN A 1 380 ? 24.966 -4.646 -23.035 1.00 94.88 380 ASN A CA 1
ATOM 2810 C C . ASN A 1 380 ? 23.743 -5.547 -23.224 1.00 94.88 380 ASN A C 1
ATOM 2812 O O . ASN A 1 380 ? 22.653 -5.036 -23.463 1.00 94.88 380 ASN A O 1
ATOM 2816 N N . VAL A 1 381 ? 23.936 -6.864 -23.120 1.00 92.75 381 VAL A N 1
ATOM 2817 C CA . VAL A 1 381 ? 22.890 -7.875 -23.351 1.00 92.75 381 VAL A CA 1
ATOM 2818 C C . VAL A 1 381 ? 22.278 -8.435 -22.060 1.00 92.75 381 VAL A C 1
ATOM 2820 O O . VAL A 1 381 ? 21.514 -9.396 -22.112 1.00 92.75 381 VAL A O 1
ATOM 2823 N N . LEU A 1 382 ? 22.564 -7.802 -20.915 1.00 92.00 382 LEU A N 1
ATOM 2824 C CA . LEU A 1 382 ? 21.944 -8.025 -19.603 1.00 92.00 382 LEU A CA 1
ATOM 2825 C C . LEU A 1 382 ? 22.140 -9.441 -19.034 1.00 92.00 382 LEU A C 1
ATOM 2827 O O . LEU A 1 382 ? 21.182 -10.124 -18.686 1.00 92.00 382 LEU A O 1
ATOM 2831 N N . ASN A 1 383 ? 23.380 -9.892 -18.890 1.00 92.56 383 ASN A N 1
ATOM 2832 C CA . ASN A 1 383 ? 23.718 -11.239 -18.406 1.00 92.56 383 ASN A CA 1
ATOM 2833 C C . ASN A 1 383 ? 23.149 -12.343 -19.307 1.00 92.56 383 ASN A C 1
ATOM 2835 O O . ASN A 1 383 ? 22.554 -13.286 -18.803 1.00 92.56 383 ASN A O 1
ATOM 2839 N N . LEU A 1 384 ? 23.295 -12.198 -20.626 1.00 92.06 384 LEU A N 1
ATOM 2840 C CA . LEU A 1 384 ? 22.854 -13.207 -21.590 1.00 92.06 384 LEU A CA 1
ATOM 2841 C C . LEU A 1 384 ? 23.616 -14.518 -21.363 1.00 92.06 384 LEU A C 1
ATOM 2843 O O . LEU A 1 384 ? 24.852 -14.494 -21.335 1.00 92.06 384 LEU A O 1
ATOM 2847 N N . ASP A 1 385 ? 22.899 -15.634 -21.250 1.00 92.06 385 ASP A N 1
ATOM 2848 C CA . ASP A 1 385 ? 23.473 -16.960 -21.004 1.00 92.06 385 ASP A CA 1
ATOM 2849 C C . ASP A 1 385 ? 22.745 -18.094 -21.763 1.00 92.06 385 ASP A C 1
ATOM 2851 O O . ASP A 1 385 ? 21.647 -17.889 -22.277 1.00 92.06 385 ASP A O 1
ATOM 2855 N N . PRO A 1 386 ? 23.329 -19.305 -21.891 1.00 88.75 386 PRO A N 1
ATOM 2856 C CA . PRO A 1 386 ? 22.744 -20.389 -22.691 1.00 88.75 386 PRO A CA 1
ATOM 2857 C C . PRO A 1 386 ? 21.407 -20.948 -22.187 1.00 88.75 386 PRO A C 1
ATOM 2859 O O . PRO A 1 386 ? 20.775 -21.724 -22.905 1.00 88.75 386 PRO A O 1
ATOM 2862 N N . ASN A 1 387 ? 21.012 -20.635 -20.952 1.00 88.06 387 ASN A N 1
ATOM 2863 C CA . ASN A 1 387 ? 19.750 -21.065 -20.353 1.00 88.06 387 ASN A CA 1
ATOM 2864 C C . ASN A 1 387 ? 18.615 -20.060 -20.586 1.00 88.06 387 ASN A C 1
ATOM 2866 O O . ASN A 1 387 ? 17.470 -20.370 -20.246 1.00 88.06 387 ASN A O 1
ATOM 2870 N N . ASP A 1 388 ? 18.916 -18.881 -21.138 1.00 85.44 388 ASP A N 1
ATOM 2871 C CA . ASP A 1 388 ? 17.899 -17.935 -21.583 1.00 85.44 388 ASP A CA 1
ATOM 2872 C C . ASP A 1 388 ? 17.019 -18.544 -22.682 1.00 85.44 388 ASP A C 1
ATOM 2874 O O . ASP A 1 388 ? 17.428 -19.444 -23.424 1.00 85.44 388 ASP A O 1
ATOM 2878 N N . ASP A 1 389 ? 15.782 -18.056 -22.789 1.00 82.00 389 ASP A N 1
ATOM 2879 C CA . ASP A 1 389 ? 14.868 -18.531 -23.817 1.00 82.00 389 ASP A CA 1
ATOM 2880 C C . ASP A 1 389 ? 15.338 -18.116 -25.224 1.00 82.00 389 ASP A C 1
ATOM 2882 O O . ASP A 1 389 ? 15.983 -17.086 -25.426 1.00 82.00 389 ASP A O 1
ATOM 2886 N N . GLU A 1 390 ? 14.992 -18.925 -26.225 1.00 75.94 390 GLU A N 1
ATOM 2887 C CA . GLU A 1 390 ? 15.391 -18.687 -27.618 1.00 75.94 390 GLU A CA 1
ATOM 2888 C C . GLU A 1 390 ? 14.859 -17.347 -28.163 1.00 75.94 390 GLU A C 1
ATOM 2890 O O . GLU A 1 390 ? 15.531 -16.701 -28.969 1.00 75.94 390 GLU A O 1
ATOM 2895 N N . GLY A 1 391 ? 13.705 -16.880 -27.670 1.00 83.62 391 GLY A N 1
ATOM 2896 C CA . GLY A 1 391 ? 13.120 -15.595 -28.047 1.00 83.62 391 GLY A CA 1
ATOM 2897 C C . GLY A 1 391 ? 13.987 -14.405 -27.639 1.00 83.62 391 GLY A C 1
ATOM 2898 O O . GLY A 1 391 ? 14.105 -13.449 -28.403 1.00 83.62 391 GLY A O 1
ATOM 2899 N N . ARG A 1 392 ? 14.685 -14.478 -26.500 1.00 86.88 392 ARG A N 1
ATOM 2900 C CA . ARG A 1 392 ? 15.629 -13.434 -26.075 1.00 86.88 392 ARG A CA 1
ATOM 2901 C C . ARG A 1 392 ? 16.829 -13.308 -27.015 1.00 86.88 392 ARG A C 1
ATOM 2903 O O . ARG A 1 392 ? 17.246 -12.193 -27.339 1.00 86.88 392 ARG A O 1
ATOM 2910 N N . PHE A 1 393 ? 17.387 -14.429 -27.478 1.00 87.56 393 PHE A N 1
ATOM 2911 C CA . PHE A 1 393 ? 18.473 -14.413 -28.468 1.00 87.56 393 PHE A CA 1
ATOM 2912 C C . PHE A 1 393 ? 18.003 -13.832 -29.805 1.00 87.56 393 PHE A C 1
ATOM 2914 O O . PHE A 1 393 ? 18.728 -13.045 -30.422 1.00 87.56 393 PHE A O 1
ATOM 2921 N N . GLU A 1 394 ? 16.794 -14.195 -30.241 1.00 88.00 394 GLU A N 1
ATOM 2922 C CA . GLU A 1 394 ? 16.174 -13.652 -31.450 1.00 88.00 394 GLU A CA 1
ATOM 2923 C C . GLU A 1 394 ? 15.969 -12.134 -31.342 1.00 88.00 394 GLU A C 1
ATOM 2925 O O . GLU A 1 394 ? 16.379 -11.400 -32.242 1.00 88.00 394 GLU A O 1
ATOM 2930 N N . GLU A 1 395 ? 15.432 -11.644 -30.223 1.00 89.62 395 GLU A N 1
ATOM 2931 C CA . GLU A 1 395 ? 15.181 -10.218 -30.004 1.00 89.62 395 GLU A CA 1
ATOM 2932 C C . GLU A 1 395 ? 16.475 -9.389 -30.032 1.00 89.62 395 GLU A C 1
ATOM 2934 O O . GLU A 1 395 ? 16.549 -8.368 -30.721 1.00 89.62 395 GLU A O 1
ATOM 2939 N N . ILE A 1 396 ? 17.535 -9.855 -29.362 1.00 91.56 396 ILE A N 1
ATOM 2940 C CA . ILE A 1 396 ? 18.857 -9.210 -29.414 1.00 91.56 396 ILE A CA 1
ATOM 2941 C C . ILE A 1 396 ? 19.405 -9.214 -30.848 1.00 91.56 396 ILE A C 1
ATOM 2943 O O . ILE A 1 396 ? 19.981 -8.220 -31.300 1.00 91.56 396 ILE A O 1
ATOM 2947 N N . GLY A 1 397 ? 19.217 -10.315 -31.581 1.00 90.00 397 GLY A N 1
ATOM 2948 C CA . GLY A 1 397 ? 19.588 -10.420 -32.990 1.00 90.00 397 GLY A CA 1
ATOM 2949 C C . GLY A 1 397 ? 18.879 -9.379 -33.858 1.00 90.00 397 GLY A C 1
ATOM 2950 O O . GLY A 1 397 ? 19.538 -8.672 -34.624 1.00 90.00 397 GLY A O 1
ATOM 2951 N N . LEU A 1 398 ? 17.563 -9.229 -33.695 1.00 91.75 398 LEU A N 1
ATOM 2952 C CA . LEU A 1 398 ? 16.761 -8.220 -34.393 1.00 91.75 398 LEU A CA 1
ATOM 2953 C C . LEU A 1 398 ? 17.203 -6.800 -34.030 1.00 91.75 398 LEU A C 1
ATOM 2955 O O . LEU A 1 398 ? 17.400 -5.979 -34.920 1.00 91.75 398 LEU A O 1
ATOM 2959 N N . GLN A 1 399 ? 17.483 -6.517 -32.759 1.00 93.88 399 GLN A N 1
ATOM 2960 C CA . GLN A 1 399 ? 18.010 -5.213 -32.351 1.00 93.88 399 GLN A CA 1
ATOM 2961 C C . GLN A 1 399 ? 19.365 -4.912 -33.010 1.00 93.88 399 GLN A C 1
ATOM 2963 O O . GLN A 1 399 ? 19.623 -3.790 -33.442 1.00 93.88 399 GLN A O 1
ATOM 2968 N N . ILE A 1 400 ? 20.242 -5.906 -33.146 1.00 92.38 400 ILE A N 1
ATOM 2969 C CA . ILE A 1 400 ? 21.530 -5.733 -33.828 1.00 92.38 400 ILE A CA 1
ATOM 2970 C C . ILE A 1 400 ? 21.346 -5.475 -35.330 1.00 92.38 400 ILE A C 1
ATOM 2972 O O . ILE A 1 400 ? 22.019 -4.610 -35.898 1.00 92.38 400 ILE A O 1
ATOM 2976 N N . VAL A 1 401 ? 20.470 -6.233 -35.987 1.00 92.75 401 VAL A N 1
ATOM 2977 C CA . VAL A 1 401 ? 20.286 -6.164 -37.441 1.00 92.75 401 VAL A CA 1
ATOM 2978 C C . VAL A 1 401 ? 19.472 -4.933 -37.836 1.00 92.75 401 VAL A C 1
ATOM 2980 O O . VAL A 1 401 ? 19.929 -4.151 -38.671 1.00 92.75 401 VAL A O 1
ATOM 2983 N N . ASP A 1 402 ? 18.322 -4.728 -37.201 1.00 93.00 402 ASP A N 1
ATOM 2984 C CA . ASP A 1 402 ? 17.332 -3.729 -37.595 1.00 93.00 402 ASP A CA 1
ATOM 2985 C C . ASP A 1 402 ? 17.528 -2.407 -36.846 1.00 93.00 402 ASP A C 1
ATOM 2987 O O . ASP A 1 402 ? 17.611 -1.347 -37.467 1.00 93.00 402 ASP A O 1
ATOM 2991 N N . ASN A 1 403 ? 17.667 -2.435 -35.515 1.00 94.56 403 ASN A N 1
ATOM 2992 C CA . ASN A 1 403 ? 17.790 -1.203 -34.726 1.00 94.56 403 ASN A CA 1
ATOM 2993 C C . ASN A 1 403 ? 19.194 -0.586 -34.812 1.00 94.56 403 ASN A C 1
ATOM 2995 O O . ASN A 1 403 ? 19.329 0.635 -34.898 1.00 94.56 403 ASN A O 1
ATOM 2999 N N . LEU A 1 404 ? 20.252 -1.403 -34.817 1.00 94.44 404 LEU A N 1
ATOM 3000 C CA . LEU A 1 404 ? 21.644 -0.950 -34.938 1.00 94.44 404 LEU A CA 1
ATOM 3001 C C . LEU A 1 404 ? 22.155 -0.918 -36.392 1.00 94.44 404 LEU A C 1
ATOM 3003 O O . LEU A 1 404 ? 23.311 -0.547 -36.610 1.00 94.44 404 LEU A O 1
ATOM 3007 N N . ASN A 1 405 ? 21.311 -1.247 -37.381 1.00 94.12 405 ASN A N 1
ATOM 3008 C CA . ASN A 1 405 ? 21.652 -1.329 -38.810 1.00 94.12 405 ASN A CA 1
ATOM 3009 C C . ASN A 1 405 ? 22.866 -2.232 -39.120 1.00 94.12 405 ASN A C 1
ATOM 3011 O O . ASN A 1 405 ? 23.646 -1.921 -40.024 1.00 94.12 405 ASN A O 1
ATOM 3015 N N . GLY A 1 406 ? 23.054 -3.326 -38.374 1.00 92.31 406 GLY A N 1
ATOM 3016 C CA . GLY A 1 406 ? 24.104 -4.317 -38.631 1.00 92.31 406 GLY A CA 1
ATOM 3017 C C . GLY A 1 406 ? 25.524 -3.726 -38.646 1.00 92.31 406 GLY A C 1
ATOM 3018 O O . GLY A 1 406 ? 26.140 -3.652 -39.712 1.00 92.31 406 GLY A O 1
ATOM 3019 N N . PRO A 1 407 ? 26.061 -3.281 -37.497 1.00 93.56 407 PRO A N 1
ATOM 3020 C CA . PRO A 1 407 ? 27.378 -2.650 -37.435 1.00 93.56 407 PRO A CA 1
ATOM 3021 C C . PRO A 1 407 ? 28.524 -3.623 -37.778 1.00 93.56 407 PRO A C 1
ATOM 3023 O O . PRO A 1 407 ? 28.427 -4.824 -37.531 1.00 93.56 407 PRO A O 1
ATOM 3026 N N . ASP A 1 408 ? 29.645 -3.101 -38.293 1.00 93.94 408 ASP A N 1
ATOM 3027 C CA . ASP A 1 408 ? 30.816 -3.908 -38.679 1.00 93.94 408 ASP A CA 1
ATOM 3028 C C . ASP A 1 408 ? 31.496 -4.570 -37.469 1.00 93.94 408 ASP A C 1
ATOM 3030 O O . ASP A 1 408 ? 32.060 -5.661 -37.573 1.00 93.94 408 ASP A O 1
ATOM 3034 N N . ILE A 1 409 ? 31.484 -3.886 -36.319 1.00 93.88 409 ILE A N 1
ATOM 3035 C CA . ILE A 1 409 ? 32.022 -4.376 -35.047 1.00 93.88 409 ILE A CA 1
ATOM 3036 C C . ILE A 1 409 ? 30.981 -4.165 -33.952 1.00 93.88 409 ILE A C 1
ATOM 3038 O O . ILE A 1 409 ? 30.488 -3.054 -33.762 1.00 93.88 409 ILE A O 1
ATOM 3042 N N . ILE A 1 410 ? 30.728 -5.215 -33.175 1.00 93.06 410 ILE A N 1
ATOM 3043 C CA . ILE A 1 410 ? 29.892 -5.169 -31.976 1.00 93.06 410 ILE A CA 1
ATOM 3044 C C . ILE A 1 410 ? 30.760 -5.538 -30.781 1.00 93.06 410 ILE A C 1
ATOM 3046 O O . ILE A 1 410 ? 31.358 -6.614 -30.744 1.00 93.06 410 ILE A O 1
ATOM 3050 N N . ALA A 1 411 ? 30.830 -4.648 -29.798 1.00 95.25 411 ALA A N 1
ATOM 3051 C CA . ALA A 1 411 ? 31.377 -4.945 -28.485 1.00 95.25 411 ALA A CA 1
ATOM 3052 C C . ALA A 1 411 ? 30.219 -5.276 -27.540 1.00 95.25 411 ALA A C 1
ATOM 3054 O O . ALA A 1 411 ? 29.461 -4.379 -27.174 1.00 95.25 411 ALA A O 1
ATOM 3055 N N . LEU A 1 412 ? 30.087 -6.542 -27.142 1.00 93.25 412 LEU A N 1
ATOM 3056 C CA . LEU A 1 412 ? 29.059 -6.973 -26.193 1.00 93.25 412 LEU A CA 1
ATOM 3057 C C . LEU A 1 412 ? 29.536 -6.836 -24.737 1.00 93.25 412 LEU A C 1
ATOM 3059 O O . LEU A 1 412 ? 30.722 -7.012 -24.447 1.00 93.25 412 LEU A O 1
ATOM 3063 N N . GLN A 1 413 ? 28.624 -6.481 -23.832 1.00 95.31 413 GLN A N 1
ATOM 3064 C CA . GLN A 1 413 ? 28.818 -6.489 -22.376 1.00 95.31 413 GLN A CA 1
ATOM 3065 C C . GLN A 1 413 ? 27.824 -7.455 -21.728 1.00 95.31 413 GLN A C 1
ATOM 3067 O O . GLN A 1 413 ? 26.738 -7.655 -22.263 1.00 95.31 413 GLN A O 1
ATOM 3072 N N . GLU A 1 414 ? 28.196 -8.002 -20.567 1.00 93.81 414 GLU A N 1
ATOM 3073 C CA . GLU A 1 414 ? 27.382 -8.956 -19.796 1.00 93.81 414 GLU A CA 1
ATOM 3074 C C . GLU A 1 414 ? 26.955 -10.194 -20.599 1.00 93.81 414 GLU A C 1
ATOM 3076 O O . GLU A 1 414 ? 25.807 -10.620 -20.556 1.00 93.81 414 GLU A O 1
ATOM 3081 N N . VAL A 1 415 ? 27.896 -10.776 -21.339 1.00 92.38 415 VAL A N 1
ATOM 3082 C CA . VAL A 1 415 ? 27.756 -12.145 -21.847 1.00 92.38 415 VAL A CA 1
ATOM 3083 C C . VAL A 1 415 ? 28.314 -13.078 -20.778 1.00 92.38 415 VAL A C 1
ATOM 3085 O O . VAL A 1 415 ? 29.478 -12.921 -20.399 1.00 92.38 415 VAL A O 1
ATOM 3088 N N . GLN A 1 416 ? 27.495 -14.002 -20.285 1.00 93.62 416 GLN A N 1
ATOM 3089 C CA . GLN A 1 416 ? 27.904 -15.000 -19.298 1.00 93.62 416 GLN A CA 1
ATOM 3090 C C . GLN A 1 416 ? 28.627 -16.182 -19.961 1.00 93.62 416 GLN A C 1
ATOM 3092 O O . GLN A 1 416 ? 28.587 -16.367 -21.185 1.00 93.62 416 GLN A O 1
ATOM 3097 N N . ASP A 1 417 ? 29.309 -16.976 -19.141 1.00 93.62 417 ASP A N 1
ATOM 3098 C CA . ASP A 1 417 ? 29.934 -18.235 -19.543 1.00 93.62 417 ASP A CA 1
ATOM 3099 C C . ASP A 1 417 ? 28.893 -19.341 -19.826 1.00 93.62 417 ASP A C 1
ATOM 3101 O O . ASP A 1 417 ? 27.680 -19.124 -19.853 1.00 93.62 417 ASP A O 1
ATOM 3105 N N . ASN A 1 418 ? 29.390 -20.534 -20.141 1.00 92.56 418 ASN A N 1
ATOM 3106 C CA . ASN A 1 418 ? 28.610 -21.656 -20.649 1.00 92.56 418 ASN A CA 1
ATOM 3107 C C . ASN A 1 418 ? 27.589 -22.221 -19.655 1.00 92.56 418 ASN A C 1
ATOM 3109 O O . ASN A 1 418 ? 26.715 -22.988 -20.068 1.00 92.56 418 ASN A O 1
ATOM 3113 N N . ASP A 1 419 ? 27.707 -21.894 -18.372 1.00 90.75 419 ASP A N 1
ATOM 3114 C CA . ASP A 1 419 ? 26.788 -22.308 -17.318 1.00 90.75 419 ASP A CA 1
ATOM 3115 C C . ASP A 1 419 ? 26.101 -21.134 -16.603 1.00 90.75 419 ASP A C 1
ATOM 3117 O O . ASP A 1 419 ? 25.373 -21.340 -15.625 1.00 90.75 419 ASP A O 1
ATOM 3121 N N . GLY A 1 420 ? 26.221 -19.927 -17.162 1.00 91.06 420 GLY A N 1
ATOM 3122 C CA . GLY A 1 420 ? 25.407 -18.768 -16.824 1.00 91.06 420 GLY A CA 1
ATOM 3123 C C . GLY A 1 420 ? 25.743 -18.196 -15.455 1.00 91.06 420 GLY A C 1
ATOM 3124 O O . GLY A 1 420 ? 26.839 -17.713 -15.209 1.00 91.06 420 GLY A O 1
ATOM 3125 N N . SER A 1 421 ? 24.777 -18.194 -14.536 1.00 90.25 421 SER A N 1
ATOM 3126 C CA . SER A 1 421 ? 24.991 -17.647 -13.188 1.00 90.25 421 SER A CA 1
ATOM 3127 C C . SER A 1 421 ? 25.669 -18.626 -12.216 1.00 90.25 421 SER A C 1
ATOM 3129 O O . SER A 1 421 ? 25.756 -18.333 -11.020 1.00 90.25 421 SER A O 1
ATOM 3131 N N . ILE A 1 422 ? 26.045 -19.828 -12.665 1.00 93.25 422 ILE A N 1
ATOM 3132 C CA . ILE A 1 422 ? 26.624 -20.869 -11.809 1.00 93.25 422 ILE A CA 1
ATOM 3133 C C . ILE A 1 422 ? 28.129 -20.623 -11.653 1.00 93.25 422 ILE A C 1
ATOM 3135 O O . ILE A 1 422 ? 28.883 -20.687 -12.609 1.00 93.25 422 ILE A O 1
ATOM 3139 N N . ASP A 1 423 ? 28.602 -20.436 -10.418 1.00 90.38 423 ASP A N 1
ATOM 3140 C CA . ASP A 1 423 ? 30.042 -20.341 -10.125 1.00 90.38 423 ASP A CA 1
ATOM 3141 C C . ASP A 1 423 ? 30.696 -21.740 -10.103 1.00 90.38 423 ASP A C 1
ATOM 3143 O O . ASP A 1 423 ? 30.990 -22.304 -9.043 1.00 90.38 423 ASP A O 1
ATOM 3147 N N . SER A 1 424 ? 30.857 -22.356 -11.280 1.00 92.81 424 SER A N 1
ATOM 3148 C CA . SER A 1 424 ? 31.534 -23.656 -11.437 1.00 92.81 424 SER A CA 1
ATOM 3149 C C . SER A 1 424 ? 33.045 -23.537 -11.657 1.00 92.81 424 SER A C 1
ATOM 3151 O O . SER A 1 424 ? 33.775 -24.532 -11.550 1.00 92.81 424 SER A O 1
ATOM 3153 N N . GLY A 1 425 ? 33.516 -22.326 -11.960 1.00 93.00 425 GLY A N 1
ATOM 3154 C CA . GLY A 1 425 ? 34.873 -22.047 -12.415 1.00 93.00 425 GLY A CA 1
ATOM 3155 C C . GLY A 1 425 ? 35.102 -22.274 -13.914 1.00 93.00 425 GLY A C 1
ATOM 3156 O O . GLY A 1 425 ? 36.255 -22.161 -14.347 1.00 93.00 425 GLY A O 1
ATOM 3157 N N . ASP A 1 426 ? 34.064 -22.597 -14.701 1.00 91.06 426 ASP A N 1
ATOM 3158 C CA . ASP A 1 426 ? 34.108 -22.369 -16.150 1.00 91.06 426 ASP A CA 1
ATOM 3159 C C . ASP A 1 426 ? 34.189 -20.856 -16.417 1.00 91.06 426 ASP A C 1
ATOM 3161 O O . ASP A 1 426 ? 33.748 -20.037 -15.626 1.00 91.06 426 ASP A O 1
ATOM 3165 N N . VAL A 1 427 ? 34.877 -20.483 -17.490 1.00 92.69 427 VAL A N 1
ATOM 3166 C CA . VAL A 1 427 ? 35.035 -19.089 -17.938 1.00 92.69 427 VAL A CA 1
ATOM 3167 C C . VAL A 1 427 ? 34.896 -18.978 -19.459 1.00 92.69 427 VAL A C 1
ATOM 3169 O O . VAL A 1 427 ? 35.203 -17.937 -20.046 1.00 92.69 427 VAL A O 1
ATOM 3172 N N . ASN A 1 428 ? 34.525 -20.073 -20.132 1.00 93.44 428 ASN A N 1
ATOM 3173 C CA . ASN A 1 428 ? 34.290 -20.101 -21.570 1.00 93.44 428 ASN A CA 1
ATOM 3174 C C . ASN A 1 428 ? 32.845 -19.692 -21.855 1.00 93.44 428 ASN A C 1
ATOM 3176 O O . ASN A 1 428 ? 31.944 -20.138 -21.165 1.00 93.44 428 ASN A O 1
ATOM 3180 N N . ALA A 1 429 ? 32.630 -18.898 -22.902 1.00 90.69 429 ALA A N 1
ATOM 3181 C CA . ALA A 1 429 ? 31.303 -18.444 -23.334 1.00 90.69 429 ALA A CA 1
ATOM 3182 C C . ALA A 1 429 ? 30.965 -18.916 -24.761 1.00 90.69 429 ALA A C 1
ATOM 3184 O O . ALA A 1 429 ? 30.148 -18.316 -25.454 1.00 90.69 429 ALA A O 1
ATOM 3185 N N . ASP A 1 430 ? 31.645 -19.947 -25.269 1.00 90.81 430 ASP A N 1
ATOM 3186 C CA . ASP A 1 430 ? 31.479 -20.427 -26.645 1.00 90.81 430 ASP A CA 1
ATOM 3187 C C . ASP A 1 430 ? 30.096 -21.032 -26.916 1.00 90.81 430 ASP A C 1
ATOM 3189 O O . ASP A 1 430 ? 29.625 -20.988 -28.053 1.00 90.81 430 ASP A O 1
ATOM 3193 N N . THR A 1 431 ? 29.425 -21.534 -25.880 1.00 88.94 431 THR A N 1
ATOM 3194 C CA . THR A 1 431 ? 28.021 -21.948 -25.943 1.00 88.94 431 THR A CA 1
ATOM 3195 C C . THR A 1 431 ? 27.114 -20.728 -26.043 1.00 88.94 431 THR A C 1
ATOM 3197 O O . THR A 1 431 ? 26.271 -20.691 -26.933 1.00 88.94 431 THR A O 1
ATOM 3200 N N . THR A 1 432 ? 27.334 -19.701 -25.221 1.00 88.12 432 THR A N 1
ATOM 3201 C CA . THR A 1 432 ? 26.563 -18.445 -25.242 1.00 88.12 432 THR A CA 1
ATOM 3202 C C . THR A 1 432 ? 26.712 -17.705 -26.571 1.00 88.12 432 THR A C 1
ATOM 3204 O O . THR A 1 432 ? 25.746 -17.191 -27.125 1.00 88.12 432 THR A O 1
ATOM 3207 N N . PHE A 1 433 ? 27.921 -17.701 -27.140 1.00 83.50 433 PHE A N 1
ATOM 3208 C CA . PHE A 1 433 ? 28.210 -17.120 -28.454 1.00 83.50 433 PHE A CA 1
ATOM 3209 C C . PHE A 1 433 ? 27.827 -18.022 -29.633 1.00 83.50 433 PHE A C 1
ATOM 3211 O O . PHE A 1 433 ? 28.094 -17.654 -30.781 1.00 83.50 433 PHE A O 1
ATOM 3218 N N . ASN A 1 434 ? 27.270 -19.213 -29.398 1.00 76.00 434 ASN A N 1
ATOM 3219 C CA . ASN A 1 434 ? 27.068 -20.180 -30.464 1.00 76.00 434 ASN A CA 1
ATOM 3220 C C . ASN A 1 434 ? 26.025 -19.664 -31.473 1.00 76.00 434 ASN A C 1
ATOM 3222 O O . ASN A 1 434 ? 24.841 -19.581 -31.145 1.00 76.00 434 ASN A O 1
ATOM 3226 N N . PRO A 1 435 ? 26.408 -19.416 -32.739 1.00 56.19 435 PRO A N 1
ATOM 3227 C CA . PRO A 1 435 ? 25.494 -18.900 -33.757 1.00 56.19 435 PRO A CA 1
ATOM 3228 C C . PRO A 1 435 ? 24.376 -19.890 -34.128 1.00 56.19 435 PRO A C 1
ATOM 3230 O O . PRO A 1 435 ? 23.427 -19.527 -34.820 1.00 56.19 435 PRO A O 1
ATOM 3233 N N . ASN A 1 436 ? 24.461 -21.152 -33.687 1.00 54.81 436 ASN A N 1
ATOM 3234 C CA . ASN A 1 436 ? 23.382 -22.128 -33.854 1.00 54.81 436 ASN A CA 1
ATOM 3235 C C . ASN A 1 436 ? 22.215 -21.928 -32.872 1.00 54.81 436 ASN A C 1
ATOM 3237 O O . ASN A 1 436 ? 21.154 -22.492 -33.109 1.00 54.81 436 ASN A O 1
ATOM 3241 N N . LEU A 1 437 ? 22.392 -21.134 -31.810 1.00 50.50 437 LEU A N 1
ATOM 3242 C CA . LEU A 1 437 ? 21.297 -20.668 -30.947 1.00 50.50 437 LEU A CA 1
ATOM 3243 C C . LEU A 1 437 ? 20.603 -19.419 -31.525 1.00 50.50 437 LEU A C 1
ATOM 3245 O O . LEU A 1 437 ? 19.501 -19.088 -31.121 1.00 50.50 437 LEU A O 1
ATOM 3249 N N . SER A 1 438 ? 21.220 -18.752 -32.510 1.00 45.81 438 SER A N 1
ATOM 3250 C CA . SER A 1 438 ? 20.708 -17.543 -33.173 1.00 45.81 438 SER A CA 1
ATOM 3251 C C . SER A 1 438 ? 20.237 -17.785 -34.617 1.00 45.81 438 SER A C 1
ATOM 3253 O O . SER A 1 438 ? 20.135 -16.844 -35.403 1.00 45.81 438 SER A O 1
ATOM 3255 N N . THR A 1 439 ? 20.044 -19.042 -35.035 1.00 40.38 439 THR A N 1
ATOM 3256 C CA . THR A 1 439 ? 19.742 -19.398 -36.436 1.00 40.38 439 THR A CA 1
ATOM 3257 C C . THR A 1 439 ? 18.466 -20.220 -36.587 1.00 40.38 439 THR A C 1
ATOM 3259 O O . THR A 1 439 ? 18.468 -21.310 -37.155 1.00 40.38 439 THR A O 1
ATOM 3262 N N . TYR A 1 440 ? 17.330 -19.614 -36.245 1.00 39.84 440 TYR A N 1
ATOM 3263 C CA . TYR A 1 440 ? 16.107 -19.818 -37.022 1.00 39.84 440 TYR A CA 1
ATOM 3264 C C . TYR A 1 440 ? 15.880 -18.631 -37.967 1.00 39.84 440 TYR A C 1
ATOM 3266 O O . TYR A 1 440 ? 15.084 -17.740 -37.740 1.00 39.84 440 TYR A O 1
ATOM 3274 N N . SER A 1 441 ? 16.607 -18.688 -39.086 1.00 33.75 441 SER A N 1
ATOM 3275 C CA . SER A 1 441 ? 16.210 -18.178 -40.408 1.00 33.75 441 SER A CA 1
ATOM 3276 C C . SER A 1 441 ? 15.767 -16.709 -40.523 1.00 33.75 441 SER A C 1
ATOM 3278 O O . SER A 1 441 ? 14.599 -16.411 -40.751 1.00 33.75 441 SER A O 1
ATOM 3280 N N . LEU A 1 442 ? 16.756 -15.816 -40.603 1.00 33.75 442 LEU A N 1
ATOM 3281 C CA . LEU A 1 442 ? 16.676 -14.630 -41.463 1.00 33.75 442 LEU A CA 1
ATOM 3282 C C . LEU A 1 442 ? 16.708 -15.092 -42.936 1.00 33.75 442 LEU A C 1
ATOM 3284 O O . LEU A 1 442 ? 17.781 -15.293 -43.513 1.00 33.75 442 LEU A O 1
ATOM 3288 N N . THR A 1 443 ? 15.529 -15.320 -43.522 1.00 32.47 443 THR A N 1
ATOM 3289 C CA . THR A 1 443 ? 15.318 -15.376 -44.984 1.00 32.47 443 THR A CA 1
ATOM 3290 C C . THR A 1 443 ? 14.583 -14.154 -45.476 1.00 32.47 443 THR A C 1
ATOM 3292 O O . THR A 1 443 ? 13.576 -13.808 -44.821 1.00 32.47 443 THR A O 1
#

Foldseek 3Di:
DLQQLLQQPDQALQASLQLLLCVLVVNDACVSCPPHNNHDPRGPNRGRLLSNLSCVQCVQLQCLQALSDNHCQQRSQLSSCVNVVHAWCRSHPRNHDPSGPRRTRVSSVVSVVVSVPPDQQALQQQLDLDLHGPQAFHKDWFHKFFFAFWFAFWTKTFHLDAPPLSAARIATEGRGGTDPDDGQFIKTKIAGWHFDAAVDDVQPARTGIHGYDPMDIRGSDGPHDHRDAQEEDDVGPDADAFDCPPRLVSNLRSQASGKHKQAFWFFQAWQDPQLKTKTAGPLCVPHPQQDPQQHRDDDPRGPGSRIAIAGEDCRLVVPADRDGAHRGKIFGMFIATWDDDPRDIHGYGNDHTDIDHGPRDQAADPDEDDPPDAFEEEEELPQQELPDDLVSLQVVVCCCCGRVVPGPYYHYHNHADHVGPDPPVGGHRCSSVPCVSVDPDPD

Radius of gyration: 30.82 Å; chains: 1; bounding box: 74×42×96 Å

Sequence (443 aa):
MTWDLDGNGRLDALTDGRLIVGYLFGLTGEAPIGQLNSIAPNATRTTADRIIGYLRSIRDELDLDGNGNIDVLTDGILYLRYLLGFTGEDLTRGAVARDATRRNAEQIVAYLLEATQQTDISIGDIQGSGATSPFAGEVVTDVPGIVTAVVDNGFYLQDPAIGNGDRSSGIFVFTGDAPDVIAADEVLVSGTVSEFIPGGPSTNNLSTTQIGGEVTIAVLSSDNPLPEPVVIGAEGRVLPTQIIAPDGIDFWESLEGMLVTVSDAVAVSPTTRFNEIYTLADNGLGATGVNSRGGITIASDDFNPERIKIQLDGDLLPDFDIPQVNVGDRLGDITGAIGYGFGNFQVLPTAEFTTEPGDLEPEITPIAPSVDKLTISSYNVLNLDPNDDEGRFEEIGLQIVDNLNGPDIIALQEVQDNDGSIDSGDVNADTTFNPNLSTYSLT